Protein AF-A0A1B6JFL5-F1 (afdb_monomer)

Structure (mmCIF, N/CA/C/O backbone):
data_AF-A0A1B6JFL5-F1
#
_entry.id   AF-A0A1B6JFL5-F1
#
loop_
_atom_site.group_PDB
_atom_site.id
_atom_site.type_symbol
_atom_site.label_atom_id
_atom_site.label_alt_id
_atom_site.label_comp_id
_atom_site.label_asym_id
_atom_site.label_entity_id
_atom_site.label_seq_id
_atom_site.pdbx_PDB_ins_code
_atom_site.Cartn_x
_atom_site.Cartn_y
_atom_site.Cartn_z
_atom_site.occupancy
_atom_site.B_iso_or_equiv
_atom_site.auth_seq_id
_atom_site.auth_comp_id
_atom_site.auth_asym_id
_atom_site.auth_atom_id
_atom_site.pdbx_PDB_mo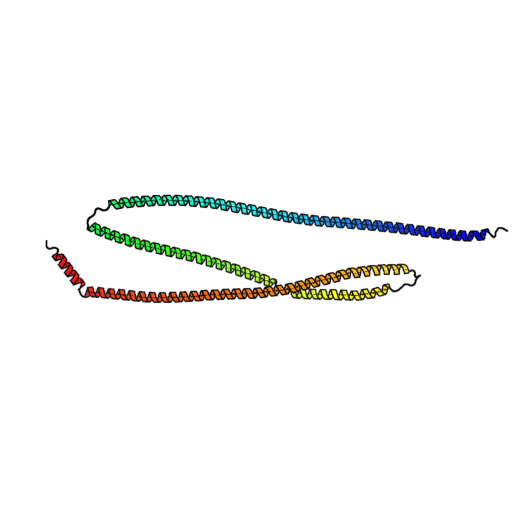del_num
ATOM 1 N N . MET A 1 1 ? -63.292 6.335 113.834 1.00 43.41 1 MET A N 1
ATOM 2 C CA . MET A 1 1 ? -63.549 6.524 112.390 1.00 43.41 1 MET A CA 1
ATOM 3 C C . MET A 1 1 ? -62.304 7.117 111.734 1.00 43.41 1 MET A C 1
ATOM 5 O O . MET A 1 1 ? -62.237 8.325 111.671 1.00 43.41 1 MET A O 1
ATOM 9 N N . ASN A 1 2 ? -61.307 6.318 111.327 1.00 45.56 2 ASN A N 1
ATOM 10 C CA . ASN A 1 2 ? -60.189 6.807 110.482 1.00 45.56 2 ASN A CA 1
ATOM 11 C C . ASN A 1 2 ? -59.449 5.704 109.689 1.00 45.56 2 ASN A C 1
ATOM 13 O O . ASN A 1 2 ? -58.659 6.021 108.816 1.00 45.56 2 ASN A O 1
ATOM 17 N N . SER A 1 3 ? -59.738 4.415 109.904 1.00 44.41 3 SER A N 1
ATOM 18 C CA . SER A 1 3 ? -59.031 3.312 109.221 1.00 44.41 3 SER A CA 1
ATOM 19 C C . SER A 1 3 ? -59.502 3.030 107.779 1.00 44.41 3 SER A C 1
ATOM 21 O O . SER A 1 3 ? -58.841 2.289 107.060 1.00 44.41 3 SER A O 1
ATOM 23 N N . PHE A 1 4 ? -60.611 3.625 107.323 1.00 48.28 4 PHE A N 1
ATOM 24 C CA . PHE A 1 4 ? -61.172 3.355 105.988 1.00 48.28 4 PHE A CA 1
ATOM 25 C C . PHE A 1 4 ? -60.690 4.322 104.889 1.00 48.28 4 PHE A C 1
ATOM 27 O O . PHE A 1 4 ? -60.916 4.055 103.715 1.00 48.28 4 PHE A O 1
ATOM 34 N N . ASN A 1 5 ? -60.012 5.422 105.247 1.00 48.22 5 ASN A N 1
ATOM 35 C CA . ASN A 1 5 ? -59.594 6.463 104.293 1.00 48.22 5 ASN A CA 1
ATOM 36 C C . ASN A 1 5 ? -58.119 6.348 103.852 1.00 48.22 5 ASN A C 1
ATOM 38 O O . ASN A 1 5 ? -57.740 6.897 102.820 1.00 48.22 5 ASN A O 1
ATOM 42 N N . GLU A 1 6 ? -57.294 5.600 104.592 1.00 51.22 6 GLU A N 1
ATOM 43 C CA . GLU A 1 6 ? -55.907 5.286 104.204 1.00 51.22 6 GLU A CA 1
ATOM 44 C C . GLU A 1 6 ? -55.849 4.166 103.151 1.00 51.22 6 GLU A C 1
ATOM 46 O O . GLU A 1 6 ? -55.014 4.194 102.253 1.00 51.22 6 GLU A O 1
ATOM 51 N N . HIS A 1 7 ? -56.782 3.209 103.173 1.00 52.66 7 HIS A N 1
ATOM 52 C CA . HIS A 1 7 ? -56.792 2.120 102.187 1.00 52.66 7 HIS A CA 1
ATOM 53 C C . HIS A 1 7 ? -57.231 2.554 100.779 1.00 52.66 7 HIS A C 1
ATOM 55 O O . HIS A 1 7 ? -56.780 1.968 99.796 1.00 52.66 7 HIS A O 1
ATOM 61 N N . VAL A 1 8 ? -58.069 3.590 100.667 1.00 53.53 8 VAL A N 1
ATOM 62 C CA . VAL A 1 8 ? -58.578 4.099 99.377 1.00 53.53 8 VAL A CA 1
ATOM 63 C C . VAL A 1 8 ? -57.539 4.967 98.651 1.00 53.53 8 VAL A C 1
ATOM 65 O O . VAL A 1 8 ? -57.560 5.053 97.427 1.00 53.53 8 VAL A O 1
ATOM 68 N N . THR A 1 9 ? -56.587 5.563 99.374 1.00 57.53 9 THR A N 1
ATOM 69 C CA . THR A 1 9 ? -55.540 6.435 98.810 1.00 57.53 9 THR A CA 1
ATOM 70 C C . THR A 1 9 ? -54.229 5.705 98.497 1.00 57.53 9 THR A C 1
ATOM 72 O O . THR A 1 9 ? -53.489 6.141 97.620 1.00 57.53 9 THR A O 1
ATOM 75 N N . VAL A 1 10 ? -53.954 4.562 99.135 1.00 66.12 10 VAL A N 1
ATOM 76 C CA . VAL A 1 10 ? -52.709 3.789 98.936 1.00 66.12 10 VAL A CA 1
ATOM 77 C C . VAL A 1 10 ? -52.727 2.911 97.673 1.00 66.12 10 VAL A C 1
ATOM 79 O O . VAL A 1 10 ? -51.698 2.751 97.021 1.00 66.12 10 VAL A O 1
ATOM 82 N N . LEU A 1 11 ? -53.884 2.368 97.283 1.00 72.62 11 LEU A N 1
ATOM 83 C CA . LEU A 1 11 ? -54.031 1.523 96.084 1.00 72.62 11 LEU A CA 1
ATOM 84 C C . LEU A 1 11 ? -53.727 2.254 94.755 1.00 72.62 11 LEU A C 1
ATOM 86 O O . LEU A 1 11 ? -52.973 1.705 93.950 1.00 72.62 11 LEU A O 1
ATOM 90 N N . PRO A 1 12 ? -54.239 3.479 94.514 1.00 78.00 12 PRO A N 1
ATOM 91 C CA . PRO A 1 12 ? -53.901 4.260 93.321 1.00 78.00 12 PRO A CA 1
ATOM 92 C C . PRO A 1 12 ? -52.409 4.597 93.245 1.00 78.00 12 PRO A C 1
ATOM 94 O O . PRO A 1 12 ? -51.806 4.473 92.183 1.00 78.00 12 PRO A O 1
ATOM 97 N N . LEU A 1 13 ? -51.801 4.949 94.384 1.00 80.50 13 LEU A N 1
ATOM 98 C CA . LEU A 1 13 ? -50.377 5.277 94.470 1.00 80.50 13 LEU A CA 1
ATOM 99 C C . LEU A 1 13 ? -49.484 4.062 94.193 1.00 80.50 13 LEU A C 1
ATOM 101 O O . LEU A 1 13 ? -48.433 4.213 93.580 1.00 80.50 13 LEU A O 1
ATOM 105 N N . LEU A 1 14 ? -49.887 2.856 94.606 1.00 81.25 14 LEU A N 1
ATOM 106 C CA . LEU A 1 14 ? -49.167 1.620 94.278 1.00 81.25 14 LEU A CA 1
ATOM 107 C C . LEU A 1 14 ? -49.224 1.302 92.779 1.00 81.25 14 LEU A C 1
ATOM 109 O O . LEU A 1 14 ? -48.194 0.968 92.197 1.00 81.25 14 LEU A O 1
ATOM 113 N N . ALA A 1 15 ? -50.393 1.454 92.151 1.00 82.56 15 ALA A N 1
ATOM 114 C CA . ALA A 1 15 ? -50.555 1.255 90.711 1.00 82.56 15 ALA A CA 1
ATOM 115 C C . ALA A 1 15 ? -49.763 2.292 89.895 1.00 82.56 15 ALA A C 1
ATOM 117 O O . ALA A 1 15 ? -49.129 1.948 88.900 1.00 82.56 15 ALA A O 1
ATOM 118 N N . GLU A 1 16 ? -49.744 3.549 90.341 1.00 83.38 16 GLU A N 1
ATOM 119 C CA . GLU A 1 16 ? -48.930 4.609 89.742 1.00 83.38 16 GLU A CA 1
ATOM 120 C C . GLU A 1 16 ? -47.428 4.328 89.902 1.00 83.38 16 GLU A C 1
ATOM 122 O O . GLU A 1 16 ? -46.666 4.478 88.951 1.00 83.38 16 GLU A O 1
ATOM 127 N N . ASN A 1 17 ? -46.991 3.831 91.064 1.00 83.81 17 ASN A N 1
ATOM 128 C CA . ASN A 1 17 ? -45.593 3.452 91.290 1.00 83.81 17 ASN A CA 1
ATOM 129 C C . ASN A 1 17 ? -45.169 2.260 90.413 1.00 83.81 17 ASN A C 1
ATOM 131 O O . ASN A 1 17 ? -44.070 2.260 89.859 1.00 83.81 17 ASN A O 1
ATOM 135 N N . GLU A 1 18 ? -46.035 1.256 90.238 1.00 87.19 18 GLU A N 1
ATOM 136 C CA . GLU A 1 18 ? -45.793 0.162 89.288 1.00 87.19 18 GLU A CA 1
ATOM 137 C C . GLU A 1 18 ? -45.759 0.648 87.835 1.00 87.19 18 GLU A C 1
ATOM 139 O O . GLU A 1 18 ? -44.898 0.212 87.066 1.00 87.19 18 GLU A O 1
ATOM 144 N N . ALA A 1 19 ? -46.646 1.571 87.456 1.00 88.81 19 ALA A N 1
ATOM 145 C CA . ALA A 1 19 ? -46.659 2.160 86.122 1.00 88.81 19 ALA A CA 1
ATOM 146 C C . ALA A 1 19 ? -45.378 2.963 85.848 1.00 88.81 19 ALA A C 1
ATOM 148 O O . ALA A 1 19 ? -44.770 2.803 84.790 1.00 88.81 19 ALA A O 1
ATOM 149 N N . LEU A 1 20 ? -44.918 3.759 86.818 1.00 90.00 20 LEU A N 1
ATOM 150 C CA . LEU A 1 20 ? -43.664 4.510 86.735 1.00 90.00 20 LEU A CA 1
ATOM 151 C C . LEU A 1 20 ? -42.445 3.586 86.677 1.00 90.00 20 LEU A C 1
ATOM 153 O O . LEU A 1 20 ? -41.534 3.838 85.894 1.00 90.00 20 LEU A O 1
ATOM 157 N N . LYS A 1 21 ? -42.429 2.486 87.442 1.00 90.31 21 LYS A N 1
ATOM 158 C CA . LYS A 1 21 ? -41.367 1.473 87.338 1.00 90.31 21 LYS A CA 1
ATOM 159 C C . LYS A 1 21 ? -41.332 0.826 85.959 1.00 90.31 21 LYS A C 1
ATOM 161 O O . LYS A 1 21 ? -40.248 0.702 85.402 1.00 90.31 21 LYS A O 1
ATOM 166 N N . LYS A 1 22 ? -42.495 0.475 85.396 1.00 89.69 22 LYS A N 1
ATOM 167 C CA . LYS A 1 22 ? -42.592 -0.044 84.024 1.00 89.69 22 LYS A CA 1
ATOM 168 C C . LYS A 1 22 ? -42.088 0.971 83.001 1.00 89.69 22 LYS A C 1
ATOM 170 O O . LYS A 1 22 ? -41.268 0.617 82.163 1.00 89.69 22 LYS A O 1
ATOM 175 N N . GLN A 1 23 ? -42.513 2.232 83.095 1.00 90.19 23 GLN A N 1
ATOM 176 C CA . GLN A 1 23 ? -42.033 3.291 82.202 1.00 90.19 23 GLN A CA 1
ATOM 177 C C . GLN A 1 23 ? -40.522 3.505 82.316 1.00 90.19 23 GLN A C 1
ATOM 179 O O . GLN A 1 23 ? -39.859 3.671 81.296 1.00 90.19 23 GLN A O 1
ATOM 184 N N . LEU A 1 24 ? -39.970 3.455 83.532 1.00 91.31 24 LEU A N 1
ATOM 185 C CA . LEU A 1 24 ? -38.532 3.562 83.755 1.00 91.31 24 LEU A CA 1
ATOM 186 C C . LEU A 1 24 ? -37.785 2.404 83.087 1.00 91.31 24 LEU A C 1
ATOM 188 O O . LEU A 1 24 ? -36.834 2.657 82.357 1.00 91.31 24 LEU A O 1
ATOM 192 N N . THR A 1 25 ? -38.236 1.158 83.270 1.00 90.81 25 THR A N 1
ATOM 193 C CA . THR A 1 25 ? -37.615 -0.006 82.617 1.00 90.81 25 THR A CA 1
ATOM 194 C C . THR A 1 25 ? -37.688 0.089 81.096 1.00 90.81 25 THR A C 1
ATOM 196 O O . THR A 1 25 ? -36.672 -0.098 80.438 1.00 90.81 25 THR A O 1
ATOM 199 N N . THR A 1 26 ? -38.833 0.487 80.533 1.00 90.69 26 THR A N 1
ATOM 200 C CA . THR A 1 26 ? -38.990 0.637 79.078 1.00 90.69 26 THR A CA 1
ATOM 201 C C . THR A 1 26 ? -38.122 1.766 78.518 1.00 90.69 26 THR A C 1
ATOM 203 O O . THR A 1 26 ? -37.519 1.619 77.458 1.00 90.69 26 THR A O 1
ATOM 206 N N . ALA A 1 27 ? -38.006 2.892 79.228 1.00 86.56 27 ALA A N 1
ATOM 207 C CA . ALA A 1 27 ? -37.118 3.981 78.829 1.00 86.56 27 ALA A CA 1
ATOM 208 C C . ALA A 1 27 ? -35.641 3.557 78.884 1.00 86.56 27 ALA A C 1
ATOM 210 O O . ALA A 1 27 ? -34.855 3.925 78.014 1.00 86.56 27 ALA A O 1
ATOM 211 N N . GLN A 1 28 ? -35.265 2.761 79.884 1.00 89.88 28 GLN A N 1
ATOM 212 C CA . GLN A 1 28 ? -33.903 2.269 80.061 1.00 89.88 28 GLN A CA 1
ATOM 213 C C . GLN A 1 28 ? -33.533 1.233 78.989 1.00 89.88 28 GLN A C 1
ATOM 215 O O . GLN A 1 28 ? -32.443 1.306 78.424 1.00 89.88 28 GLN A O 1
ATOM 220 N N . GLU A 1 29 ? -34.465 0.346 78.636 1.00 90.94 29 GLU A N 1
ATOM 221 C CA . GLU A 1 29 ? -34.345 -0.571 77.499 1.00 90.94 29 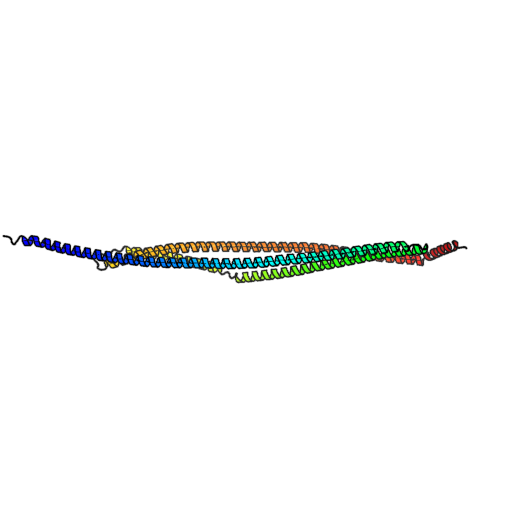GLU A CA 1
ATOM 222 C C . GLU A 1 29 ? -34.199 0.193 76.180 1.00 90.94 29 GLU A C 1
ATOM 224 O O . GLU A 1 29 ? -33.266 -0.086 75.433 1.00 90.94 29 GLU A O 1
ATOM 229 N N . ALA A 1 30 ? -35.032 1.210 75.926 1.00 86.94 30 ALA A N 1
ATOM 230 C CA . ALA A 1 30 ? -34.958 2.021 74.707 1.00 86.94 30 ALA A CA 1
ATOM 231 C C . ALA A 1 30 ? -33.623 2.777 74.569 1.00 86.94 30 ALA A C 1
ATOM 233 O O . ALA A 1 30 ? -33.062 2.869 73.476 1.00 86.94 30 ALA A O 1
ATOM 234 N N . VAL A 1 31 ? -33.077 3.295 75.676 1.00 89.69 31 VAL A N 1
ATOM 235 C CA . VAL A 1 31 ? -31.748 3.931 75.694 1.00 89.69 31 VAL A CA 1
ATOM 236 C C . VAL A 1 31 ? -30.645 2.911 75.411 1.00 89.69 31 VAL A C 1
ATOM 238 O O . VAL A 1 31 ? -29.703 3.216 74.677 1.00 89.69 31 VAL A O 1
ATOM 241 N N . GLN A 1 32 ? -30.764 1.697 75.951 1.00 89.50 32 GLN A N 1
ATOM 242 C CA . GLN A 1 32 ? -29.826 0.608 75.690 1.00 89.50 32 GLN A CA 1
ATOM 243 C C . GLN A 1 32 ? -29.831 0.228 74.199 1.00 89.50 32 GLN A C 1
ATOM 245 O O . GLN A 1 32 ? -28.767 0.206 73.578 1.00 89.50 32 GLN A O 1
ATOM 250 N N . THR A 1 33 ? -31.011 0.040 73.593 1.00 85.75 33 THR A N 1
ATOM 251 C CA . THR A 1 33 ? -31.135 -0.301 72.163 1.00 85.75 33 THR A CA 1
ATOM 252 C C . THR A 1 33 ? -30.605 0.816 71.265 1.00 85.75 33 THR A C 1
ATOM 254 O O . THR A 1 33 ? -29.881 0.548 70.308 1.00 85.75 33 THR A O 1
ATOM 257 N N . ALA A 1 34 ? -30.905 2.079 71.584 1.00 84.12 34 ALA A N 1
ATOM 258 C CA . ALA A 1 34 ? -30.399 3.225 70.828 1.00 84.12 34 ALA A CA 1
ATOM 259 C C . ALA A 1 34 ? -28.866 3.359 70.919 1.00 84.12 34 ALA A C 1
ATOM 261 O O . ALA A 1 34 ? -28.204 3.676 69.930 1.00 84.12 34 ALA A O 1
ATOM 262 N N . SER A 1 35 ? -28.286 3.084 72.092 1.00 87.56 35 SER A N 1
ATOM 263 C CA . SER A 1 35 ? -26.833 3.080 72.309 1.00 87.56 35 SER A CA 1
ATOM 264 C C . SER A 1 35 ? -26.138 1.969 71.519 1.00 87.56 35 SER A C 1
ATOM 266 O O . SER A 1 35 ? -25.109 2.204 70.884 1.00 87.56 35 SER A O 1
ATOM 268 N N . GLU A 1 36 ? -26.707 0.764 71.514 1.00 86.25 36 GLU A N 1
ATOM 269 C CA . GLU A 1 36 ? -26.178 -0.378 70.762 1.00 86.25 36 GLU A CA 1
ATOM 270 C C . GLU A 1 36 ? -26.296 -0.161 69.249 1.00 86.25 36 GLU A C 1
ATOM 272 O O . GLU A 1 36 ? -25.308 -0.330 68.536 1.00 86.25 36 GLU A O 1
ATOM 277 N N . SER A 1 37 ? -27.439 0.337 68.769 1.00 84.94 37 SER A N 1
ATOM 278 C CA . SER A 1 37 ? -27.642 0.706 67.361 1.00 84.94 37 SER A CA 1
ATOM 279 C C . SER A 1 37 ? -26.652 1.783 66.890 1.00 84.94 37 SER A C 1
ATOM 281 O O . SER A 1 37 ? -26.042 1.647 65.829 1.00 84.94 37 SER A O 1
ATOM 283 N N . SER A 1 38 ? -26.404 2.812 67.708 1.00 85.31 38 SER A N 1
ATOM 284 C CA . SER A 1 38 ? -25.424 3.866 67.406 1.00 85.31 38 SER A CA 1
ATOM 285 C C . SER A 1 38 ? -23.986 3.334 67.332 1.00 85.31 38 SER A C 1
ATOM 287 O O . SER A 1 38 ? -23.217 3.718 66.448 1.00 85.31 38 SER A O 1
ATOM 289 N N . LYS A 1 39 ? -23.614 2.395 68.213 1.00 87.25 39 LYS A N 1
ATOM 290 C CA . LYS A 1 39 ? -22.298 1.736 68.168 1.00 87.25 39 LYS A CA 1
ATOM 291 C C . LYS A 1 39 ? -22.121 0.887 66.912 1.00 87.25 39 LYS A C 1
ATOM 293 O O . LYS A 1 39 ? -21.057 0.962 66.301 1.00 87.25 39 LYS A O 1
ATOM 298 N N . VAL A 1 40 ? -23.142 0.117 66.531 1.00 82.44 40 VAL A N 1
ATOM 299 C CA . VAL A 1 40 ? -23.120 -0.699 65.308 1.00 82.44 40 VAL A CA 1
ATOM 300 C C . VAL A 1 40 ? -22.972 0.202 64.082 1.00 82.44 40 VAL A C 1
ATOM 302 O O . VAL A 1 40 ? -22.015 0.031 63.331 1.00 82.44 40 VAL A O 1
ATOM 305 N N . SER A 1 41 ? -23.792 1.249 63.962 1.00 87.00 41 SER A N 1
ATOM 306 C CA . SER A 1 41 ? -23.715 2.208 62.850 1.00 87.00 41 SER A CA 1
ATOM 307 C C . SER A 1 41 ? -22.354 2.918 62.766 1.00 87.00 41 SER A C 1
ATOM 309 O O . SER A 1 41 ? -21.784 3.060 61.686 1.00 87.00 41 SER A O 1
ATOM 311 N N . SER A 1 42 ? -21.770 3.299 63.907 1.00 85.12 42 SER A N 1
ATOM 312 C CA . SER A 1 42 ? -20.418 3.873 63.955 1.00 85.12 42 SER A CA 1
ATOM 313 C C . SER A 1 42 ? -19.344 2.879 63.489 1.00 85.12 42 SER A C 1
ATOM 315 O O . SER A 1 42 ? -18.438 3.243 62.739 1.00 85.12 42 SER A O 1
ATOM 317 N N . SER A 1 43 ? -19.454 1.605 63.882 1.00 87.19 43 SER A N 1
ATOM 318 C CA . SER A 1 43 ? -18.512 0.562 63.460 1.00 87.19 43 SER A CA 1
ATOM 319 C C . SER A 1 43 ? -18.614 0.227 61.967 1.00 87.19 43 SER A C 1
ATOM 321 O O . SER A 1 43 ? -17.586 0.046 61.316 1.00 87.19 43 SER A O 1
ATOM 323 N N . GLU A 1 44 ? -19.826 0.226 61.408 1.00 88.94 44 GLU A N 1
ATOM 324 C CA . GLU A 1 44 ? -20.076 0.008 59.979 1.00 88.94 44 GLU A CA 1
ATOM 325 C C . GLU A 1 44 ? -19.508 1.152 59.137 1.00 88.94 44 GLU A C 1
ATOM 327 O O . GLU A 1 44 ? -18.795 0.899 58.167 1.00 88.94 44 GLU A O 1
ATOM 332 N N . LEU A 1 45 ? -19.717 2.405 59.557 1.00 88.81 45 LEU A N 1
ATOM 333 C CA . LEU A 1 45 ? -19.131 3.573 58.894 1.00 88.81 45 LEU A CA 1
ATOM 334 C C . LEU A 1 45 ? -17.599 3.556 58.931 1.00 88.81 45 LEU A C 1
ATOM 336 O O . LEU A 1 45 ? -16.959 3.951 57.958 1.00 88.81 45 LEU A O 1
ATOM 340 N N . MET A 1 46 ? -16.994 3.100 60.033 1.00 90.81 46 MET A N 1
ATOM 341 C CA . MET A 1 46 ? -15.539 2.949 60.128 1.00 90.81 46 MET A CA 1
ATOM 342 C C . MET A 1 46 ? -15.019 1.864 59.180 1.00 90.81 46 MET A C 1
ATOM 344 O O . MET A 1 46 ? -14.031 2.102 58.484 1.00 90.81 46 MET A O 1
ATOM 348 N N . ALA A 1 47 ? -15.698 0.716 59.106 1.00 91.19 47 ALA A N 1
ATOM 349 C CA . ALA A 1 47 ? -15.355 -0.355 58.174 1.00 91.19 47 ALA A CA 1
ATOM 350 C C . ALA A 1 47 ? -15.496 0.105 56.713 1.00 91.19 47 ALA A C 1
ATOM 352 O O . ALA A 1 47 ? -14.593 -0.111 55.903 1.00 91.19 47 ALA A O 1
ATOM 353 N N . GLU A 1 48 ? -16.578 0.813 56.376 1.00 90.75 48 GLU A N 1
ATOM 354 C CA . GLU A 1 48 ? -16.778 1.386 55.045 1.00 90.75 48 GLU A CA 1
ATOM 355 C C . GLU A 1 48 ? -15.663 2.385 54.696 1.00 90.75 48 GLU A C 1
ATOM 357 O O . GLU A 1 48 ? -15.059 2.287 53.625 1.00 90.75 48 GLU A O 1
ATOM 362 N N . ASN A 1 49 ? -15.295 3.277 55.619 1.00 91.81 49 ASN A N 1
ATOM 363 C CA . ASN A 1 49 ? -14.185 4.214 55.421 1.00 91.81 49 ASN A CA 1
ATOM 364 C C . ASN A 1 49 ? -12.858 3.493 55.142 1.00 91.81 49 ASN A C 1
ATOM 366 O O . ASN A 1 49 ? -12.090 3.897 54.267 1.00 91.81 49 ASN A O 1
ATOM 370 N N . GLU A 1 50 ? -12.593 2.400 55.858 1.00 93.12 50 GLU A N 1
ATOM 371 C CA . GLU A 1 50 ? -11.393 1.589 55.662 1.00 93.12 50 GLU A CA 1
ATOM 372 C C . GLU A 1 50 ? -11.385 0.920 54.280 1.00 93.12 50 GLU A C 1
ATOM 374 O O . GLU A 1 50 ? -10.371 0.947 53.574 1.00 93.12 50 GLU A O 1
ATOM 379 N N . THR A 1 51 ? -12.534 0.405 53.828 1.00 93.62 51 THR A N 1
ATOM 380 C CA . THR A 1 51 ? -12.661 -0.155 52.474 1.00 93.62 51 THR A CA 1
ATOM 381 C C . THR A 1 51 ? -12.466 0.901 51.386 1.00 93.62 51 THR A C 1
ATOM 383 O O . THR A 1 51 ? -11.740 0.651 50.422 1.00 93.62 51 THR A O 1
ATOM 386 N N . LEU A 1 52 ? -13.038 2.099 51.541 1.00 92.19 52 LEU A N 1
ATOM 387 C CA . LEU A 1 52 ? -12.869 3.203 50.593 1.00 92.19 52 LEU A CA 1
ATOM 388 C C . LEU A 1 52 ? -11.413 3.664 50.525 1.00 92.19 52 LEU A C 1
ATOM 390 O O . LEU A 1 52 ? -10.882 3.863 49.432 1.00 92.19 52 LEU A O 1
ATOM 394 N N . LYS A 1 53 ? -10.736 3.752 51.673 1.00 94.50 53 LYS A N 1
ATOM 395 C CA . LYS A 1 53 ? -9.311 4.087 51.745 1.00 94.50 53 LYS A CA 1
ATOM 396 C C . LYS A 1 53 ? -8.446 3.056 51.015 1.00 94.50 53 LYS A C 1
ATOM 398 O O . LYS A 1 53 ? -7.547 3.433 50.265 1.00 94.50 53 LYS A O 1
ATOM 403 N N . ASN A 1 54 ? -8.753 1.768 51.167 1.00 93.25 54 ASN A N 1
ATOM 404 C CA . ASN A 1 54 ? -8.058 0.697 50.451 1.00 93.25 54 ASN A CA 1
ATOM 405 C C . ASN A 1 54 ? -8.318 0.745 48.936 1.00 93.25 54 ASN A C 1
ATOM 407 O O . ASN A 1 54 ? -7.390 0.559 48.146 1.00 93.25 54 ASN A O 1
ATOM 411 N N . ARG A 1 55 ? -9.552 1.050 48.507 1.00 93.25 55 ARG A N 1
ATOM 412 C CA . ARG A 1 55 ? -9.880 1.232 47.080 1.00 93.25 55 ARG A CA 1
ATOM 413 C C . ARG A 1 55 ? -9.156 2.433 46.478 1.00 93.25 55 ARG A C 1
ATOM 415 O O . ARG A 1 55 ? -8.636 2.313 45.372 1.00 93.25 55 ARG A O 1
ATOM 422 N N . LEU A 1 56 ? -9.070 3.547 47.206 1.00 93.06 56 LEU A N 1
ATOM 423 C CA . LEU A 1 56 ? -8.320 4.729 46.778 1.00 93.06 56 LEU A CA 1
ATOM 424 C C . LEU A 1 56 ? -6.832 4.403 46.603 1.00 93.06 56 LEU A C 1
ATOM 426 O O . LEU A 1 56 ? -6.271 4.671 45.545 1.00 93.06 56 LEU A O 1
ATOM 430 N N . ALA A 1 57 ? -6.217 3.741 47.587 1.00 93.19 57 ALA A N 1
ATOM 431 C CA . ALA A 1 57 ? -4.817 3.327 47.502 1.00 93.19 57 ALA A CA 1
ATOM 432 C C . ALA A 1 57 ? -4.554 2.387 46.308 1.00 93.19 57 ALA A C 1
ATOM 434 O O . ALA A 1 57 ? -3.536 2.508 45.627 1.00 93.19 57 ALA A O 1
ATOM 435 N N . SER A 1 58 ? -5.483 1.469 46.018 1.00 93.00 58 SER A N 1
ATOM 436 C CA . SER A 1 58 ? -5.390 0.583 44.852 1.00 93.00 58 SER A CA 1
ATOM 437 C C . SER A 1 58 ? -5.523 1.340 43.525 1.00 93.00 58 SER A C 1
ATOM 439 O O . SER A 1 58 ? -4.761 1.066 42.596 1.00 93.00 58 SER A O 1
ATOM 441 N N . ALA A 1 59 ? -6.435 2.313 43.438 1.00 90.56 59 ALA A N 1
ATOM 442 C CA . ALA A 1 59 ? -6.595 3.155 42.254 1.00 90.56 59 ALA A CA 1
ATOM 443 C C . ALA A 1 59 ? -5.347 4.017 41.992 1.00 90.56 59 ALA A C 1
ATOM 445 O O . ALA A 1 59 ? -4.860 4.062 40.863 1.00 90.56 59 ALA A O 1
ATOM 446 N N . GLU A 1 60 ? -4.770 4.623 43.035 1.00 92.81 60 GLU A N 1
ATOM 447 C CA . GLU A 1 60 ? -3.517 5.385 42.933 1.00 92.81 60 GLU A CA 1
ATOM 448 C C . GLU A 1 60 ? -2.339 4.508 42.480 1.00 92.81 60 GLU A C 1
ATOM 450 O O . GLU A 1 60 ? -1.506 4.944 41.683 1.00 92.81 60 GLU A O 1
ATOM 455 N N . ALA A 1 61 ? -2.263 3.258 42.951 1.00 91.88 61 ALA A N 1
ATOM 456 C CA . ALA A 1 61 ? -1.229 2.317 42.526 1.00 91.88 61 ALA A CA 1
ATOM 457 C C . ALA A 1 61 ? -1.358 1.943 41.038 1.00 91.88 61 ALA A C 1
ATOM 459 O O . ALA A 1 61 ? -0.351 1.910 40.327 1.00 91.88 61 ALA A O 1
ATOM 460 N N . LEU A 1 62 ? -2.583 1.713 40.551 1.00 92.25 62 LEU A N 1
ATOM 461 C CA . LEU A 1 62 ? -2.846 1.453 39.131 1.00 92.25 62 LEU A CA 1
ATOM 462 C C . LEU A 1 62 ? -2.494 2.660 38.259 1.00 92.25 62 LEU A C 1
ATOM 464 O O . LEU A 1 62 ? -1.840 2.495 37.229 1.00 92.25 62 LEU A O 1
ATOM 468 N N . GLN A 1 63 ? -2.860 3.868 38.693 1.00 92.38 63 GLN A N 1
ATOM 469 C CA . GLN A 1 63 ? -2.521 5.093 37.974 1.00 92.38 63 GLN A CA 1
ATOM 470 C C . GLN A 1 63 ? -1.001 5.281 37.871 1.00 92.38 63 GLN A C 1
ATOM 472 O O . GLN A 1 63 ? -0.485 5.480 36.773 1.00 92.38 63 GLN A O 1
ATOM 477 N N . ARG A 1 64 ? -0.262 5.122 38.977 1.00 92.25 64 ARG A N 1
ATOM 478 C CA . ARG A 1 64 ? 1.210 5.191 38.957 1.00 92.25 64 ARG A CA 1
ATOM 479 C C . ARG A 1 64 ? 1.834 4.113 38.073 1.00 92.25 64 ARG A C 1
ATOM 481 O O . ARG A 1 64 ? 2.821 4.377 37.394 1.00 92.25 64 ARG A O 1
ATOM 488 N N . SER A 1 65 ? 1.276 2.901 38.064 1.00 92.38 65 SER A N 1
ATOM 489 C CA . SER A 1 65 ? 1.740 1.827 37.179 1.00 92.38 65 SER A CA 1
ATOM 490 C C . SER A 1 65 ? 1.567 2.197 35.705 1.00 92.38 65 SER A C 1
ATOM 492 O O . SER A 1 65 ? 2.469 1.957 34.904 1.00 92.38 65 SER A O 1
ATOM 494 N N . PHE A 1 66 ? 0.428 2.790 35.347 1.00 91.81 66 PHE A N 1
ATOM 495 C CA . PHE A 1 66 ? 0.158 3.247 33.988 1.00 91.81 66 PHE A CA 1
ATOM 496 C C . PHE A 1 66 ? 1.100 4.385 33.573 1.00 91.81 66 PHE A C 1
ATOM 498 O O . PHE A 1 66 ? 1.719 4.319 32.512 1.00 91.81 66 PHE A O 1
ATOM 505 N N . GLU A 1 67 ? 1.271 5.390 34.435 1.00 91.88 67 GLU A N 1
ATOM 506 C CA . GLU A 1 67 ? 2.189 6.511 34.202 1.00 91.88 67 GLU A CA 1
ATOM 507 C C . GLU A 1 67 ? 3.635 6.025 34.014 1.00 91.88 67 GLU A C 1
ATOM 509 O O . GLU A 1 67 ? 4.297 6.417 33.054 1.00 91.88 67 GLU A O 1
ATOM 514 N N . ASN A 1 68 ? 4.103 5.096 34.853 1.00 91.62 68 ASN A N 1
ATOM 515 C CA . ASN A 1 68 ? 5.437 4.504 34.722 1.00 91.62 68 ASN A CA 1
ATOM 516 C C . ASN A 1 68 ? 5.607 3.718 33.413 1.00 91.62 68 ASN A C 1
ATOM 518 O O . ASN A 1 68 ? 6.657 3.822 32.778 1.00 91.62 68 ASN A O 1
ATOM 522 N N . SER A 1 69 ? 4.585 2.966 32.987 1.00 92.44 69 SER A N 1
ATOM 523 C CA . SER A 1 69 ? 4.600 2.266 31.695 1.00 92.44 69 SER A CA 1
ATOM 524 C C . SER A 1 69 ? 4.716 3.253 30.535 1.00 92.44 69 SER A C 1
ATOM 526 O O . SER A 1 69 ? 5.520 3.052 29.627 1.00 92.44 69 SER A O 1
ATOM 528 N N . LYS A 1 70 ? 3.970 4.364 30.588 1.00 93.25 70 LYS A N 1
ATOM 529 C CA . LYS A 1 70 ? 4.022 5.396 29.550 1.00 93.25 70 LYS A CA 1
ATOM 530 C C . LYS A 1 70 ? 5.375 6.105 29.499 1.00 93.25 70 LYS A C 1
ATOM 532 O O . LYS A 1 70 ? 5.876 6.389 28.415 1.00 93.25 70 LYS A O 1
ATOM 537 N N . ILE A 1 71 ? 5.984 6.365 30.655 1.00 93.19 71 ILE A N 1
ATOM 538 C CA . ILE A 1 71 ? 7.333 6.938 30.737 1.00 93.19 71 ILE A CA 1
ATOM 539 C C . ILE A 1 71 ? 8.364 5.974 30.135 1.00 93.19 71 ILE A C 1
ATOM 541 O O . ILE A 1 71 ? 9.240 6.417 29.395 1.00 93.19 71 ILE A O 1
ATOM 545 N N . ALA A 1 72 ? 8.254 4.668 30.401 1.00 91.69 72 ALA A N 1
ATOM 546 C CA . ALA A 1 72 ? 9.147 3.665 29.824 1.00 91.69 72 ALA A CA 1
ATOM 547 C C . ALA A 1 72 ? 9.051 3.614 28.288 1.00 91.69 72 ALA A C 1
ATOM 549 O O . ALA A 1 72 ? 10.085 3.672 27.625 1.00 91.69 72 ALA A O 1
ATOM 550 N N . GLU A 1 73 ? 7.833 3.610 27.732 1.00 91.94 73 GLU A N 1
ATOM 551 C CA . GLU A 1 73 ? 7.611 3.685 26.278 1.00 91.94 73 GLU A CA 1
ATOM 552 C C . GLU A 1 73 ? 8.251 4.937 25.663 1.00 91.94 73 GLU A C 1
ATOM 554 O O . GLU A 1 73 ? 8.979 4.847 24.676 1.00 91.94 73 GLU A O 1
ATOM 559 N N . LEU A 1 74 ? 8.025 6.110 26.267 1.00 92.44 74 LEU A N 1
ATOM 560 C CA . LEU A 1 74 ? 8.573 7.374 25.767 1.00 92.44 74 LEU A CA 1
ATOM 561 C C . LEU A 1 74 ? 10.106 7.413 25.839 1.00 92.44 74 LEU A C 1
ATOM 563 O O . LEU A 1 74 ? 10.752 7.982 24.956 1.00 92.44 74 LEU A O 1
ATOM 567 N N . MET A 1 75 ? 10.714 6.811 26.866 1.00 93.00 75 MET A N 1
ATOM 568 C CA . MET A 1 75 ? 12.173 6.693 26.954 1.00 93.00 75 MET A CA 1
ATOM 569 C C . MET A 1 75 ? 12.737 5.777 25.864 1.00 93.00 75 MET A C 1
ATOM 571 O O . MET A 1 75 ? 13.753 6.123 25.257 1.00 93.00 75 MET A O 1
ATOM 575 N N . GLU A 1 76 ? 12.081 4.648 25.586 1.00 93.50 76 GLU A N 1
ATOM 576 C CA . GLU A 1 76 ? 12.492 3.723 24.525 1.00 93.50 76 GLU A CA 1
ATOM 577 C C . GLU A 1 76 ? 12.375 4.374 23.138 1.00 93.50 76 GLU A C 1
ATOM 579 O O . GLU A 1 76 ? 13.319 4.327 22.343 1.00 93.50 76 GLU A O 1
ATOM 584 N N . GLU A 1 77 ? 11.268 5.070 22.874 1.00 92.44 77 GLU A N 1
ATOM 585 C CA . GLU A 1 77 ? 11.061 5.831 21.640 1.00 92.44 77 GLU A CA 1
ATOM 586 C C . GLU A 1 77 ? 12.131 6.919 21.467 1.00 92.44 77 GLU A C 1
ATOM 588 O O . GLU A 1 77 ? 12.768 7.014 20.415 1.00 92.44 77 GLU A O 1
ATOM 593 N N . THR A 1 78 ? 12.416 7.682 22.527 1.00 93.06 78 THR A N 1
ATOM 594 C CA . THR A 1 78 ? 13.458 8.721 22.509 1.00 93.06 78 THR A CA 1
ATOM 595 C C . THR A 1 78 ? 14.841 8.129 22.223 1.00 93.06 78 THR A C 1
ATOM 597 O O . THR A 1 78 ? 15.626 8.701 21.462 1.00 93.06 78 THR A O 1
ATOM 600 N N . GLN A 1 79 ? 15.157 6.967 22.800 1.00 94.38 79 GLN A N 1
ATOM 601 C CA . GLN A 1 79 ? 16.431 6.292 22.567 1.00 94.38 79 GLN A CA 1
ATOM 602 C C . GLN A 1 79 ? 16.551 5.776 21.126 1.00 94.38 79 GLN A C 1
ATOM 604 O O . GLN A 1 79 ? 17.623 5.886 20.525 1.00 94.38 79 GLN A O 1
ATOM 609 N N . ASN A 1 80 ? 15.464 5.257 20.552 1.00 93.94 80 ASN A N 1
ATOM 610 C CA . ASN A 1 80 ? 15.428 4.828 19.155 1.00 93.94 80 ASN A CA 1
ATOM 611 C C . ASN A 1 80 ? 15.579 6.007 18.189 1.00 93.94 80 ASN A C 1
ATOM 613 O O . ASN A 1 80 ? 16.398 5.934 17.272 1.00 93.94 80 ASN A O 1
ATOM 617 N N . LEU A 1 81 ? 14.875 7.117 18.430 1.00 92.81 81 LEU A N 1
ATOM 618 C CA . LEU A 1 81 ? 15.012 8.338 17.631 1.00 92.81 81 LEU A CA 1
ATOM 619 C C . LEU A 1 81 ? 16.441 8.891 17.679 1.00 92.81 81 LEU A C 1
ATOM 621 O O . LEU A 1 81 ? 16.985 9.290 16.650 1.00 92.81 81 LEU 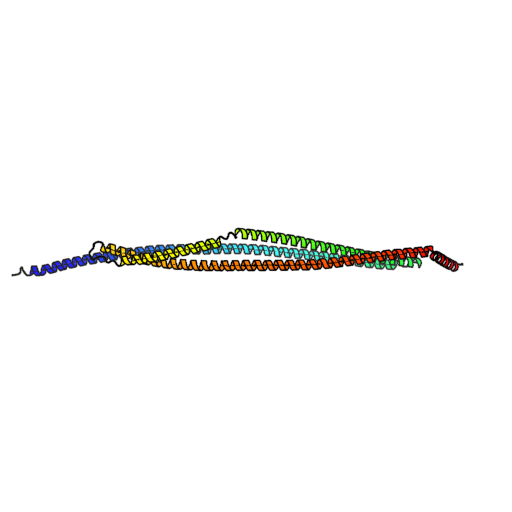A O 1
ATOM 625 N N . LYS A 1 82 ? 17.092 8.849 18.848 1.00 95.69 82 LYS A N 1
ATOM 626 C CA . LYS A 1 82 ? 18.492 9.268 18.986 1.00 95.69 82 LYS A CA 1
ATOM 627 C C . LYS A 1 82 ? 19.438 8.410 18.139 1.00 95.69 82 LYS A C 1
ATOM 629 O O . LYS A 1 82 ? 20.270 8.963 17.427 1.00 95.69 82 LYS A O 1
ATOM 634 N N . LYS A 1 83 ? 19.277 7.081 18.157 1.00 94.06 83 LYS A N 1
ATOM 635 C CA . LYS A 1 83 ? 20.076 6.168 17.317 1.00 94.06 83 LYS A CA 1
ATOM 636 C C . LYS A 1 83 ? 19.857 6.414 15.824 1.00 94.06 83 LYS A C 1
ATOM 638 O O . LYS A 1 83 ? 20.813 6.395 15.055 1.00 94.06 83 LYS A O 1
ATOM 643 N N . GLN A 1 84 ? 18.611 6.653 15.408 1.00 92.88 84 GLN A N 1
ATOM 644 C CA . GLN A 1 84 ? 18.301 6.974 14.012 1.00 92.88 84 GLN A CA 1
ATOM 645 C C . GLN A 1 84 ? 18.953 8.290 13.578 1.00 92.88 84 GLN A C 1
ATOM 647 O O . GLN A 1 84 ? 19.509 8.362 12.484 1.00 92.88 84 GLN A O 1
ATOM 652 N N . LEU A 1 85 ? 18.935 9.309 14.442 1.00 93.75 85 LEU A N 1
ATOM 653 C CA . LEU A 1 85 ? 19.573 10.593 14.168 1.00 93.75 85 LEU A CA 1
ATOM 654 C C . LEU A 1 85 ? 21.100 10.468 14.059 1.00 93.75 85 LEU A C 1
ATOM 656 O O . LEU A 1 85 ? 21.687 11.029 13.137 1.00 93.75 85 LEU A O 1
ATOM 660 N N . GLU A 1 86 ? 21.737 9.714 14.959 1.00 95.06 86 GLU A N 1
ATOM 661 C CA . GLU A 1 86 ? 23.181 9.442 14.910 1.00 95.06 86 GLU A CA 1
ATOM 662 C C . GLU A 1 86 ? 23.562 8.711 13.613 1.00 95.06 86 GLU A C 1
ATOM 664 O O . GLU A 1 86 ? 24.455 9.162 12.896 1.00 95.06 86 GLU A O 1
ATOM 669 N N . SER A 1 87 ? 22.813 7.668 13.239 1.00 94.50 87 SER A N 1
ATOM 670 C CA . SER A 1 87 ? 23.029 6.934 11.985 1.00 94.50 87 SER A CA 1
ATOM 671 C C . SER A 1 87 ? 22.837 7.811 10.741 1.00 94.50 87 SER A C 1
ATOM 673 O O . SER A 1 87 ? 23.637 7.747 9.805 1.00 94.50 87 SER A O 1
ATOM 675 N N . ALA A 1 88 ? 21.812 8.669 10.727 1.00 91.81 88 ALA A N 1
ATOM 676 C CA . ALA A 1 88 ? 21.583 9.603 9.628 1.00 91.81 88 ALA A CA 1
ATOM 677 C C . ALA A 1 88 ? 22.720 10.632 9.505 1.00 91.81 88 ALA A C 1
ATOM 679 O O . ALA A 1 88 ? 23.137 10.966 8.395 1.00 91.81 88 ALA A O 1
ATOM 680 N N . ASN A 1 89 ? 23.249 11.107 10.635 1.00 93.81 89 ASN A N 1
ATOM 681 C CA . ASN A 1 89 ? 24.357 12.053 10.653 1.00 93.81 89 ASN A CA 1
ATOM 682 C C . ASN A 1 89 ? 25.664 11.415 10.151 1.00 93.81 89 ASN A C 1
ATOM 684 O O . ASN A 1 89 ? 26.367 12.019 9.343 1.00 93.81 89 ASN A O 1
ATOM 688 N N . GLU A 1 90 ? 25.958 10.175 10.552 1.00 93.75 90 GLU A N 1
ATOM 689 C CA . GLU A 1 90 ? 27.094 9.407 10.023 1.00 93.75 90 GLU A CA 1
ATOM 690 C C . GLU A 1 90 ? 26.975 9.184 8.509 1.00 93.75 90 GLU A C 1
ATOM 692 O O . GLU A 1 90 ? 27.934 9.407 7.768 1.00 93.75 90 GLU A O 1
ATOM 697 N N . ALA A 1 91 ? 25.788 8.807 8.022 1.00 90.75 91 ALA A N 1
ATOM 698 C CA . ALA A 1 91 ? 25.542 8.624 6.594 1.00 90.75 91 ALA A CA 1
ATOM 699 C C . ALA A 1 91 ? 25.762 9.923 5.799 1.00 90.75 91 ALA A C 1
ATOM 701 O O . ALA A 1 91 ? 26.403 9.905 4.746 1.00 90.75 91 ALA A O 1
ATOM 702 N N . TYR A 1 92 ? 25.278 11.055 6.318 1.00 90.56 92 TYR A N 1
ATOM 703 C CA . TYR A 1 92 ? 25.484 12.365 5.703 1.00 90.56 92 TYR A CA 1
ATOM 704 C C . TYR A 1 92 ? 26.969 12.744 5.649 1.00 90.56 92 TYR A C 1
ATOM 706 O O . TYR A 1 92 ? 27.460 13.207 4.619 1.00 90.56 92 TYR A O 1
ATOM 714 N N . GLN A 1 93 ? 27.703 12.510 6.736 1.00 91.00 93 GLN A N 1
ATOM 715 C CA . GLN A 1 93 ? 29.120 12.846 6.822 1.00 91.00 93 GLN A CA 1
ATOM 716 C C . GLN A 1 93 ? 29.970 11.980 5.881 1.00 91.00 93 GLN A C 1
ATOM 718 O O . GLN A 1 93 ? 30.815 12.510 5.159 1.00 91.00 93 GLN A O 1
ATOM 723 N N . ASN A 1 94 ? 29.664 10.685 5.779 1.00 90.38 94 ASN A N 1
ATOM 724 C CA . ASN A 1 94 ? 30.294 9.785 4.811 1.00 90.38 94 ASN A CA 1
ATOM 725 C C . ASN A 1 94 ? 30.017 10.211 3.360 1.00 90.38 94 ASN A C 1
ATOM 727 O O . ASN A 1 94 ? 30.926 10.221 2.527 1.00 90.38 94 ASN A O 1
ATOM 731 N N . ALA A 1 95 ? 28.777 10.603 3.045 1.00 86.38 95 ALA A N 1
ATOM 732 C CA . ALA A 1 95 ? 28.418 11.098 1.717 1.00 86.38 95 ALA A CA 1
ATOM 733 C C . ALA A 1 95 ? 29.153 12.405 1.375 1.00 86.38 95 ALA A C 1
ATOM 735 O O . ALA A 1 95 ? 29.643 12.569 0.255 1.00 86.38 95 ALA A O 1
ATOM 736 N N . TRP A 1 96 ? 29.284 13.315 2.345 1.00 88.75 96 TRP A N 1
ATOM 737 C CA . TRP A 1 96 ? 30.049 14.551 2.187 1.00 88.75 96 TRP A CA 1
ATOM 738 C C . TRP A 1 96 ? 31.524 14.265 1.887 1.00 88.75 96 TRP A C 1
ATOM 740 O O . TRP A 1 96 ? 32.094 14.835 0.952 1.00 88.75 96 TRP A O 1
ATOM 750 N N . GLU A 1 97 ? 32.164 13.398 2.674 1.00 88.50 97 GLU A N 1
ATOM 751 C CA . GLU A 1 97 ? 33.575 13.050 2.483 1.00 88.50 97 GLU A CA 1
ATOM 752 C C . GLU A 1 97 ? 33.810 12.359 1.138 1.00 88.50 97 GLU A C 1
ATOM 754 O O . GLU A 1 97 ? 34.730 12.740 0.410 1.00 88.50 97 GLU A O 1
ATOM 759 N N . SER A 1 98 ? 32.931 11.433 0.749 1.00 86.94 98 SER A N 1
ATOM 760 C CA . SER A 1 98 ? 32.971 10.786 -0.565 1.00 86.94 98 SER A CA 1
ATOM 761 C C . SER A 1 98 ? 32.845 11.800 -1.708 1.00 86.94 98 SER A C 1
ATOM 763 O O . SER A 1 98 ? 33.653 11.787 -2.639 1.00 86.94 98 SER A O 1
ATOM 765 N N . GLY A 1 99 ? 31.911 12.752 -1.607 1.00 86.62 99 GLY A N 1
ATOM 766 C CA . GLY A 1 99 ? 31.757 13.824 -2.594 1.00 86.62 99 GLY A CA 1
ATOM 767 C C . GLY A 1 99 ? 33.001 14.712 -2.717 1.00 86.62 99 GLY A C 1
ATOM 768 O O . GLY A 1 99 ? 33.373 15.118 -3.819 1.00 86.62 99 GLY A O 1
ATOM 769 N N . LYS A 1 100 ? 33.698 14.974 -1.604 1.00 89.25 100 LYS A N 1
ATOM 770 C CA . LYS A 1 100 ? 34.958 15.732 -1.604 1.00 89.25 100 LYS A CA 1
ATOM 771 C C . LYS A 1 100 ? 36.088 14.976 -2.309 1.00 89.25 100 LYS A C 1
ATOM 773 O O . LYS A 1 100 ? 36.861 15.602 -3.035 1.00 89.25 100 LYS A O 1
ATOM 778 N N . VAL A 1 101 ? 36.185 13.659 -2.111 1.00 89.19 101 VAL A N 1
ATOM 779 C CA . VAL A 1 101 ? 37.171 12.809 -2.800 1.00 89.19 101 VAL A CA 1
ATOM 780 C C . VAL A 1 101 ? 36.899 12.785 -4.304 1.00 89.19 101 VAL A C 1
ATOM 782 O O . VAL A 1 101 ? 37.799 13.102 -5.078 1.00 89.19 101 VAL A O 1
ATOM 785 N N . ALA A 1 102 ? 35.650 12.549 -4.716 1.00 85.31 102 ALA A N 1
ATOM 786 C CA . ALA A 1 102 ? 35.264 12.554 -6.128 1.00 85.31 102 ALA A CA 1
ATOM 787 C C . ALA A 1 102 ? 35.557 13.905 -6.811 1.00 85.31 102 ALA A C 1
ATOM 789 O O . ALA A 1 102 ? 36.059 13.955 -7.934 1.00 85.31 102 ALA A O 1
ATOM 790 N N . ALA A 1 103 ? 35.313 15.025 -6.120 1.00 85.25 103 ALA A N 1
ATOM 791 C CA . ALA A 1 103 ? 35.658 16.348 -6.636 1.00 85.25 103 ALA A CA 1
ATOM 792 C C . ALA A 1 103 ? 37.177 16.528 -6.823 1.00 85.25 103 ALA A C 1
ATOM 794 O O . ALA A 1 103 ? 37.610 17.116 -7.815 1.00 85.25 103 ALA A O 1
ATOM 795 N N . ALA A 1 104 ? 37.997 16.018 -5.899 1.00 87.81 104 ALA A N 1
ATOM 796 C CA . ALA A 1 104 ? 39.453 16.074 -6.019 1.00 87.81 104 ALA A CA 1
ATOM 797 C C . ALA A 1 104 ? 39.973 15.214 -7.186 1.00 87.81 104 ALA A C 1
ATOM 799 O O . ALA A 1 104 ? 40.860 15.658 -7.919 1.00 87.81 104 ALA A O 1
ATOM 800 N N . GLU A 1 105 ? 39.392 14.031 -7.398 1.00 89.31 105 GLU A N 1
ATOM 801 C CA . GLU A 1 105 ? 39.704 13.153 -8.531 1.00 89.31 105 GLU A CA 1
ATOM 802 C C . GLU A 1 105 ? 39.363 13.818 -9.870 1.00 89.31 105 GLU A C 1
ATOM 804 O O . GLU A 1 105 ? 40.219 13.889 -10.752 1.00 89.31 105 GLU A O 1
ATOM 809 N N . LEU A 1 106 ? 38.179 14.430 -9.988 1.00 87.88 106 LEU A N 1
ATOM 810 C CA . LEU A 1 106 ? 37.776 15.176 -11.188 1.00 87.88 106 LEU A CA 1
ATOM 811 C C . LEU A 1 106 ? 38.689 16.377 -11.481 1.00 87.88 106 LEU A C 1
ATOM 813 O O . LEU A 1 106 ? 38.943 16.704 -12.644 1.00 87.88 106 LEU A O 1
ATOM 817 N N . VAL A 1 107 ? 39.199 17.052 -10.446 1.00 90.69 107 VAL A N 1
ATOM 818 C CA . VAL A 1 107 ? 40.175 18.145 -10.603 1.00 90.69 107 VAL A CA 1
ATOM 819 C C . VAL A 1 107 ? 41.526 17.608 -11.086 1.00 90.69 107 VAL A C 1
ATOM 821 O O . VAL A 1 107 ? 42.158 18.225 -11.950 1.00 90.69 107 VAL A O 1
ATOM 824 N N . ALA A 1 108 ? 41.973 16.463 -10.565 1.00 90.00 108 ALA A N 1
ATOM 825 C CA . ALA A 1 108 ? 43.211 15.820 -10.997 1.00 90.00 108 ALA A CA 1
ATOM 826 C C . ALA A 1 108 ? 43.122 15.330 -12.453 1.00 90.00 108 ALA A C 1
ATOM 828 O O . ALA A 1 108 ? 44.039 15.579 -13.241 1.00 90.00 108 ALA A O 1
ATOM 829 N N . GLU A 1 109 ? 42.001 14.715 -12.833 1.00 88.75 109 GLU A N 1
ATOM 830 C CA . GLU A 1 109 ? 41.736 14.265 -14.200 1.00 88.75 109 GLU A CA 1
ATOM 831 C C . GLU A 1 109 ? 41.688 15.446 -15.177 1.00 88.75 109 GLU A C 1
ATOM 833 O O . GLU A 1 109 ? 42.403 15.440 -16.181 1.00 88.75 109 GLU A O 1
ATOM 838 N N . ASN A 1 110 ? 40.962 16.522 -14.845 1.00 89.38 110 ASN A N 1
ATOM 839 C CA . ASN A 1 110 ? 40.939 17.741 -15.662 1.00 89.38 110 ASN A CA 1
ATOM 840 C C . ASN A 1 110 ? 42.337 18.330 -15.874 1.00 89.38 110 ASN A C 1
ATOM 842 O O . ASN A 1 110 ? 42.673 18.781 -16.971 1.00 89.38 110 ASN A O 1
ATOM 846 N N . LYS A 1 111 ? 43.180 18.324 -14.836 1.00 93.00 111 LYS A N 1
ATOM 847 C CA . LYS A 1 111 ? 44.565 18.796 -14.945 1.00 93.00 111 LYS A CA 1
ATOM 848 C C . LYS A 1 111 ? 45.395 17.901 -15.869 1.00 93.00 111 LYS A C 1
ATOM 850 O O . LYS A 1 111 ? 46.180 18.418 -16.662 1.00 93.00 111 LYS A O 1
ATOM 855 N N . SER A 1 112 ? 45.212 16.584 -15.790 1.00 92.81 112 SER A N 1
ATOM 856 C CA . SER A 1 112 ? 45.877 15.616 -16.669 1.00 92.81 112 SER A CA 1
ATOM 857 C C . SER A 1 112 ? 45.474 15.809 -18.134 1.00 92.81 112 SER A C 1
ATOM 859 O O . SER A 1 112 ? 46.340 15.986 -18.992 1.00 92.81 112 SER A O 1
ATOM 861 N N . LEU A 1 113 ? 44.169 15.884 -18.411 1.00 89.62 113 LEU A N 1
ATOM 862 C CA . LEU A 1 113 ? 43.634 16.110 -19.756 1.00 89.62 113 LEU A CA 1
ATOM 863 C C . LEU A 1 113 ? 44.120 17.436 -20.345 1.00 89.62 113 LEU A C 1
ATOM 865 O O . LEU A 1 113 ? 44.522 17.490 -21.505 1.00 89.62 113 LEU A O 1
ATOM 869 N N . LYS A 1 114 ? 44.170 18.497 -19.533 1.00 92.12 114 LYS A N 1
ATOM 870 C CA . LYS A 1 114 ? 44.707 19.793 -19.961 1.00 92.12 114 LYS A CA 1
ATOM 871 C C . LYS A 1 114 ? 46.183 19.705 -20.359 1.00 92.12 114 LYS A C 1
ATOM 873 O O . LYS A 1 114 ? 46.573 20.297 -21.361 1.00 92.12 114 LYS A O 1
ATOM 878 N N . ASN A 1 115 ? 46.995 18.945 -19.625 1.00 89.81 115 ASN A N 1
ATOM 879 C CA . ASN A 1 115 ? 48.400 18.728 -19.980 1.00 89.81 115 ASN A CA 1
ATOM 880 C C . ASN A 1 115 ? 48.550 17.909 -21.272 1.00 89.81 115 ASN A C 1
ATOM 882 O O . ASN A 1 115 ? 49.408 18.221 -22.098 1.00 89.81 115 ASN A O 1
ATOM 886 N N . GLN A 1 116 ? 47.713 16.885 -21.469 1.00 90.06 116 GLN A N 1
ATOM 887 C CA . GLN A 1 116 ? 47.707 16.091 -22.702 1.00 90.06 116 GLN A CA 1
ATOM 888 C C . GLN A 1 116 ? 47.309 16.934 -23.918 1.00 90.06 116 GLN A C 1
ATOM 890 O O . GLN A 1 116 ? 47.958 16.833 -24.958 1.00 90.06 116 GLN A O 1
ATOM 895 N N . LEU A 1 117 ? 46.305 17.806 -23.771 1.00 89.81 117 LEU A N 1
ATOM 896 C CA . LEU A 1 117 ? 45.882 18.737 -24.817 1.00 89.81 117 LEU A CA 1
ATOM 897 C C . LEU A 1 117 ? 47.041 19.644 -25.253 1.00 89.81 117 LEU A C 1
ATOM 899 O O . LEU A 1 117 ? 47.354 19.705 -26.437 1.00 89.81 117 LEU A O 1
ATOM 903 N N . VAL A 1 118 ? 47.731 20.274 -24.294 1.00 90.75 118 VAL A N 1
ATOM 904 C CA . VAL A 1 118 ? 48.888 21.142 -24.577 1.00 90.75 118 VAL A CA 1
ATOM 905 C C . VAL A 1 118 ? 49.993 20.367 -25.300 1.00 90.75 118 VAL A C 1
ATOM 907 O O . VAL A 1 118 ? 50.540 20.841 -26.294 1.00 90.75 118 VAL A O 1
ATOM 910 N N . SER A 1 119 ? 50.293 19.142 -24.860 1.00 88.00 119 SER A N 1
ATOM 911 C CA . SER A 1 119 ? 51.307 18.302 -25.509 1.00 88.00 119 SER A CA 1
ATOM 912 C C . SER A 1 119 ? 50.933 17.933 -26.952 1.00 88.00 119 SER A C 1
ATOM 914 O O . SER A 1 119 ? 51.786 17.972 -27.844 1.00 88.00 119 SER A O 1
ATOM 916 N N . ALA A 1 120 ? 49.658 17.621 -27.202 1.00 83.75 120 ALA A N 1
ATOM 917 C CA . ALA A 1 120 ? 49.146 17.318 -28.534 1.00 83.75 120 ALA A CA 1
ATOM 918 C C . ALA A 1 120 ? 49.165 18.549 -29.456 1.00 83.75 120 ALA A C 1
ATOM 920 O O . ALA A 1 120 ? 49.571 18.440 -30.615 1.00 83.75 120 ALA A O 1
ATOM 921 N N . GLU A 1 121 ? 48.799 19.727 -28.944 1.00 86.31 121 GLU A N 1
ATOM 922 C CA . GLU A 1 121 ? 48.872 20.997 -29.678 1.00 86.31 121 GLU A CA 1
ATOM 923 C C . GLU A 1 121 ? 50.316 21.340 -30.075 1.00 86.31 121 GLU A C 1
ATOM 925 O O . GLU A 1 121 ? 50.582 21.722 -31.219 1.00 86.31 121 GLU A O 1
ATOM 930 N N . GLU A 1 122 ? 51.280 21.140 -29.175 1.00 86.31 122 GLU A N 1
ATOM 931 C CA . GLU A 1 122 ? 52.698 21.339 -29.478 1.00 86.31 122 GLU A CA 1
ATOM 932 C C . GLU A 1 122 ? 53.235 20.336 -30.506 1.00 86.31 122 GLU A C 1
ATOM 934 O O . GLU A 1 122 ? 54.022 20.707 -31.383 1.00 86.31 122 GLU A O 1
ATOM 939 N N . ALA A 1 123 ? 52.823 19.069 -30.416 1.00 83.19 123 ALA A N 1
ATOM 940 C CA . ALA A 1 123 ? 53.199 18.037 -31.377 1.00 83.19 123 ALA A CA 1
ATOM 941 C C . ALA A 1 123 ? 52.642 18.345 -32.776 1.00 83.19 123 ALA A C 1
ATOM 943 O O . ALA A 1 123 ? 53.375 18.251 -33.764 1.00 83.19 123 ALA A O 1
ATOM 944 N N . LEU A 1 124 ? 51.386 18.796 -32.859 1.00 79.94 124 LEU A N 1
ATOM 945 C CA . LEU A 1 124 ? 50.752 19.220 -34.106 1.00 79.94 124 LEU A CA 1
ATOM 946 C C . LEU A 1 124 ? 51.476 20.427 -34.719 1.00 79.94 124 LEU A C 1
ATOM 948 O O . LEU A 1 124 ? 51.744 20.451 -35.922 1.00 79.94 124 LEU A O 1
ATOM 952 N N . LYS A 1 125 ? 51.857 21.407 -33.891 1.00 79.25 125 LYS A N 1
ATOM 953 C CA . LYS A 1 125 ? 52.602 22.589 -34.338 1.00 79.25 125 LYS A CA 1
ATOM 954 C C . LYS A 1 125 ? 53.966 22.205 -34.916 1.00 79.25 125 LYS A C 1
ATOM 956 O O . LYS A 1 125 ? 54.279 22.602 -36.040 1.00 79.25 125 LYS A O 1
ATOM 961 N N . ARG A 1 126 ? 54.722 21.342 -34.225 1.00 77.56 126 ARG A N 1
ATOM 962 C CA . ARG A 1 126 ? 56.016 20.813 -34.699 1.00 77.56 126 ARG A CA 1
ATOM 963 C C . ARG A 1 126 ? 55.885 20.009 -35.997 1.00 77.56 126 ARG A C 1
ATOM 965 O O . ARG A 1 126 ? 56.695 20.185 -36.907 1.00 77.56 126 ARG A O 1
ATOM 972 N N . ALA A 1 127 ? 54.849 19.178 -36.120 1.00 71.75 127 ALA A N 1
ATOM 973 C CA . ALA A 1 127 ? 54.570 18.429 -37.346 1.00 71.75 127 ALA A CA 1
ATOM 974 C C . ALA A 1 127 ? 54.230 19.364 -38.523 1.00 71.75 127 ALA A C 1
ATOM 976 O O . ALA A 1 127 ? 54.728 19.173 -39.632 1.00 71.75 127 ALA A O 1
ATOM 977 N N . SER A 1 128 ? 53.457 20.428 -38.280 1.00 67.94 128 SER A N 1
ATOM 978 C CA . SER A 1 128 ? 53.107 21.419 -39.308 1.00 67.94 128 SER A CA 1
ATOM 979 C C . SER A 1 128 ? 54.317 22.228 -39.807 1.00 67.94 128 SER A C 1
ATOM 981 O O . SER A 1 128 ? 54.410 22.554 -40.991 1.00 67.94 128 SER A O 1
ATOM 983 N N . GLU A 1 129 ? 55.276 22.516 -38.924 1.00 66.69 129 GLU A N 1
ATOM 984 C CA . GLU A 1 129 ? 56.517 23.229 -39.246 1.00 66.69 129 GLU A CA 1
ATOM 985 C C . GLU A 1 129 ? 57.523 22.333 -39.986 1.00 66.69 129 GLU A C 1
ATOM 987 O O . GLU A 1 129 ? 58.245 22.806 -40.866 1.00 66.69 129 GLU A O 1
ATOM 992 N N . SER A 1 130 ? 57.534 21.032 -39.679 1.00 59.69 130 SER A N 1
ATOM 993 C CA . SER A 1 130 ? 58.307 20.011 -40.396 1.00 59.69 130 SER A CA 1
ATOM 994 C C . SER A 1 130 ? 57.797 19.805 -41.826 1.00 59.69 130 SER A C 1
ATOM 996 O O . SER A 1 130 ? 58.605 19.766 -42.756 1.00 59.69 130 SER A O 1
ATOM 998 N N . ASN A 1 131 ? 56.476 19.763 -42.024 1.00 56.12 131 ASN A N 1
ATOM 999 C CA . ASN A 1 131 ? 55.873 19.520 -43.338 1.00 56.12 131 ASN A CA 1
ATOM 1000 C C . ASN A 1 131 ? 56.106 20.681 -44.329 1.00 56.12 131 ASN A C 1
ATOM 1002 O O . 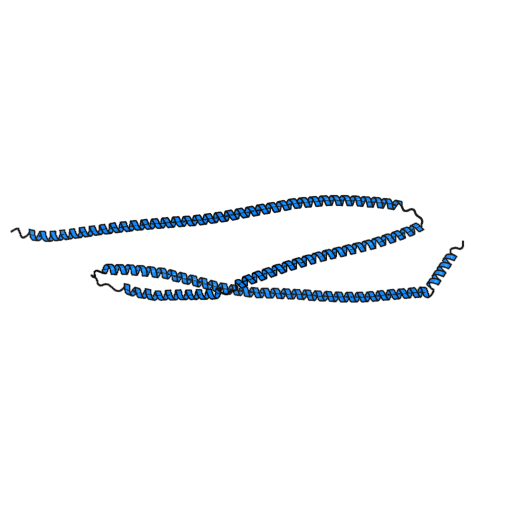ASN A 1 131 ? 56.189 20.473 -45.536 1.00 56.12 131 ASN A O 1
ATOM 1006 N N . LYS A 1 132 ? 56.299 21.912 -43.829 1.00 54.88 132 LYS A N 1
ATOM 1007 C CA . LYS A 1 132 ? 56.652 23.084 -44.656 1.00 54.88 132 LYS A CA 1
ATOM 1008 C C . LYS A 1 132 ? 58.080 23.048 -45.216 1.00 54.88 132 LYS A C 1
ATOM 1010 O O . LYS A 1 132 ? 58.360 23.775 -46.164 1.00 54.88 132 LYS A O 1
ATOM 1015 N N . LYS A 1 133 ? 58.986 22.235 -44.656 1.00 53.16 133 LYS A N 1
ATOM 1016 C CA . LYS A 1 133 ? 60.405 22.180 -45.065 1.00 53.16 133 LYS A CA 1
ATOM 1017 C C . LYS A 1 133 ? 60.720 21.119 -46.130 1.00 53.16 133 LYS A C 1
ATOM 1019 O O . LYS A 1 133 ? 61.832 21.124 -46.643 1.00 53.16 133 LYS A O 1
ATOM 1024 N N . ALA A 1 134 ? 59.777 20.237 -46.474 1.00 50.12 134 ALA A N 1
ATOM 1025 C CA . ALA A 1 134 ? 60.030 19.068 -47.329 1.00 50.12 134 ALA A CA 1
ATOM 1026 C C . ALA A 1 134 ? 59.651 19.237 -48.819 1.00 50.12 134 ALA A C 1
ATOM 1028 O O . ALA A 1 134 ? 59.846 18.315 -49.603 1.00 50.12 134 ALA A O 1
ATOM 1029 N N . SER A 1 135 ? 59.121 20.392 -49.240 1.00 48.38 135 SER A N 1
ATOM 1030 C CA . SER A 1 135 ? 58.546 20.566 -50.584 1.00 48.38 135 SER A CA 1
ATOM 1031 C C . SER A 1 135 ? 59.451 21.369 -51.531 1.00 48.38 135 SER A C 1
ATOM 1033 O O . SER A 1 135 ? 59.190 22.540 -51.800 1.00 48.38 135 SER A O 1
ATOM 1035 N N . GLN A 1 136 ? 60.498 20.739 -52.068 1.00 54.00 136 GLN A N 1
ATOM 1036 C CA . GLN A 1 136 ? 61.204 21.196 -53.279 1.00 54.00 136 GLN A CA 1
ATOM 1037 C C . GLN A 1 136 ? 61.596 19.983 -54.123 1.00 54.00 136 GLN A C 1
ATOM 1039 O O . GLN A 1 136 ? 62.678 19.434 -53.944 1.00 54.00 136 GLN A O 1
ATOM 1044 N N . GLN A 1 137 ? 60.707 19.546 -55.014 1.00 55.28 137 GLN A N 1
ATOM 1045 C CA . GLN A 1 137 ? 60.909 18.342 -55.818 1.00 55.28 137 GLN A CA 1
ATOM 1046 C C . GLN A 1 137 ? 60.203 18.439 -57.188 1.00 55.28 137 GLN A C 1
ATOM 1048 O O . GLN A 1 137 ? 59.279 19.230 -57.371 1.00 55.28 137 GLN A O 1
ATOM 1053 N N . SER A 1 138 ? 60.728 17.688 -58.159 1.00 57.53 138 SER A N 1
ATOM 1054 C CA . SER A 1 138 ? 60.474 17.725 -59.613 1.00 57.53 138 SER A CA 1
ATOM 1055 C C . SER A 1 138 ? 59.011 17.438 -60.000 1.00 57.53 138 SER A C 1
ATOM 1057 O O . SER A 1 138 ? 58.284 16.806 -59.248 1.00 57.53 138 SER A O 1
ATOM 1059 N N . ALA A 1 139 ? 58.561 17.837 -61.200 1.00 56.66 139 ALA A N 1
ATOM 1060 C CA . ALA A 1 139 ? 57.168 17.689 -61.663 1.00 56.66 139 ALA A CA 1
ATOM 1061 C C . ALA A 1 139 ? 56.590 16.257 -61.549 1.00 56.66 139 ALA A C 1
ATOM 1063 O O . ALA A 1 139 ? 55.413 16.098 -61.240 1.00 56.66 139 ALA A O 1
ATOM 1064 N N . LYS A 1 140 ? 57.417 15.212 -61.716 1.00 59.00 140 LYS A N 1
ATOM 1065 C CA . LYS A 1 140 ? 56.997 13.816 -61.476 1.00 59.00 140 LYS A CA 1
ATOM 1066 C C . LYS A 1 140 ? 56.863 13.484 -59.993 1.00 59.00 140 LYS A C 1
ATOM 1068 O O . LYS A 1 140 ? 55.977 12.729 -59.617 1.00 59.00 140 LYS A O 1
ATOM 1073 N N . GLU A 1 141 ? 57.722 14.043 -59.148 1.00 58.69 141 GLU A N 1
ATOM 1074 C CA . GLU A 1 141 ? 57.583 13.926 -57.696 1.00 58.69 141 GLU A CA 1
ATOM 1075 C C . GLU A 1 141 ? 56.352 14.700 -57.217 1.00 58.69 141 GLU A C 1
ATOM 1077 O O . GLU A 1 141 ? 55.672 14.221 -56.326 1.00 58.69 141 GLU A O 1
ATOM 1082 N N . VAL A 1 142 ? 55.990 15.823 -57.847 1.00 65.88 142 VAL A N 1
ATOM 1083 C CA . VAL A 1 142 ? 54.742 16.551 -57.557 1.00 65.88 142 VAL A CA 1
ATOM 1084 C C . VAL A 1 142 ? 53.511 15.697 -57.863 1.00 65.88 142 VAL A C 1
ATOM 1086 O O . VAL A 1 142 ? 52.627 15.609 -57.018 1.00 65.88 142 VAL A O 1
ATOM 1089 N N . GLU A 1 143 ? 53.453 15.018 -59.012 1.00 70.44 143 GLU A N 1
ATOM 1090 C CA . GLU A 1 143 ? 52.354 14.086 -59.321 1.00 70.44 143 GLU A CA 1
ATOM 1091 C C . GLU A 1 143 ? 52.316 12.887 -58.364 1.00 70.44 143 GLU A C 1
ATOM 1093 O O . GLU A 1 143 ? 51.241 12.472 -57.929 1.00 70.44 143 GLU A O 1
ATOM 1098 N N . LEU A 1 144 ? 53.480 12.352 -57.984 1.00 75.56 144 LEU A N 1
ATOM 1099 C CA . LEU A 1 144 ? 53.577 11.236 -57.043 1.00 75.56 144 LEU A CA 1
ATOM 1100 C C . LEU A 1 144 ? 53.176 11.665 -55.622 1.00 75.56 144 LEU A C 1
ATOM 1102 O O . LEU A 1 144 ? 52.436 10.946 -54.959 1.00 75.56 144 LEU A O 1
ATOM 1106 N N . HIS A 1 145 ? 53.565 12.864 -55.185 1.00 75.94 145 HIS A N 1
ATOM 1107 C CA . HIS A 1 145 ? 53.126 13.484 -53.931 1.00 75.94 145 HIS A CA 1
ATOM 1108 C C . HIS A 1 145 ? 51.632 13.801 -53.950 1.00 75.94 145 HIS A C 1
ATOM 1110 O O . HIS A 1 145 ? 50.957 13.596 -52.945 1.00 75.94 145 HIS A O 1
ATOM 1116 N N . GLN A 1 146 ? 51.089 14.239 -55.088 1.00 77.44 146 GLN A N 1
ATOM 1117 C CA . GLN A 1 146 ? 49.657 14.467 -55.260 1.00 77.44 146 GLN A CA 1
ATOM 1118 C C . GLN A 1 146 ? 48.881 13.150 -55.138 1.00 77.44 146 GLN A C 1
ATOM 1120 O O . GLN A 1 146 ? 47.911 13.079 -54.386 1.00 77.44 146 GLN A O 1
ATOM 1125 N N . LEU A 1 147 ? 49.342 12.085 -55.802 1.00 78.12 147 LEU A N 1
ATOM 1126 C CA . LEU A 1 147 ? 48.734 10.758 -55.726 1.00 78.12 147 LEU A CA 1
ATOM 1127 C C . LEU A 1 147 ? 48.846 10.157 -54.319 1.00 78.12 147 LEU A C 1
ATOM 1129 O O . LEU A 1 147 ? 47.872 9.613 -53.806 1.00 78.12 147 LEU A O 1
ATOM 1133 N N . VAL A 1 148 ? 50.005 10.279 -53.670 1.00 80.12 148 VAL A N 1
ATOM 1134 C CA . VAL A 1 148 ? 50.199 9.862 -52.274 1.00 80.12 148 VAL A CA 1
ATOM 1135 C C . VAL A 1 148 ? 49.307 10.682 -51.341 1.00 80.12 148 VAL A C 1
ATOM 1137 O O . VAL A 1 148 ? 48.705 10.113 -50.434 1.00 80.12 148 VAL A O 1
ATOM 1140 N N . GLY A 1 149 ? 49.139 11.984 -51.577 1.00 80.81 149 GLY A N 1
ATOM 1141 C CA . GLY A 1 149 ? 48.222 12.841 -50.825 1.00 80.81 149 GLY A CA 1
ATOM 1142 C C . GLY A 1 149 ? 46.751 12.464 -51.024 1.00 80.81 149 GLY A C 1
ATOM 1143 O O . GLY A 1 149 ? 45.975 12.459 -50.068 1.00 80.81 149 GLY A O 1
ATOM 1144 N N . ASP A 1 150 ? 46.361 12.096 -52.243 1.00 81.81 150 ASP A N 1
ATOM 1145 C CA . ASP A 1 150 ? 45.015 11.616 -52.565 1.00 81.81 150 ASP A CA 1
ATOM 1146 C C . ASP A 1 150 ? 44.738 10.246 -51.940 1.00 81.81 150 ASP A C 1
ATOM 1148 O O . ASP A 1 150 ? 43.665 10.031 -51.372 1.00 81.81 150 ASP A O 1
ATOM 1152 N N . LEU A 1 151 ? 45.710 9.332 -51.992 1.00 84.81 151 LEU A N 1
ATOM 1153 C CA . LEU A 1 151 ? 45.637 8.028 -51.337 1.00 84.81 151 LEU A CA 1
ATOM 1154 C C . LEU A 1 151 ? 45.585 8.174 -49.816 1.00 84.81 151 LEU A C 1
ATOM 1156 O O . LEU A 1 151 ? 44.738 7.551 -49.190 1.00 84.81 151 LEU A O 1
ATOM 1160 N N . THR A 1 152 ? 46.404 9.049 -49.232 1.00 85.62 152 THR A N 1
ATOM 1161 C CA . THR A 1 152 ? 46.401 9.334 -47.788 1.00 85.62 152 THR A CA 1
ATOM 1162 C C . THR A 1 152 ? 45.052 9.896 -47.347 1.00 85.62 152 THR A C 1
ATOM 1164 O O . THR A 1 152 ? 44.498 9.435 -46.354 1.00 85.62 152 THR A O 1
ATOM 1167 N N . ARG A 1 153 ? 44.461 10.822 -48.116 1.00 86.38 153 ARG A N 1
ATOM 1168 C CA . ARG A 1 153 ? 43.114 11.346 -47.835 1.00 86.38 153 ARG A CA 1
ATOM 1169 C C . ARG A 1 153 ? 42.036 10.274 -47.948 1.00 86.38 153 ARG A C 1
ATOM 1171 O O . ARG A 1 153 ? 41.162 10.210 -47.089 1.00 86.38 153 ARG A O 1
ATOM 1178 N N . LYS A 1 154 ? 42.076 9.432 -48.985 1.00 87.62 154 LYS A N 1
ATOM 1179 C CA . LYS A 1 154 ? 41.121 8.322 -49.133 1.00 87.62 154 LYS A CA 1
ATOM 1180 C C . LYS A 1 154 ? 41.239 7.324 -47.984 1.00 87.62 154 LYS A C 1
ATOM 1182 O O . LYS A 1 154 ? 40.215 6.896 -47.467 1.00 87.62 154 LYS A O 1
ATOM 1187 N N . LEU A 1 155 ? 42.462 7.004 -47.570 1.00 91.31 155 LEU A N 1
ATOM 1188 C CA . LEU A 1 155 ? 42.724 6.111 -46.447 1.00 91.31 155 LEU A CA 1
ATOM 1189 C C . LEU A 1 155 ? 42.213 6.736 -45.145 1.00 91.31 155 LEU A C 1
ATOM 1191 O O . LEU A 1 155 ? 41.447 6.113 -44.432 1.00 91.31 155 LEU A O 1
ATOM 1195 N N . GLU A 1 156 ? 42.469 8.023 -44.901 1.00 91.31 156 GLU A N 1
ATOM 1196 C CA . GLU A 1 156 ? 41.923 8.725 -43.735 1.00 91.31 156 GLU A CA 1
ATOM 1197 C C . GLU A 1 156 ? 40.380 8.747 -43.704 1.00 91.31 156 GLU A C 1
ATOM 1199 O O . GLU A 1 156 ? 39.787 8.593 -42.635 1.00 91.31 156 GLU A O 1
ATOM 1204 N N . ILE A 1 157 ? 39.717 8.901 -44.858 1.00 88.62 157 ILE A N 1
ATOM 1205 C CA . ILE A 1 157 ? 38.249 8.830 -44.973 1.00 88.62 157 ILE A CA 1
ATOM 1206 C C . ILE A 1 157 ? 37.739 7.426 -44.626 1.00 88.62 157 ILE A C 1
ATOM 1208 O O . ILE A 1 157 ? 36.768 7.302 -43.879 1.00 88.62 157 ILE A O 1
ATOM 1212 N N . VAL A 1 158 ? 38.392 6.378 -45.135 1.00 87.12 158 VAL A N 1
ATOM 1213 C CA . VAL A 1 158 ? 38.037 4.982 -44.836 1.00 87.12 158 VAL A CA 1
ATOM 1214 C C . VAL A 1 158 ? 38.266 4.671 -43.357 1.00 87.12 158 VAL A C 1
ATOM 1216 O O . VAL A 1 158 ? 37.378 4.121 -42.708 1.00 87.12 158 VAL A O 1
ATOM 1219 N N . GLU A 1 159 ? 39.390 5.096 -42.783 1.00 87.38 159 GLU A N 1
ATOM 1220 C CA . GLU A 1 159 ? 39.680 4.941 -41.359 1.00 87.38 159 GLU A CA 1
ATOM 1221 C C . GLU A 1 159 ? 38.673 5.684 -40.472 1.00 87.38 159 GLU A C 1
ATOM 1223 O O . GLU A 1 159 ? 38.289 5.162 -39.425 1.00 87.38 159 GLU A O 1
ATOM 1228 N N . ARG A 1 160 ? 38.219 6.884 -40.863 1.00 87.38 160 ARG A N 1
ATOM 1229 C CA . ARG A 1 160 ? 37.143 7.595 -40.148 1.00 87.38 160 ARG A CA 1
ATOM 1230 C C . ARG A 1 160 ? 35.824 6.835 -40.229 1.00 87.38 160 ARG A C 1
ATOM 1232 O O . ARG A 1 160 ? 35.238 6.583 -39.185 1.00 87.38 160 ARG A O 1
ATOM 1239 N N . ALA A 1 161 ? 35.418 6.383 -41.416 1.00 84.00 161 ALA A N 1
ATOM 1240 C CA . ALA A 1 161 ? 34.202 5.586 -41.577 1.00 84.00 161 ALA A CA 1
ATOM 1241 C C . ALA A 1 161 ? 34.249 4.279 -40.763 1.00 84.00 161 ALA A C 1
ATOM 1243 O O . ALA A 1 161 ? 33.259 3.903 -40.137 1.00 84.00 161 ALA A O 1
ATOM 1244 N N . ARG A 1 162 ? 35.415 3.616 -40.706 1.00 91.12 162 ARG A N 1
ATOM 1245 C CA . ARG A 1 162 ? 35.631 2.422 -39.877 1.00 91.12 162 ARG A CA 1
ATOM 1246 C C . ARG A 1 162 ? 35.463 2.732 -38.389 1.00 91.12 162 ARG A C 1
ATOM 1248 O O . ARG A 1 162 ? 34.775 1.986 -37.699 1.00 91.12 162 ARG A O 1
ATOM 1255 N N . ARG A 1 163 ? 36.071 3.820 -37.895 1.00 87.69 163 ARG A N 1
ATOM 1256 C CA . ARG A 1 163 ? 35.921 4.251 -36.493 1.00 87.69 163 ARG A CA 1
ATOM 1257 C C . ARG A 1 163 ? 34.474 4.613 -36.174 1.00 87.69 163 ARG A C 1
ATOM 1259 O O . ARG A 1 163 ? 33.977 4.193 -35.141 1.00 87.69 163 ARG A O 1
ATOM 1266 N N . ASP A 1 164 ? 33.784 5.326 -37.059 1.00 86.38 164 ASP A N 1
ATOM 1267 C CA . ASP A 1 164 ? 32.376 5.692 -36.860 1.00 86.38 164 ASP A CA 1
ATOM 1268 C C . ASP A 1 164 ? 31.474 4.450 -36.778 1.00 86.38 164 ASP A C 1
ATOM 1270 O O . ASP A 1 164 ? 30.555 4.396 -35.958 1.00 86.38 164 ASP A O 1
ATOM 1274 N N . GLN A 1 165 ? 31.764 3.418 -37.577 1.00 84.38 165 GLN A N 1
ATOM 1275 C CA . GLN A 1 165 ? 31.070 2.133 -37.502 1.00 84.38 165 GLN A CA 1
ATOM 1276 C C . GLN A 1 165 ? 31.386 1.374 -36.201 1.00 84.38 165 GLN A C 1
ATOM 1278 O O . GLN A 1 165 ? 30.476 0.804 -35.603 1.00 84.38 165 GLN A O 1
ATOM 1283 N N . GLU A 1 166 ? 32.641 1.393 -35.743 1.00 86.69 166 GLU A N 1
ATOM 1284 C CA . GLU A 1 166 ? 33.073 0.812 -34.460 1.00 86.69 166 GLU A CA 1
ATOM 1285 C C . GLU A 1 166 ? 32.368 1.497 -33.276 1.00 86.69 166 GLU A C 1
ATOM 1287 O O . GLU A 1 166 ? 31.730 0.825 -32.470 1.00 86.69 166 GLU A O 1
ATOM 1292 N N . PHE A 1 167 ? 32.319 2.834 -33.255 1.00 86.00 167 PHE A N 1
ATOM 1293 C CA . PHE A 1 167 ? 31.538 3.593 -32.271 1.00 86.00 167 PHE A CA 1
ATOM 1294 C C . PHE A 1 167 ? 30.034 3.289 -32.339 1.00 86.00 167 PHE A C 1
ATOM 1296 O O . PHE A 1 167 ? 29.354 3.253 -31.311 1.00 86.00 167 PHE A O 1
ATOM 1303 N N . GLY A 1 168 ? 29.493 3.075 -33.543 1.00 88.06 168 GLY A N 1
ATOM 1304 C CA . GLY A 1 168 ? 28.109 2.650 -33.737 1.00 88.06 168 GLY A CA 1
ATOM 1305 C C . GLY A 1 168 ? 27.822 1.285 -33.108 1.00 88.06 168 GLY A C 1
ATOM 1306 O O . GLY A 1 168 ? 26.802 1.128 -32.434 1.00 88.06 168 GLY A O 1
ATOM 1307 N N . LEU A 1 169 ? 28.735 0.325 -33.277 1.00 85.75 169 LEU A N 1
ATOM 1308 C CA . LEU A 1 169 ? 28.646 -1.004 -32.670 1.00 85.75 169 LEU A CA 1
ATOM 1309 C C . LEU A 1 169 ? 28.750 -0.939 -31.144 1.00 85.75 169 LEU A C 1
ATOM 1311 O O . LEU A 1 169 ? 27.880 -1.489 -30.472 1.00 85.75 169 LEU A O 1
ATOM 1315 N N . ASP A 1 170 ? 29.715 -0.199 -30.597 1.00 88.75 170 ASP A N 1
ATOM 1316 C CA . ASP A 1 170 ? 29.867 -0.028 -29.145 1.00 88.75 170 ASP A CA 1
ATOM 1317 C C . ASP A 1 170 ? 28.623 0.612 -28.519 1.00 88.75 170 ASP A C 1
ATOM 1319 O O . ASP A 1 170 ? 28.140 0.190 -27.464 1.00 88.75 170 ASP A O 1
ATOM 1323 N N . ARG A 1 171 ? 28.041 1.611 -29.196 1.00 89.75 171 ARG A N 1
ATOM 1324 C CA . ARG A 1 171 ? 26.803 2.258 -28.750 1.00 89.75 171 ARG A CA 1
ATOM 1325 C C . ARG A 1 171 ? 25.628 1.285 -28.736 1.00 89.75 171 ARG A C 1
ATOM 1327 O O . ARG A 1 171 ? 24.857 1.293 -27.775 1.00 89.75 171 ARG A O 1
ATOM 1334 N N . LEU A 1 172 ? 25.478 0.469 -29.778 1.00 85.69 172 LEU A N 1
ATOM 1335 C CA . LEU A 1 172 ? 24.424 -0.545 -29.848 1.00 85.69 172 LEU A CA 1
ATOM 1336 C C . LEU A 1 172 ? 24.629 -1.639 -28.796 1.00 85.69 172 LEU A C 1
ATOM 1338 O O . LEU A 1 172 ? 23.669 -2.051 -28.151 1.00 85.69 172 LEU A O 1
ATOM 1342 N N . GLN A 1 173 ? 25.871 -2.057 -28.558 1.00 89.88 173 GLN A N 1
ATOM 1343 C CA . GLN A 1 173 ? 26.211 -3.045 -27.538 1.00 89.88 173 GLN A CA 1
ATOM 1344 C C . GLN A 1 173 ? 25.944 -2.514 -26.122 1.00 89.88 173 GLN A C 1
ATOM 1346 O O . GLN A 1 173 ? 25.368 -3.222 -25.296 1.00 89.88 173 GLN A O 1
ATOM 1351 N N . ALA A 1 174 ? 26.250 -1.242 -25.855 1.00 88.19 174 ALA A N 1
ATOM 1352 C CA . ALA A 1 174 ? 25.902 -0.585 -24.598 1.00 88.19 174 ALA A CA 1
ATOM 1353 C C . ALA A 1 174 ? 24.380 -0.433 -24.415 1.00 88.19 174 ALA A C 1
ATOM 1355 O O . ALA A 1 174 ? 23.877 -0.585 -23.302 1.00 88.19 174 ALA A O 1
ATOM 1356 N N . GLN A 1 175 ? 23.631 -0.144 -25.485 1.00 86.88 175 GLN A N 1
ATOM 1357 C CA . GLN A 1 175 ? 22.163 -0.109 -25.440 1.00 86.88 175 GLN A CA 1
ATOM 1358 C C . GLN A 1 175 ? 21.570 -1.495 -25.168 1.00 86.88 175 GLN A C 1
ATOM 1360 O O . GLN A 1 175 ? 20.683 -1.616 -24.327 1.00 86.88 175 GLN A O 1
ATOM 1365 N N . LEU A 1 176 ? 22.095 -2.539 -25.813 1.00 88.19 176 LEU A N 1
ATOM 1366 C CA . LEU A 1 176 ? 21.689 -3.921 -25.568 1.00 88.19 176 LEU A CA 1
ATOM 1367 C C . LEU A 1 176 ? 21.961 -4.338 -24.115 1.00 88.19 176 LEU A C 1
ATOM 1369 O O . LEU A 1 176 ? 21.107 -4.968 -23.493 1.00 88.19 176 LEU A O 1
ATOM 1373 N N . GLY A 1 177 ? 23.108 -3.937 -23.555 1.00 90.12 177 GLY A N 1
ATOM 1374 C CA . GLY A 1 177 ? 23.442 -4.162 -22.147 1.00 90.12 177 GLY A CA 1
ATOM 1375 C C . GLY A 1 177 ? 22.406 -3.560 -21.194 1.00 90.12 177 GLY A C 1
ATOM 1376 O O . GLY A 1 177 ? 21.885 -4.273 -20.341 1.00 90.12 177 GLY A O 1
ATOM 1377 N N . ARG A 1 178 ? 22.025 -2.292 -21.403 1.00 89.44 178 ARG A N 1
ATOM 1378 C CA . ARG A 1 178 ? 20.997 -1.621 -20.582 1.00 89.44 178 ARG A CA 1
ATOM 1379 C C . ARG A 1 178 ? 19.635 -2.296 -20.678 1.00 89.44 178 ARG A C 1
ATOM 1381 O O . ARG A 1 178 ? 19.008 -2.538 -19.657 1.00 89.44 178 ARG A O 1
ATOM 1388 N N . VAL A 1 179 ? 19.193 -2.643 -21.888 1.00 89.44 179 VAL A N 1
ATOM 1389 C CA . VAL A 1 179 ? 17.905 -3.331 -22.084 1.00 89.44 179 VAL A CA 1
ATOM 1390 C C . VAL A 1 179 ? 17.916 -4.706 -21.415 1.00 89.44 179 VAL A C 1
ATOM 1392 O O . VAL A 1 179 ? 16.914 -5.122 -20.840 1.00 89.44 179 VAL A O 1
ATOM 1395 N N . THR A 1 180 ? 19.049 -5.409 -21.449 1.00 88.50 180 THR A N 1
ATOM 1396 C CA . THR A 1 180 ? 19.199 -6.697 -20.760 1.00 88.50 180 THR A CA 1
ATOM 1397 C C . THR A 1 180 ? 19.112 -6.520 -19.245 1.00 88.50 180 THR A C 1
ATOM 1399 O O . THR A 1 180 ? 18.413 -7.279 -18.580 1.00 88.50 180 THR A O 1
ATOM 1402 N N . GLU A 1 181 ? 19.764 -5.497 -18.695 1.00 90.00 181 GLU A N 1
ATOM 1403 C CA . GLU A 1 181 ? 19.709 -5.184 -17.266 1.00 90.00 181 GLU A CA 1
ATOM 1404 C C . GLU A 1 181 ? 18.284 -4.813 -16.824 1.00 90.00 181 GLU A C 1
ATOM 1406 O O . GLU A 1 181 ? 17.755 -5.431 -15.898 1.00 90.00 181 GLU A O 1
ATOM 1411 N N . GLU A 1 182 ? 17.602 -3.930 -17.559 1.00 89.31 182 GLU A N 1
ATOM 1412 C CA . GLU A 1 182 ? 16.191 -3.579 -17.339 1.00 89.31 182 GLU A CA 1
ATOM 1413 C C . GLU A 1 182 ? 15.267 -4.806 -17.414 1.00 89.31 182 GLU A C 1
ATOM 1415 O O . GLU A 1 182 ? 14.353 -4.963 -16.596 1.00 89.31 182 GLU A O 1
ATOM 1420 N N . LEU A 1 183 ? 15.512 -5.721 -18.357 1.00 87.75 183 LEU A N 1
ATOM 1421 C CA . LEU A 1 183 ? 14.757 -6.968 -18.468 1.00 87.75 183 LEU A CA 1
ATOM 1422 C C . LEU A 1 183 ? 14.976 -7.871 -17.245 1.00 87.75 183 LEU A C 1
ATOM 1424 O O . LEU A 1 183 ? 14.017 -8.414 -16.698 1.00 87.75 183 LEU A O 1
ATOM 1428 N N . THR A 1 184 ? 16.213 -8.009 -16.767 1.00 90.12 184 THR A N 1
ATOM 1429 C CA . THR A 1 184 ? 16.483 -8.804 -15.557 1.00 90.12 184 THR A CA 1
ATOM 1430 C C . THR A 1 184 ? 15.891 -8.170 -14.298 1.00 90.12 184 THR A C 1
ATOM 1432 O O . THR A 1 184 ? 15.380 -8.876 -13.427 1.00 90.12 184 THR A O 1
ATOM 1435 N N . ASP A 1 185 ? 15.906 -6.840 -14.202 1.00 90.94 185 ASP A N 1
ATOM 1436 C CA . ASP A 1 185 ? 15.303 -6.093 -13.102 1.00 90.94 185 ASP A CA 1
ATOM 1437 C C . ASP A 1 185 ? 13.781 -6.240 -13.086 1.00 90.94 185 ASP A C 1
ATOM 1439 O O . ASP A 1 185 ? 13.188 -6.465 -12.030 1.00 90.94 185 ASP A O 1
ATOM 1443 N N . THR A 1 186 ? 13.134 -6.144 -14.249 1.00 86.88 186 THR A N 1
ATOM 1444 C CA . THR A 1 186 ? 11.682 -6.342 -14.369 1.00 86.88 186 THR A CA 1
ATOM 1445 C C . THR A 1 186 ? 11.280 -7.779 -14.052 1.00 86.88 186 THR A C 1
ATOM 1447 O O . THR A 1 186 ? 10.306 -7.975 -13.330 1.00 86.88 186 THR A O 1
ATOM 1450 N N . GLN A 1 187 ? 12.059 -8.778 -14.477 1.00 88.94 187 GLN A N 1
ATOM 1451 C CA . GLN A 1 187 ? 11.850 -10.178 -14.088 1.00 88.94 187 GLN A CA 1
ATOM 1452 C C . GLN A 1 187 ? 11.983 -10.389 -12.572 1.00 88.94 187 GLN A C 1
ATOM 1454 O O . GLN A 1 187 ? 11.135 -11.048 -11.971 1.00 88.94 187 GLN A O 1
ATOM 1459 N N . ARG A 1 188 ? 12.990 -9.784 -11.924 1.00 88.25 188 ARG A N 1
ATOM 1460 C CA . ARG A 1 188 ? 13.135 -9.824 -10.456 1.00 88.25 188 ARG A CA 1
ATOM 1461 C C . ARG A 1 188 ? 11.949 -9.172 -9.745 1.00 88.25 188 ARG A C 1
ATOM 1463 O O . ARG A 1 188 ? 11.436 -9.735 -8.779 1.00 88.25 188 ARG A O 1
ATOM 1470 N N . LYS A 1 189 ? 11.497 -8.008 -10.222 1.00 89.19 189 LYS A N 1
ATOM 1471 C CA . LYS A 1 189 ? 10.326 -7.305 -9.669 1.00 89.19 189 LYS A CA 1
ATOM 1472 C C . LYS A 1 189 ? 9.044 -8.121 -9.834 1.00 89.19 189 LYS A C 1
ATOM 1474 O O . LYS A 1 189 ? 8.264 -8.195 -8.889 1.00 89.19 189 LYS A O 1
ATOM 1479 N N . LEU A 1 190 ? 8.854 -8.770 -10.984 1.00 85.12 190 LEU A N 1
ATOM 1480 C CA . LEU A 1 190 ? 7.706 -9.638 -11.238 1.00 85.12 190 LEU A CA 1
ATOM 1481 C C . LEU A 1 190 ? 7.697 -10.834 -10.278 1.00 85.12 190 LEU A C 1
ATOM 1483 O O . LEU A 1 190 ? 6.709 -11.022 -9.575 1.00 85.12 190 LEU A O 1
ATOM 1487 N N . ALA A 1 191 ? 8.817 -11.552 -10.153 1.00 85.94 191 ALA A N 1
ATOM 1488 C CA . ALA A 1 191 ? 8.945 -12.671 -9.217 1.00 85.94 191 ALA A CA 1
ATOM 1489 C C . ALA A 1 191 ? 8.693 -12.245 -7.759 1.00 85.94 191 ALA A C 1
ATOM 1491 O O . ALA A 1 191 ? 8.076 -12.971 -6.981 1.00 85.94 191 ALA A O 1
ATOM 1492 N N . HIS A 1 192 ? 9.134 -11.041 -7.376 1.00 85.81 192 HIS A N 1
ATOM 1493 C CA . HIS A 1 192 ? 8.834 -10.486 -6.058 1.00 85.81 192 HIS A CA 1
ATOM 1494 C C . HIS A 1 192 ? 7.335 -10.197 -5.879 1.00 85.81 192 HIS A C 1
ATOM 1496 O O . HIS A 1 192 ? 6.776 -10.540 -4.839 1.00 85.81 192 HIS A O 1
ATOM 1502 N N . SER A 1 193 ? 6.670 -9.626 -6.891 1.00 80.75 193 SER A N 1
ATOM 1503 C CA . SER A 1 193 ? 5.221 -9.396 -6.845 1.00 80.75 193 SER A CA 1
ATOM 1504 C C . SER A 1 193 ? 4.420 -10.698 -6.794 1.00 80.75 193 SER A C 1
ATOM 1506 O O . SER A 1 193 ? 3.485 -10.786 -6.009 1.00 80.75 193 SER A O 1
ATOM 1508 N N . GLU A 1 194 ? 4.816 -11.730 -7.544 1.00 85.69 194 GLU A N 1
ATOM 1509 C CA . GLU A 1 194 ? 4.147 -13.036 -7.551 1.00 85.69 194 GLU A CA 1
ATOM 1510 C C . GLU A 1 194 ? 4.264 -13.725 -6.187 1.00 85.69 194 GLU A C 1
ATOM 1512 O O . GLU A 1 194 ? 3.273 -14.234 -5.665 1.00 85.69 194 GLU A O 1
ATOM 1517 N N . ASN A 1 195 ? 5.440 -13.657 -5.554 1.00 83.19 195 ASN A N 1
ATOM 1518 C CA . ASN A 1 195 ? 5.645 -14.164 -4.196 1.00 83.19 195 ASN A CA 1
ATOM 1519 C C . ASN A 1 195 ? 4.831 -13.385 -3.149 1.00 83.19 195 ASN A C 1
ATOM 1521 O O . ASN A 1 195 ? 4.284 -13.984 -2.218 1.00 83.19 195 ASN A O 1
ATOM 1525 N N . ALA A 1 196 ? 4.727 -12.060 -3.285 1.00 81.94 196 ALA A N 1
ATOM 1526 C CA . ALA A 1 196 ? 3.900 -11.233 -2.405 1.00 81.94 196 ALA A CA 1
ATOM 1527 C C . ALA A 1 196 ? 2.404 -11.550 -2.569 1.00 81.94 196 ALA A C 1
ATOM 1529 O O . ALA A 1 196 ? 1.670 -11.622 -1.580 1.00 81.94 196 ALA A O 1
ATOM 1530 N N . LEU A 1 197 ? 1.965 -11.808 -3.802 1.00 77.56 197 LEU A N 1
ATOM 1531 C CA . LEU A 1 197 ? 0.590 -12.174 -4.129 1.00 77.56 197 LEU A CA 1
ATOM 1532 C C . LEU A 1 197 ? 0.259 -13.577 -3.604 1.00 77.56 197 LEU A C 1
ATOM 1534 O O . LEU A 1 197 ? -0.758 -13.740 -2.938 1.00 77.56 197 LEU A O 1
ATOM 1538 N N . GLN A 1 198 ? 1.152 -14.559 -3.771 1.00 80.31 198 GLN A N 1
ATOM 1539 C CA . GLN A 1 198 ? 1.011 -15.887 -3.157 1.00 80.31 198 GLN A CA 1
ATOM 1540 C C . GLN A 1 198 ? 0.994 -15.832 -1.627 1.00 80.31 198 GLN A C 1
ATOM 1542 O O . GLN A 1 198 ? 0.201 -16.532 -0.997 1.00 80.31 198 GLN A O 1
ATOM 1547 N N . SER A 1 199 ? 1.833 -14.993 -1.015 1.00 75.38 199 SER A N 1
ATOM 1548 C CA . SER A 1 199 ? 1.849 -14.811 0.444 1.00 75.38 199 SER A CA 1
ATOM 1549 C C . SER A 1 199 ? 0.536 -14.206 0.942 1.00 75.38 199 SER A C 1
ATOM 1551 O O . SER A 1 199 ? -0.054 -14.716 1.893 1.00 75.38 199 SER A O 1
ATOM 1553 N N . SER A 1 200 ? 0.027 -13.187 0.243 1.00 71.06 200 SER A N 1
ATOM 1554 C CA . SER A 1 200 ? -1.267 -12.559 0.543 1.00 71.06 200 SER A CA 1
ATOM 1555 C C . SER A 1 200 ? -2.429 -13.532 0.324 1.00 71.06 200 SER A C 1
ATOM 1557 O O . SER A 1 200 ? -3.346 -13.605 1.133 1.00 71.06 200 SER A O 1
ATOM 1559 N N . GLN A 1 201 ? -2.377 -14.347 -0.731 1.00 69.12 201 GLN A N 1
ATOM 1560 C CA . GLN A 1 201 ? -3.382 -15.370 -1.016 1.00 69.12 201 GLN A CA 1
ATOM 1561 C C . GLN A 1 201 ? -3.366 -16.492 0.030 1.00 69.12 201 GLN A C 1
ATOM 1563 O O . GLN A 1 201 ? -4.425 -16.978 0.418 1.00 69.12 201 GLN A O 1
ATOM 1568 N N . SER A 1 202 ? -2.188 -16.865 0.532 1.00 67.00 202 SER A N 1
ATOM 1569 C CA . SER A 1 202 ? -2.038 -17.845 1.615 1.00 67.00 202 SER A CA 1
ATOM 1570 C C . SER A 1 202 ? -2.588 -17.304 2.938 1.00 67.00 202 SER A C 1
ATOM 1572 O O . SER A 1 202 ? -3.300 -18.021 3.638 1.00 67.00 202 SER A O 1
ATOM 1574 N N . GLN A 1 203 ? -2.338 -16.024 3.244 1.00 60.56 203 GLN A N 1
ATOM 1575 C CA . GLN A 1 203 ? -2.922 -15.330 4.399 1.00 60.56 203 GLN A CA 1
ATOM 1576 C C . GLN A 1 203 ? -4.451 -15.238 4.295 1.00 60.56 203 GLN A C 1
ATOM 1578 O O . GLN A 1 203 ? -5.160 -15.596 5.236 1.00 60.56 203 GLN A O 1
ATOM 1583 N N . LEU A 1 204 ? -4.971 -14.878 3.118 1.00 57.97 204 LEU A N 1
ATOM 1584 C CA . LEU A 1 204 ? -6.407 -14.855 2.851 1.00 57.97 204 LEU A CA 1
ATOM 1585 C C . LEU A 1 204 ? -7.033 -16.250 2.934 1.00 57.97 204 LEU A C 1
ATOM 1587 O O . LEU A 1 204 ? -8.157 -16.371 3.397 1.00 57.97 204 LEU A O 1
ATOM 1591 N N . GLN A 1 205 ? -6.344 -17.323 2.535 1.00 57.41 205 GLN A N 1
ATOM 1592 C CA . GLN A 1 205 ? -6.853 -18.691 2.694 1.00 57.41 205 GLN A CA 1
ATOM 1593 C C . GLN A 1 205 ? -6.900 -19.139 4.161 1.00 57.41 205 GLN A C 1
ATOM 1595 O O . GLN A 1 205 ? -7.839 -19.838 4.542 1.00 57.41 205 GLN A O 1
ATOM 1600 N N . THR A 1 206 ? -5.954 -18.702 4.999 1.00 53.84 206 THR A N 1
ATOM 1601 C CA . THR A 1 206 ? -6.028 -18.918 6.454 1.00 53.84 206 THR A CA 1
ATOM 1602 C C . THR A 1 206 ? -7.120 -18.082 7.131 1.00 53.84 206 THR A C 1
ATOM 1604 O O . THR A 1 206 ? -7.720 -18.547 8.099 1.00 53.84 206 THR A O 1
ATOM 1607 N N . GLU A 1 207 ? -7.446 -16.899 6.601 1.00 48.31 207 GLU A N 1
ATOM 1608 C CA . GLU A 1 207 ? -8.543 -16.045 7.089 1.00 48.31 207 GLU A CA 1
ATOM 1609 C C . GLU A 1 207 ? -9.922 -16.416 6.503 1.00 48.31 207 GLU A C 1
ATOM 1611 O O . GLU A 1 207 ? -10.951 -16.162 7.128 1.00 48.31 207 GLU A O 1
ATOM 1616 N N . ASN A 1 208 ? -9.970 -17.099 5.353 1.00 42.31 208 ASN A N 1
ATOM 1617 C CA . ASN A 1 208 ? -11.193 -17.527 4.656 1.00 42.31 208 ASN A CA 1
ATOM 1618 C C . ASN A 1 208 ? -11.862 -18.782 5.241 1.00 42.31 208 ASN A C 1
ATOM 1620 O O . ASN A 1 208 ? -12.787 -19.336 4.644 1.00 42.31 208 ASN A O 1
ATOM 1624 N N . SER A 1 209 ? -11.492 -19.207 6.448 1.00 43.25 209 SER A N 1
ATOM 1625 C CA . SER A 1 209 ? -12.428 -19.981 7.259 1.00 43.25 209 SER A CA 1
ATOM 1626 C C . SER A 1 209 ? -13.532 -19.022 7.714 1.00 43.25 209 SER A C 1
ATOM 1628 O O . SER A 1 209 ? -13.391 -18.361 8.741 1.00 43.25 209 SER A O 1
ATOM 1630 N N . PHE A 1 210 ? -14.615 -18.973 6.932 1.00 46.91 210 PHE A N 1
ATOM 1631 C CA . PHE A 1 210 ? -15.912 -18.296 7.098 1.00 46.91 210 PHE A CA 1
ATOM 1632 C C . PHE A 1 210 ? -16.594 -18.576 8.463 1.00 46.91 210 PHE A C 1
ATOM 1634 O O . PHE A 1 210 ? -17.736 -19.003 8.550 1.00 46.91 210 PHE A O 1
ATOM 1641 N N . GLN A 1 211 ? -15.894 -18.367 9.576 1.00 53.25 211 GLN A N 1
ATOM 1642 C CA . GLN A 1 211 ? -16.366 -18.626 10.935 1.00 53.25 211 GLN A CA 1
ATOM 1643 C C . GLN A 1 211 ? -17.058 -17.411 11.544 1.00 53.25 211 GLN A C 1
ATOM 1645 O O . GLN A 1 211 ? -17.782 -17.569 12.522 1.00 53.25 211 GLN A O 1
ATOM 1650 N N . TYR A 1 212 ? -16.855 -16.204 11.008 1.00 52.53 212 TYR A N 1
ATOM 1651 C CA . TYR A 1 212 ? -17.445 -14.993 11.579 1.00 52.53 212 TYR A CA 1
ATOM 1652 C C . TYR A 1 212 ? -18.961 -14.940 11.380 1.00 52.53 212 TYR A C 1
ATOM 1654 O O . TYR A 1 212 ? -19.659 -14.625 12.335 1.00 52.53 212 TYR A O 1
ATOM 1662 N N . GLY A 1 213 ? -19.489 -15.337 10.217 1.00 59.72 213 GLY A N 1
ATOM 1663 C CA . GLY A 1 213 ? -20.93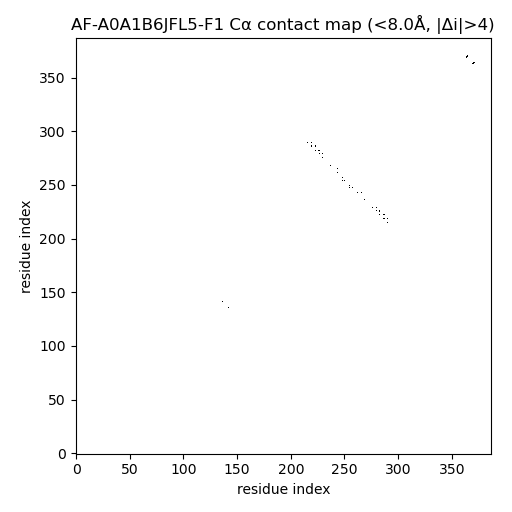8 -15.372 9.977 1.00 59.72 213 GLY A CA 1
ATOM 1664 C C . GLY A 1 213 ? -21.669 -16.388 10.863 1.00 59.72 213 GLY A C 1
ATOM 1665 O O . GLY A 1 213 ? -22.666 -16.058 11.504 1.00 59.72 213 GLY A O 1
ATOM 1666 N N . GLU A 1 214 ? -21.144 -17.612 10.970 1.00 62.25 214 GLU A N 1
ATOM 1667 C CA . GLU A 1 214 ? -21.713 -18.642 11.851 1.00 62.25 214 GLU A CA 1
ATOM 1668 C C . GLU A 1 214 ? -21.582 -18.277 13.336 1.00 62.25 214 GLU A C 1
ATOM 1670 O O . GLU A 1 214 ? -22.541 -18.439 14.094 1.00 62.25 214 GLU A O 1
ATOM 1675 N N . LYS A 1 215 ? -20.433 -17.727 13.762 1.00 62.84 215 LYS A N 1
ATOM 1676 C CA . LYS A 1 215 ? -20.246 -17.243 15.140 1.00 62.84 215 LYS A CA 1
ATOM 1677 C C . LYS A 1 215 ? -21.169 -16.067 15.454 1.00 62.84 215 LYS A C 1
ATOM 1679 O O . LYS A 1 215 ? -21.770 -16.067 16.522 1.00 62.84 215 LYS A O 1
ATOM 1684 N N . LEU A 1 216 ? -21.331 -15.109 14.542 1.00 68.88 216 LEU A N 1
ATOM 1685 C CA . LEU A 1 216 ? -22.223 -13.961 14.715 1.00 68.88 216 LEU A CA 1
ATOM 1686 C C . LEU A 1 216 ? -23.676 -14.421 14.871 1.00 68.88 216 LEU A C 1
ATOM 1688 O O . LEU A 1 216 ? -24.339 -14.037 15.830 1.00 68.88 216 LEU A O 1
ATOM 1692 N N . ASN A 1 217 ? -24.143 -15.313 13.992 1.00 71.44 217 ASN A N 1
ATOM 1693 C CA . ASN A 1 217 ? -25.487 -15.886 14.080 1.00 71.44 217 ASN A CA 1
ATOM 1694 C C . ASN A 1 217 ? -25.694 -16.671 15.384 1.00 71.44 217 ASN A C 1
ATOM 1696 O O . ASN A 1 217 ? -26.753 -16.576 16.005 1.00 71.44 217 ASN A O 1
ATOM 1700 N N . LYS A 1 218 ? -24.669 -17.398 15.846 1.00 71.50 218 LYS A N 1
ATOM 1701 C CA . LYS A 1 218 ? -24.691 -18.087 17.142 1.00 71.50 218 LYS A CA 1
ATOM 1702 C C . LYS A 1 218 ? -24.795 -17.106 18.314 1.00 71.50 218 LYS A C 1
ATOM 1704 O O . LYS A 1 218 ? -25.590 -17.346 19.220 1.00 71.50 218 LYS A O 1
ATOM 1709 N N . TYR A 1 219 ? -24.041 -16.005 18.300 1.00 72.31 219 TYR A N 1
ATOM 1710 C CA . TYR A 1 219 ? -24.115 -14.975 19.342 1.00 72.31 219 TYR A CA 1
ATOM 1711 C C . TYR A 1 219 ? -25.457 -14.241 19.340 1.00 72.31 219 TYR A C 1
ATOM 1713 O O . TYR A 1 219 ? -26.023 -14.026 20.408 1.00 72.31 219 TYR A O 1
ATOM 1721 N N . LEU A 1 220 ? -26.016 -13.948 18.165 1.00 76.75 220 LEU A N 1
ATOM 1722 C CA . LEU A 1 220 ? -27.367 -13.397 18.028 1.00 76.75 220 LEU A CA 1
ATOM 1723 C C . LEU A 1 220 ? -28.428 -14.341 18.616 1.00 76.75 220 LEU A C 1
ATOM 1725 O O . LEU A 1 220 ? -29.332 -13.896 19.324 1.00 76.75 220 LEU A O 1
ATOM 1729 N N . GLY A 1 221 ? -28.291 -15.648 18.370 1.00 73.75 221 GLY A N 1
ATOM 1730 C CA . GLY A 1 221 ? -29.156 -16.676 18.948 1.00 73.75 221 GLY A CA 1
ATOM 1731 C C . GLY A 1 221 ? -29.055 -16.761 20.473 1.00 73.75 221 GLY A C 1
ATOM 1732 O O . GLY A 1 221 ? -30.080 -16.785 21.151 1.00 73.75 221 GLY A O 1
ATOM 1733 N N . LEU A 1 222 ? -27.835 -16.742 21.020 1.00 76.25 222 LEU A N 1
ATOM 1734 C CA . LEU A 1 222 ? -27.598 -16.730 22.469 1.00 76.25 222 LEU A CA 1
ATOM 1735 C C . LEU A 1 222 ? -28.160 -15.465 23.129 1.00 76.25 222 LEU A C 1
ATOM 1737 O O . LEU A 1 222 ? -28.753 -15.552 24.199 1.00 76.25 222 LEU A O 1
ATOM 1741 N N . LEU A 1 223 ? -28.038 -14.301 22.482 1.00 80.50 223 LEU A N 1
ATOM 1742 C CA . LEU A 1 223 ? -28.617 -13.057 22.992 1.00 80.50 223 LEU A CA 1
ATOM 1743 C C . LEU A 1 223 ? -30.139 -13.117 23.065 1.00 80.50 223 LEU A C 1
ATOM 1745 O O . LEU A 1 223 ? -30.734 -12.649 24.033 1.00 80.50 223 LEU A O 1
ATOM 1749 N N . LYS A 1 224 ? -30.764 -13.696 22.036 1.00 81.69 224 LYS A N 1
ATOM 1750 C CA . LYS A 1 224 ? -32.210 -13.894 22.012 1.00 81.69 224 LYS A CA 1
ATOM 1751 C C . LYS A 1 224 ? -32.654 -14.804 23.157 1.00 81.69 224 LYS A C 1
ATOM 1753 O O . LYS A 1 224 ? -33.566 -14.436 23.881 1.00 81.69 224 LYS A O 1
ATOM 1758 N N . GLN A 1 225 ? -31.957 -15.921 23.376 1.00 76.69 225 GLN A N 1
ATOM 1759 C CA . GLN A 1 225 ? -32.229 -16.808 24.514 1.00 76.69 225 GLN A CA 1
ATOM 1760 C C . GLN A 1 225 ? -32.094 -16.080 25.855 1.00 76.69 225 GLN A C 1
ATOM 1762 O O . GLN A 1 225 ? -32.941 -16.241 26.725 1.00 76.69 225 GLN A O 1
ATOM 1767 N N . LEU A 1 226 ? -31.062 -15.247 26.010 1.00 78.56 226 LEU A N 1
ATOM 1768 C CA . LEU A 1 226 ? -30.837 -14.489 27.239 1.00 78.56 226 LEU A CA 1
ATOM 1769 C C . LEU A 1 226 ? -31.954 -13.471 27.492 1.00 78.56 226 LEU A C 1
ATOM 1771 O O . LEU A 1 226 ? -32.404 -13.326 28.624 1.00 78.56 226 LEU A O 1
ATOM 1775 N N . LYS A 1 227 ? -32.432 -12.806 26.433 1.00 82.31 227 LYS A N 1
ATOM 1776 C CA . LYS A 1 227 ? -33.591 -11.912 26.488 1.00 82.31 227 LYS A CA 1
ATOM 1777 C C . LYS A 1 227 ? -34.862 -12.669 26.879 1.00 82.31 227 LYS A C 1
ATOM 1779 O O . LYS A 1 227 ? -35.550 -12.238 27.797 1.00 82.31 227 LYS A O 1
ATOM 1784 N N . ASP A 1 228 ? -35.130 -13.801 26.232 1.00 79.19 228 ASP A N 1
ATOM 1785 C CA . ASP A 1 228 ? -36.319 -14.616 26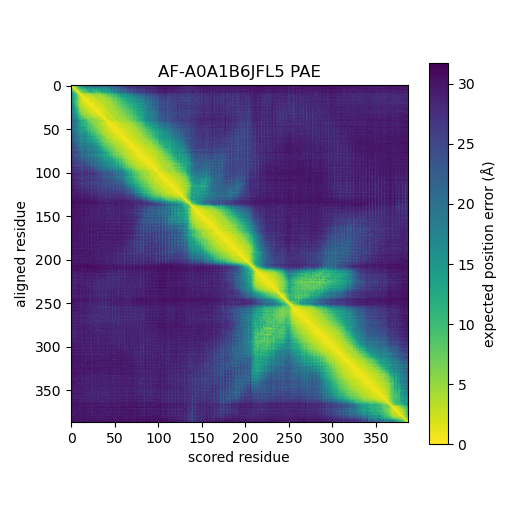.491 1.00 79.19 228 ASP A CA 1
ATOM 1786 C C . ASP A 1 228 ? -36.322 -15.136 27.947 1.00 79.19 228 ASP A C 1
ATOM 1788 O O . ASP A 1 228 ? -37.338 -15.050 28.633 1.00 79.19 228 ASP A O 1
ATOM 1792 N N . SER A 1 229 ? -35.171 -15.579 28.477 1.00 74.12 229 SER A N 1
ATOM 1793 C CA . SER A 1 229 ? -35.028 -15.957 29.895 1.00 74.12 229 SER A CA 1
ATOM 1794 C C . SER A 1 229 ? -35.237 -14.780 30.854 1.00 74.12 229 SER A C 1
ATOM 1796 O O . SER A 1 229 ? -35.790 -14.949 31.941 1.00 74.12 229 SER A O 1
ATOM 1798 N N . LEU A 1 230 ? -34.812 -13.575 30.467 1.00 78.88 230 LEU A N 1
ATOM 1799 C CA . LEU A 1 230 ? -35.014 -12.365 31.263 1.00 78.88 230 LEU A CA 1
ATOM 1800 C C . LEU A 1 230 ? -36.503 -11.971 31.302 1.00 78.88 230 LEU A C 1
ATOM 1802 O O . LEU A 1 230 ? -37.013 -11.596 32.363 1.00 78.88 230 LEU A O 1
ATOM 1806 N N . ASP A 1 231 ? -37.210 -12.113 30.178 1.00 79.19 231 ASP A N 1
ATOM 1807 C CA . ASP A 1 231 ? -38.660 -11.912 30.074 1.00 79.19 231 ASP A CA 1
ATOM 1808 C C . ASP A 1 231 ? -39.414 -12.944 30.937 1.00 79.19 231 ASP A C 1
ATOM 1810 O O . ASP A 1 231 ? -40.329 -12.592 31.688 1.00 79.19 231 ASP A O 1
ATOM 1814 N N . GLU A 1 232 ? -38.982 -14.207 30.918 1.00 78.75 232 GLU A N 1
ATOM 1815 C CA . GLU A 1 232 ? -39.576 -15.286 31.712 1.00 78.75 232 GLU A CA 1
ATOM 1816 C C . GLU A 1 232 ? -39.402 -15.047 33.221 1.00 78.75 232 GLU A C 1
ATOM 1818 O O . GLU A 1 232 ? -40.378 -15.121 33.974 1.00 78.75 232 GLU A O 1
ATOM 1823 N N . GLU A 1 233 ? -38.225 -14.605 33.678 1.00 70.62 233 GLU A N 1
ATOM 1824 C CA . GLU A 1 233 ? -38.058 -14.187 35.075 1.00 70.62 233 GLU A CA 1
ATOM 1825 C C . GLU A 1 233 ? -38.877 -12.937 35.439 1.00 70.62 233 GLU A C 1
ATOM 1827 O O . GLU A 1 233 ? -39.230 -12.742 36.601 1.00 70.62 233 GLU A O 1
ATOM 1832 N N . GLN A 1 234 ? -39.278 -12.095 34.472 1.00 73.31 234 GLN A N 1
ATOM 1833 C CA . GLN A 1 234 ? -40.167 -10.957 34.779 1.00 73.31 234 GLN A CA 1
ATOM 1834 C C . GLN A 1 234 ? -41.527 -11.452 35.233 1.00 73.31 234 GLN A C 1
ATOM 1836 O O . GLN A 1 234 ? -42.106 -10.920 36.182 1.00 73.31 234 GLN A O 1
ATOM 1841 N N . SER A 1 235 ? -42.025 -12.482 34.557 1.00 74.56 235 SER A N 1
ATOM 1842 C CA . SER A 1 235 ? -43.305 -13.085 34.894 1.00 74.56 235 SER A CA 1
ATOM 1843 C C . SER A 1 235 ? -43.282 -13.712 36.295 1.00 74.56 235 SER A C 1
ATOM 1845 O O . SER A 1 235 ? -44.238 -13.546 37.057 1.00 74.56 235 SER A O 1
ATOM 1847 N N . ARG A 1 236 ? -42.160 -14.332 36.692 1.00 69.19 236 ARG A N 1
ATOM 1848 C CA . ARG A 1 236 ? -41.980 -14.950 38.017 1.00 69.19 236 ARG A CA 1
ATOM 1849 C C . ARG A 1 236 ? -41.848 -13.915 39.136 1.00 69.19 236 ARG A C 1
ATOM 1851 O O . ARG A 1 236 ? -42.527 -14.056 40.155 1.00 69.19 236 ARG A O 1
ATOM 1858 N N . CYS A 1 237 ? -41.080 -12.840 38.936 1.00 67.06 237 CYS A N 1
ATOM 1859 C CA . CYS A 1 237 ? -40.998 -11.732 39.897 1.00 67.06 237 CYS A CA 1
ATOM 1860 C C . CYS A 1 237 ? -42.357 -11.042 40.109 1.00 67.06 237 CYS A C 1
ATOM 1862 O O . CYS A 1 237 ? -42.740 -10.760 41.244 1.00 67.06 237 CYS A O 1
ATOM 1864 N N . ASN A 1 238 ? -43.128 -10.828 39.038 1.00 68.25 238 ASN A N 1
ATOM 1865 C CA . ASN A 1 238 ? -44.473 -10.254 39.141 1.00 68.25 238 ASN A CA 1
ATOM 1866 C C . ASN A 1 238 ? -45.435 -11.169 39.929 1.00 68.25 238 ASN A C 1
ATOM 1868 O O . ASN A 1 238 ? -46.303 -10.679 40.648 1.00 68.25 238 ASN A O 1
ATOM 1872 N N . SER A 1 239 ? -45.257 -12.491 39.839 1.00 65.62 239 SER A N 1
ATOM 1873 C CA . SER A 1 239 ? -45.997 -13.487 40.628 1.00 65.62 239 SER A CA 1
ATOM 1874 C C . SER A 1 239 ? -45.637 -13.440 42.123 1.00 65.62 239 SER A C 1
ATOM 1876 O O . SER A 1 239 ? -46.526 -13.518 42.971 1.00 65.62 239 SER A O 1
ATOM 1878 N N . LEU A 1 240 ? -44.360 -13.252 42.471 1.00 64.69 240 LEU A N 1
ATOM 1879 C CA . LEU A 1 240 ? -43.890 -13.140 43.863 1.00 64.69 240 LEU A CA 1
ATOM 1880 C C . LEU A 1 240 ? -44.432 -11.901 44.591 1.00 64.69 240 LEU A C 1
ATOM 1882 O O . LEU A 1 240 ? -44.729 -11.980 45.781 1.00 64.69 240 LEU A O 1
ATOM 1886 N N . GLY A 1 241 ? -44.677 -10.798 43.876 1.00 61.66 241 GLY A N 1
ATOM 1887 C CA . GLY A 1 241 ? -45.315 -9.603 44.444 1.00 61.66 241 GLY A CA 1
ATOM 1888 C C . GLY A 1 241 ? -46.697 -9.867 45.069 1.00 61.66 241 GLY A C 1
ATOM 1889 O O . GLY A 1 241 ? -47.117 -9.146 45.970 1.00 61.66 241 GLY A O 1
ATOM 1890 N N . SER A 1 242 ? -47.392 -10.934 44.655 1.00 63.28 242 SER A N 1
ATOM 1891 C CA . SER A 1 242 ? -48.669 -11.338 45.263 1.00 63.28 242 SER A CA 1
ATOM 1892 C C . SER A 1 242 ? -48.521 -11.908 46.682 1.00 63.28 242 SER A C 1
ATOM 1894 O O . SER A 1 242 ? -49.446 -11.784 47.484 1.00 63.28 242 SER A O 1
ATOM 1896 N N . TRP A 1 243 ? -47.352 -12.462 47.027 1.00 60.50 243 TRP A N 1
ATOM 1897 C CA . TRP A 1 243 ? -47.069 -13.027 48.352 1.00 60.50 243 TRP A CA 1
ATOM 1898 C C . TRP A 1 243 ? -46.797 -11.953 49.408 1.00 60.50 243 TRP A C 1
ATOM 1900 O O . TRP A 1 243 ? -47.160 -12.134 50.570 1.00 60.50 243 TRP A O 1
ATOM 1910 N N . LEU A 1 244 ? -46.239 -10.808 49.002 1.00 60.03 244 LEU A N 1
ATOM 1911 C CA . LEU A 1 244 ? -46.025 -9.649 49.877 1.00 60.03 244 LEU A CA 1
ATOM 1912 C C . LEU A 1 244 ? -47.348 -9.060 50.411 1.00 60.03 244 LEU A C 1
ATOM 1914 O O . LEU A 1 244 ? -47.366 -8.477 51.495 1.00 60.03 244 LEU A O 1
ATOM 1918 N N . ASN A 1 245 ? -48.465 -9.282 49.705 1.00 61.66 245 ASN A N 1
ATOM 1919 C CA . ASN A 1 245 ? -49.789 -8.748 50.047 1.00 61.66 245 ASN A CA 1
ATOM 1920 C C . ASN A 1 245 ? -50.632 -9.632 50.990 1.00 61.66 245 ASN A C 1
ATOM 1922 O O . ASN A 1 245 ? -51.725 -9.226 51.385 1.00 61.66 245 ASN A O 1
ATOM 1926 N N . LEU A 1 246 ? -50.177 -10.830 51.371 1.00 58.88 246 LEU A N 1
ATOM 1927 C CA . LEU A 1 246 ? -50.901 -11.683 52.325 1.00 58.88 246 LEU A CA 1
ATOM 1928 C C . LEU A 1 246 ? -50.709 -11.135 53.742 1.00 58.88 246 LEU A C 1
ATOM 1930 O O . LEU A 1 246 ? -49.589 -11.126 54.224 1.00 58.88 246 LEU A O 1
ATOM 1934 N N . THR A 1 247 ? -51.735 -10.663 54.446 1.00 55.22 247 THR A N 1
ATOM 1935 C CA . THR A 1 247 ? -51.585 -10.148 55.826 1.00 55.22 247 THR A CA 1
ATOM 1936 C C . THR A 1 247 ? -51.504 -11.280 56.855 1.00 55.22 247 THR A C 1
ATOM 1938 O O . THR A 1 247 ? -52.366 -12.158 56.859 1.00 55.22 247 THR A O 1
ATOM 1941 N N . ALA A 1 248 ? -50.504 -11.248 57.745 1.00 57.06 248 ALA A N 1
ATOM 1942 C CA . ALA A 1 248 ? -50.498 -12.077 58.955 1.00 57.06 248 ALA A CA 1
ATOM 1943 C C . ALA A 1 248 ? -51.540 -11.540 59.955 1.00 57.06 248 ALA A C 1
ATOM 1945 O O . ALA A 1 248 ? -51.763 -10.331 60.021 1.00 57.06 248 ALA A O 1
ATOM 1946 N N . GLN A 1 249 ? -52.218 -12.424 60.690 1.00 56.22 249 GLN A N 1
ATOM 1947 C CA . GLN A 1 249 ? -53.172 -12.014 61.726 1.00 56.22 249 GLN A CA 1
ATOM 1948 C C . GLN A 1 249 ? -52.411 -11.500 62.955 1.00 56.22 249 GLN A C 1
ATOM 1950 O O . GLN A 1 249 ? -51.455 -12.132 63.394 1.00 56.22 249 GLN A O 1
ATOM 1955 N N . SER A 1 250 ? -52.835 -10.356 63.498 1.00 52.03 250 SER A N 1
ATOM 1956 C CA . SER A 1 250 ? -52.157 -9.699 64.622 1.00 52.03 250 SER A CA 1
ATOM 1957 C C . SER A 1 250 ? -52.204 -10.555 65.891 1.00 52.03 250 SER A C 1
ATOM 1959 O O . SER A 1 250 ? -53.299 -10.955 66.303 1.00 52.03 250 SER A O 1
ATOM 1961 N N . GLY A 1 251 ? -51.055 -10.759 66.545 1.00 58.19 251 GLY A N 1
ATOM 1962 C CA . GLY A 1 251 ? -50.948 -11.470 67.829 1.00 58.19 251 GLY A CA 1
ATOM 1963 C C . GLY A 1 251 ? -50.227 -12.820 67.786 1.00 58.19 251 GLY A C 1
ATOM 1964 O O . GLY A 1 251 ? -50.189 -13.512 68.804 1.00 58.19 251 GLY A O 1
ATOM 1965 N N . ASP A 1 252 ? -49.653 -13.192 66.642 1.00 60.03 252 ASP A N 1
ATOM 1966 C CA . ASP A 1 252 ? -48.881 -14.426 66.485 1.00 60.03 252 ASP A CA 1
ATOM 1967 C C . ASP A 1 252 ? -47.403 -14.206 66.861 1.00 60.03 252 ASP A C 1
ATOM 1969 O O . ASP A 1 252 ? -46.802 -13.193 66.509 1.00 60.03 252 ASP A O 1
ATOM 1973 N N . VAL A 1 253 ? -46.778 -15.160 67.558 1.00 57.66 253 VAL A N 1
ATOM 1974 C CA . VAL A 1 253 ? -45.395 -15.023 68.084 1.00 57.66 253 VAL A CA 1
ATOM 1975 C C . VAL A 1 253 ? -44.360 -14.791 66.968 1.00 57.66 253 VAL A C 1
ATOM 1977 O O . VAL A 1 253 ? -43.305 -14.211 67.208 1.00 57.66 253 VAL A O 1
ATOM 1980 N N . MET A 1 254 ? -44.683 -15.186 65.734 1.00 68.69 254 MET A N 1
ATOM 1981 C CA . MET A 1 254 ? -43.825 -15.046 64.553 1.00 68.69 254 MET A CA 1
ATOM 1982 C C . MET A 1 254 ? -44.043 -13.741 63.768 1.00 68.69 254 MET A C 1
ATOM 1984 O O . MET A 1 254 ? -43.462 -13.572 62.700 1.00 68.69 254 MET A O 1
ATOM 1988 N N . GLU A 1 255 ? -44.874 -12.805 64.238 1.00 72.19 255 GLU A N 1
ATOM 1989 C CA . GLU A 1 255 ? -45.228 -11.584 63.491 1.00 72.19 255 GLU A CA 1
ATOM 1990 C C . GLU A 1 255 ? -43.998 -10.722 63.139 1.00 72.19 255 GLU A C 1
ATOM 1992 O O . GLU A 1 255 ? -43.913 -10.172 62.036 1.00 72.19 255 GLU A O 1
ATOM 1997 N N . PHE A 1 256 ? -42.997 -10.680 64.025 1.00 74.25 256 PHE A N 1
ATOM 1998 C CA . PHE A 1 256 ? -41.721 -10.007 63.771 1.00 74.25 256 PHE A CA 1
ATOM 1999 C C . PHE A 1 256 ? -40.888 -10.719 62.694 1.00 74.25 256 PHE A C 1
ATOM 2001 O O . PHE A 1 256 ? -40.451 -10.082 61.740 1.00 74.25 256 PHE A O 1
ATOM 2008 N N . GLU A 1 257 ? -40.717 -12.041 62.791 1.00 79.19 257 GLU A N 1
ATOM 2009 C CA . GLU A 1 257 ? -39.964 -12.837 61.808 1.00 79.19 257 GLU A CA 1
ATOM 2010 C C . GLU A 1 257 ? -40.634 -12.814 60.430 1.00 79.19 257 GLU A C 1
ATOM 2012 O O . GLU A 1 257 ? -39.962 -12.679 59.411 1.00 79.19 257 GLU A O 1
ATOM 2017 N N . ILE A 1 258 ? -41.968 -12.852 60.385 1.00 78.50 258 ILE A N 1
ATOM 2018 C CA . ILE A 1 258 ? -42.746 -12.698 59.152 1.00 78.50 258 ILE A CA 1
ATOM 2019 C C . ILE A 1 258 ? -42.557 -11.295 58.557 1.00 78.50 258 ILE A C 1
ATOM 2021 O O . ILE A 1 258 ? -42.482 -11.158 57.335 1.00 78.50 258 ILE A O 1
ATOM 2025 N N . SER A 1 259 ? -42.475 -10.254 59.386 1.00 78.19 259 SER A N 1
ATOM 2026 C CA . SER A 1 259 ? -42.243 -8.877 58.928 1.00 78.19 259 SER A CA 1
ATOM 2027 C C . SER A 1 259 ? -40.818 -8.676 58.406 1.00 78.19 259 SER A C 1
ATOM 2029 O O . SER A 1 259 ? -40.630 -8.056 57.360 1.00 78.19 259 SER A O 1
ATOM 2031 N N . GLU A 1 260 ? -39.823 -9.259 59.070 1.00 79.00 260 GLU A N 1
ATOM 2032 C CA . GLU A 1 260 ? -38.422 -9.187 58.654 1.00 79.00 260 GLU A CA 1
ATOM 2033 C C . GLU A 1 260 ? -38.166 -9.981 57.363 1.00 79.00 260 GLU A C 1
ATOM 2035 O O . GLU A 1 260 ? -37.518 -9.483 56.442 1.00 79.00 260 GLU A O 1
ATOM 2040 N N . LEU A 1 261 ? -38.763 -11.170 57.220 1.00 82.69 261 LEU A N 1
ATOM 2041 C CA . LEU A 1 261 ? -38.706 -11.943 55.975 1.00 82.69 261 LEU A CA 1
ATOM 2042 C C . LEU A 1 261 ? -39.357 -11.202 54.799 1.00 82.69 261 LEU A C 1
ATOM 2044 O O . LEU A 1 261 ? -38.869 -11.298 53.675 1.00 82.69 261 LEU A O 1
ATOM 2048 N N . ARG A 1 262 ? -40.422 -10.424 55.035 1.00 79.50 262 ARG A N 1
ATOM 2049 C CA . ARG A 1 262 ? -41.012 -9.557 54.000 1.00 79.50 262 ARG A CA 1
ATOM 2050 C C . ARG A 1 262 ? -40.091 -8.414 53.621 1.00 79.50 262 ARG A C 1
ATOM 2052 O O . ARG A 1 262 ? -39.965 -8.137 52.434 1.00 79.50 262 ARG A O 1
ATOM 2059 N N . ARG A 1 263 ? -39.457 -7.764 54.601 1.00 83.25 263 ARG A N 1
ATOM 2060 C CA . ARG A 1 263 ? -38.496 -6.684 54.349 1.00 83.25 263 ARG A CA 1
ATOM 2061 C C . ARG A 1 263 ? -37.344 -7.185 53.478 1.00 83.25 263 ARG A C 1
ATOM 2063 O O . ARG A 1 263 ? -37.068 -6.584 52.446 1.00 83.25 263 ARG A O 1
ATOM 2070 N N . LEU A 1 264 ? -36.751 -8.327 53.832 1.00 82.06 264 LEU A N 1
ATOM 2071 C CA . LEU A 1 264 ? -35.676 -8.952 53.053 1.00 82.06 264 LEU A CA 1
ATOM 2072 C C . LEU A 1 264 ? -36.140 -9.381 51.651 1.00 82.06 264 LEU A C 1
ATOM 2074 O O . LEU A 1 264 ? -35.414 -9.195 50.677 1.00 82.06 264 LEU A O 1
ATOM 2078 N N . LEU A 1 265 ? -37.362 -9.912 51.526 1.00 82.44 265 LEU A N 1
ATOM 2079 C CA . LEU A 1 265 ? -37.941 -10.268 50.227 1.00 82.44 265 LEU A CA 1
ATOM 2080 C C . LEU A 1 265 ? -38.186 -9.032 49.345 1.00 82.44 265 LEU A C 1
ATOM 2082 O O . LEU A 1 265 ? -37.958 -9.090 48.139 1.00 82.44 265 LEU A O 1
ATOM 2086 N N . GLN A 1 266 ? -38.622 -7.917 49.935 1.00 80.19 266 GLN A N 1
ATOM 2087 C CA . GLN A 1 266 ? -38.817 -6.642 49.244 1.00 80.19 266 GLN A CA 1
ATOM 2088 C C . GLN A 1 266 ? -37.477 -6.058 48.770 1.00 80.19 266 GLN A C 1
ATOM 2090 O O . GLN A 1 266 ? -37.369 -5.637 47.619 1.00 80.19 266 GLN A O 1
ATOM 2095 N N . GLU A 1 267 ? -36.450 -6.080 49.622 1.00 80.38 267 GLU A N 1
ATOM 2096 C CA . GLU A 1 267 ? -35.103 -5.599 49.290 1.00 80.38 267 GLU A CA 1
ATOM 2097 C C . GLU A 1 267 ? -34.471 -6.402 48.149 1.00 80.38 267 GLU A C 1
ATOM 2099 O O . GLU A 1 267 ? -33.931 -5.810 47.211 1.00 80.38 267 GLU A O 1
ATOM 2104 N N . GLU A 1 268 ? -34.601 -7.731 48.159 1.00 80.50 268 GLU A N 1
ATOM 2105 C CA . GLU A 1 268 ? -34.136 -8.547 47.035 1.00 80.50 268 GLU A CA 1
ATOM 2106 C C . GLU A 1 268 ? -35.019 -8.371 45.786 1.00 80.50 268 GLU A C 1
ATOM 2108 O O . GLU A 1 268 ? -34.529 -8.368 44.660 1.00 80.50 268 GLU A O 1
ATOM 2113 N N . GLN A 1 269 ? -36.325 -8.131 45.924 1.00 81.19 269 GLN A N 1
ATOM 2114 C CA . GLN A 1 269 ? -37.149 -7.813 44.756 1.00 81.19 269 GLN A CA 1
ATOM 2115 C C . GLN A 1 269 ? -36.714 -6.493 44.095 1.00 81.19 269 GLN A C 1
ATOM 2117 O O . GLN A 1 269 ? -36.604 -6.425 42.868 1.00 81.19 269 GLN A O 1
ATOM 2122 N N . GLU A 1 270 ? -36.412 -5.456 44.877 1.00 79.50 270 GLU A N 1
ATOM 2123 C CA . GLU A 1 270 ? -35.891 -4.186 44.360 1.00 79.50 270 GLU A CA 1
ATOM 2124 C C . GLU A 1 270 ? -34.501 -4.334 43.729 1.00 79.50 270 GLU A C 1
ATOM 2126 O O . GLU A 1 270 ? -34.235 -3.769 42.662 1.00 79.50 270 GLU A O 1
ATOM 2131 N N . HIS A 1 271 ? -33.613 -5.097 44.366 1.00 76.75 271 HIS A N 1
ATOM 2132 C CA . HIS A 1 271 ? -32.273 -5.362 43.855 1.00 76.75 271 HIS A CA 1
ATOM 2133 C C . HIS A 1 271 ? -32.313 -6.192 42.557 1.00 76.75 271 HIS A C 1
ATOM 2135 O O . HIS A 1 271 ? -31.673 -5.817 41.569 1.00 76.75 271 HIS A O 1
ATOM 2141 N N . SER A 1 272 ? -33.151 -7.229 42.497 1.00 78.81 272 SER A N 1
ATOM 2142 C CA . SER A 1 272 ? -33.409 -8.031 41.296 1.00 78.81 272 SER A CA 1
ATOM 2143 C C . SER A 1 272 ? -33.928 -7.184 40.127 1.00 78.81 272 SER A C 1
ATOM 2145 O O . SER A 1 272 ? -33.395 -7.264 39.017 1.00 78.81 272 SER A O 1
ATOM 2147 N N . VAL A 1 273 ? -34.893 -6.283 40.363 1.00 80.25 273 VAL A N 1
ATOM 2148 C CA . VAL A 1 273 ? -35.408 -5.365 39.326 1.00 80.25 273 VAL A CA 1
ATOM 2149 C C . VAL A 1 273 ? -34.317 -4.417 38.807 1.00 80.25 273 VAL A C 1
ATOM 2151 O O . VAL A 1 273 ? -34.220 -4.187 37.595 1.00 80.25 273 VAL A O 1
ATOM 2154 N N . LYS A 1 274 ? -33.456 -3.890 39.688 1.00 75.81 274 LYS A N 1
ATOM 2155 C CA . LYS A 1 274 ? -32.321 -3.037 39.290 1.00 75.81 274 LYS A CA 1
ATOM 2156 C C . LYS A 1 274 ? -31.306 -3.805 38.443 1.00 75.81 274 LYS A C 1
ATOM 2158 O O . LYS A 1 274 ? -30.978 -3.357 37.343 1.00 75.81 274 LYS A O 1
ATOM 2163 N N . MET A 1 275 ? -30.857 -4.973 38.909 1.00 75.56 275 MET A N 1
ATOM 2164 C CA . MET A 1 275 ? -29.916 -5.833 38.178 1.00 75.56 275 MET A CA 1
ATOM 2165 C C . MET A 1 275 ? -30.462 -6.192 36.792 1.00 75.56 275 MET A C 1
ATOM 2167 O O . MET A 1 275 ? -29.768 -6.093 35.781 1.00 75.56 275 MET A O 1
ATOM 2171 N N . LYS A 1 276 ? -31.748 -6.526 36.724 1.00 80.06 276 LYS A N 1
ATOM 2172 C CA . LYS A 1 276 ? -32.443 -6.841 35.481 1.00 80.06 276 LYS A CA 1
ATOM 2173 C C . LYS A 1 276 ? -32.483 -5.683 34.490 1.00 80.06 276 LYS A C 1
ATOM 2175 O O . LYS A 1 276 ? -32.260 -5.889 33.300 1.00 80.06 276 LYS A O 1
ATOM 2180 N N . THR A 1 277 ? -32.754 -4.470 34.963 1.00 77.06 277 THR A N 1
ATO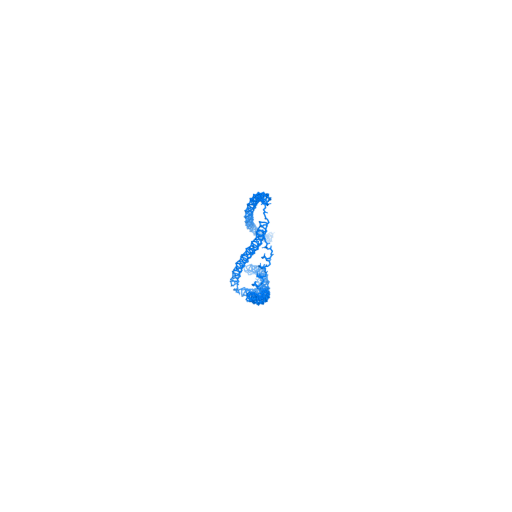M 2181 C CA . THR A 1 277 ? -32.777 -3.277 34.103 1.00 77.06 277 THR A CA 1
ATOM 2182 C C . THR A 1 277 ? -31.396 -3.036 33.481 1.00 77.06 277 THR A C 1
ATOM 2184 O O . THR A 1 277 ? -31.292 -2.770 32.282 1.00 77.06 277 THR A O 1
ATOM 2187 N N . CYS A 1 278 ? -30.324 -3.231 34.259 1.00 71.44 278 CYS A N 1
ATOM 2188 C CA . CYS A 1 278 ? -28.951 -3.204 33.751 1.00 71.44 278 CYS A CA 1
ATOM 2189 C C . CYS A 1 278 ? -28.690 -4.309 32.713 1.00 71.44 278 CYS A C 1
ATOM 2191 O O . CYS A 1 278 ? -28.074 -4.039 31.682 1.00 71.44 278 CYS A O 1
ATOM 2193 N N . LEU A 1 279 ? -29.193 -5.527 32.939 1.00 80.25 279 LEU A N 1
ATOM 2194 C CA . LEU A 1 279 ? -29.051 -6.640 31.995 1.00 80.25 279 LEU A CA 1
ATOM 2195 C C . LEU A 1 279 ? -29.793 -6.393 30.673 1.00 80.25 279 LEU A C 1
ATOM 2197 O O . LEU A 1 279 ? -29.208 -6.629 29.620 1.00 80.25 279 LEU A O 1
ATOM 2201 N N . TYR A 1 280 ? -31.020 -5.858 30.681 1.00 81.12 280 TYR A N 1
ATOM 2202 C CA . TYR A 1 280 ? -31.711 -5.480 29.434 1.00 81.12 280 TYR A CA 1
ATOM 2203 C C . TYR A 1 280 ? -30.960 -4.402 28.660 1.00 81.12 280 TYR A C 1
ATOM 2205 O O . TYR A 1 280 ? -30.870 -4.479 27.434 1.00 81.12 280 TYR A O 1
ATOM 2213 N N . SER A 1 281 ? -30.418 -3.407 29.365 1.00 77.12 281 SER A N 1
ATOM 2214 C CA . SER A 1 281 ? -29.600 -2.360 28.751 1.00 77.12 281 SER A CA 1
ATOM 2215 C C . SER A 1 281 ? -28.356 -2.958 28.082 1.00 77.12 281 SER A C 1
ATOM 2217 O O . SER A 1 281 ? -28.096 -2.697 26.908 1.00 77.12 281 SER A O 1
ATOM 2219 N N . ALA A 1 282 ? -27.650 -3.860 28.774 1.00 70.56 282 ALA A N 1
ATOM 2220 C CA . ALA A 1 282 ? -26.499 -4.576 28.225 1.00 70.56 282 ALA A CA 1
ATOM 2221 C C . ALA A 1 282 ? -26.862 -5.450 27.013 1.00 70.56 282 ALA A C 1
ATOM 2223 O O . ALA A 1 282 ? -26.174 -5.406 25.996 1.00 70.56 282 ALA A O 1
ATOM 2224 N N . VAL A 1 283 ? -27.961 -6.208 27.081 1.00 82.19 283 VAL A N 1
ATOM 2225 C CA . VAL A 1 283 ? -28.453 -7.028 25.962 1.00 82.19 283 VAL A CA 1
ATOM 2226 C C . VAL A 1 283 ? -28.794 -6.155 24.754 1.00 82.19 283 VAL A C 1
ATOM 2228 O O . VAL A 1 283 ? -28.453 -6.515 23.631 1.00 82.19 283 VAL A O 1
ATOM 2231 N N . THR A 1 284 ? -29.415 -4.996 24.968 1.00 79.94 284 THR A N 1
ATOM 2232 C CA . THR A 1 284 ? -29.762 -4.065 23.884 1.00 79.94 284 THR A CA 1
ATOM 2233 C C . THR A 1 284 ? -28.504 -3.503 23.221 1.00 79.94 284 THR A C 1
ATOM 2235 O O . THR A 1 284 ? -28.371 -3.620 22.005 1.00 79.94 284 THR A O 1
ATOM 2238 N N . MET A 1 285 ? -27.536 -3.017 24.007 1.00 74.50 285 MET A N 1
ATOM 2239 C CA . MET A 1 285 ? -26.251 -2.530 23.484 1.00 74.50 285 MET A CA 1
ATOM 2240 C C . MET A 1 285 ? -25.497 -3.604 22.693 1.00 74.50 285 MET A C 1
ATOM 2242 O O . MET A 1 285 ? -24.973 -3.333 21.616 1.00 74.50 285 MET A O 1
ATOM 2246 N N . ILE A 1 286 ? -25.450 -4.844 23.190 1.00 79.69 286 ILE A N 1
ATOM 2247 C CA . ILE A 1 286 ? -24.775 -5.929 22.465 1.00 79.69 286 ILE A CA 1
ATOM 2248 C C . ILE A 1 286 ? -25.520 -6.251 21.159 1.00 79.69 286 ILE A C 1
ATOM 2250 O O . ILE A 1 286 ? -24.882 -6.562 20.155 1.00 79.69 286 ILE A O 1
ATOM 2254 N N . HIS A 1 287 ? -26.851 -6.158 21.137 1.00 82.94 287 HIS A N 1
ATOM 2255 C CA . HIS A 1 287 ? -27.630 -6.367 19.917 1.00 82.94 287 HIS A CA 1
ATOM 2256 C C . HIS A 1 287 ? -27.346 -5.296 18.855 1.00 82.94 287 HIS A C 1
ATOM 2258 O O . HIS A 1 287 ? -27.175 -5.638 17.685 1.00 82.94 287 HIS A O 1
ATOM 2264 N N . GLU A 1 288 ? -27.248 -4.028 19.261 1.00 80.88 288 GLU A N 1
ATOM 2265 C CA . GLU A 1 288 ? -26.867 -2.913 18.384 1.00 80.88 288 GLU A CA 1
ATOM 2266 C C . GLU A 1 288 ? -25.464 -3.125 17.807 1.00 80.88 288 GLU A C 1
ATOM 2268 O O . GLU A 1 288 ? -25.300 -3.137 16.590 1.00 80.88 288 GLU A O 1
ATOM 2273 N N . ILE A 1 289 ? -24.482 -3.447 18.657 1.00 80.00 289 ILE A N 1
ATOM 2274 C CA . ILE A 1 289 ? -23.110 -3.747 18.222 1.00 80.00 289 ILE A CA 1
ATOM 2275 C C . ILE A 1 289 ? -23.091 -4.899 17.206 1.00 80.00 289 ILE A C 1
ATOM 2277 O O . ILE A 1 289 ? -22.420 -4.818 16.179 1.00 80.00 289 ILE A O 1
ATOM 2281 N N . LEU A 1 290 ? -23.829 -5.985 17.458 1.00 80.25 290 LEU A N 1
ATOM 2282 C CA . LEU A 1 290 ? -23.898 -7.117 16.527 1.00 80.25 290 LEU A CA 1
ATOM 2283 C C . LEU A 1 290 ? -24.563 -6.743 15.194 1.00 80.25 290 LEU A C 1
ATOM 2285 O O . LEU A 1 290 ? -24.164 -7.266 14.151 1.00 80.25 290 LEU A O 1
ATOM 2289 N N . SER A 1 291 ? -25.555 -5.851 15.217 1.00 84.06 291 SER A N 1
ATOM 2290 C CA . SER A 1 291 ? -26.182 -5.309 14.009 1.00 84.06 291 SER A CA 1
ATOM 2291 C C . SER A 1 291 ? -25.190 -4.475 13.196 1.00 84.06 291 SER A C 1
ATOM 2293 O O . SER A 1 291 ? -25.073 -4.676 11.985 1.00 84.06 291 SER A O 1
ATOM 2295 N N . ASP A 1 292 ? -24.418 -3.611 13.853 1.00 80.19 292 ASP A N 1
ATOM 2296 C CA . ASP A 1 292 ? -23.382 -2.801 13.207 1.00 80.19 292 ASP A CA 1
ATOM 2297 C C . ASP A 1 292 ? -22.289 -3.682 12.589 1.00 80.19 292 ASP A C 1
ATOM 2299 O O . ASP A 1 292 ? -21.906 -3.488 11.435 1.00 80.19 292 ASP A O 1
ATOM 2303 N N . PHE A 1 293 ? -21.846 -4.726 13.301 1.00 79.06 293 PHE A N 1
ATOM 2304 C CA . PHE A 1 293 ? -20.899 -5.709 12.763 1.00 79.06 293 PHE A CA 1
ATOM 2305 C C . PHE A 1 293 ? -21.436 -6.435 11.530 1.00 79.06 293 PHE A C 1
ATOM 2307 O O . PHE A 1 293 ? -20.673 -6.723 10.605 1.00 79.06 293 PHE A O 1
ATOM 2314 N N . LYS A 1 294 ? -22.738 -6.733 11.495 1.00 82.44 294 LYS A N 1
ATOM 2315 C CA . LYS A 1 294 ? -23.367 -7.333 10.319 1.00 82.44 294 LYS A CA 1
ATOM 2316 C C . LYS A 1 294 ? -23.334 -6.373 9.128 1.00 82.44 294 LYS A C 1
ATOM 2318 O O . LYS A 1 294 ? -22.914 -6.783 8.049 1.00 82.44 294 LYS A O 1
ATOM 2323 N N . SER A 1 295 ? -23.712 -5.110 9.335 1.00 82.50 295 SER A N 1
ATOM 2324 C CA . SER A 1 295 ? -23.666 -4.075 8.292 1.00 82.50 295 SER A CA 1
ATOM 2325 C C . SER A 1 295 ? -22.244 -3.870 7.763 1.00 82.50 295 SER A C 1
ATOM 2327 O O . SER A 1 295 ? -22.032 -3.819 6.554 1.00 82.50 295 SER A O 1
ATOM 2329 N N . LEU A 1 296 ? -21.251 -3.824 8.655 1.00 83.88 296 LEU A N 1
ATOM 2330 C CA . LEU A 1 296 ? -19.843 -3.709 8.279 1.00 83.88 296 LEU A CA 1
ATOM 2331 C C . LEU A 1 296 ? -19.371 -4.913 7.447 1.00 83.88 296 LEU A C 1
ATOM 2333 O O . LEU A 1 296 ? -18.619 -4.750 6.488 1.00 83.88 296 LEU A O 1
ATOM 2337 N N . GLY A 1 297 ? -19.822 -6.122 7.792 1.00 81.19 297 GLY A N 1
ATOM 2338 C CA . GLY A 1 297 ? -19.548 -7.327 7.009 1.00 81.19 297 GLY A CA 1
ATOM 2339 C C . GLY A 1 297 ? -20.115 -7.252 5.588 1.00 81.19 297 GLY A C 1
ATOM 2340 O O . GLY A 1 297 ? -19.428 -7.616 4.636 1.00 81.19 297 GLY A O 1
ATOM 2341 N N . GLU A 1 298 ? -21.337 -6.737 5.431 1.00 82.81 298 GLU A N 1
ATOM 2342 C CA . GLU A 1 298 ? -21.969 -6.528 4.121 1.00 82.81 298 GLU A CA 1
ATOM 2343 C C . GLU A 1 298 ? -21.227 -5.463 3.288 1.00 82.81 298 GLU A C 1
ATOM 2345 O O . GLU A 1 298 ? -20.999 -5.661 2.091 1.00 82.81 298 GLU A O 1
ATOM 2350 N N . GLU A 1 299 ? -20.777 -4.366 3.909 1.00 82.62 299 GLU A N 1
ATOM 2351 C CA . GLU A 1 299 ? -19.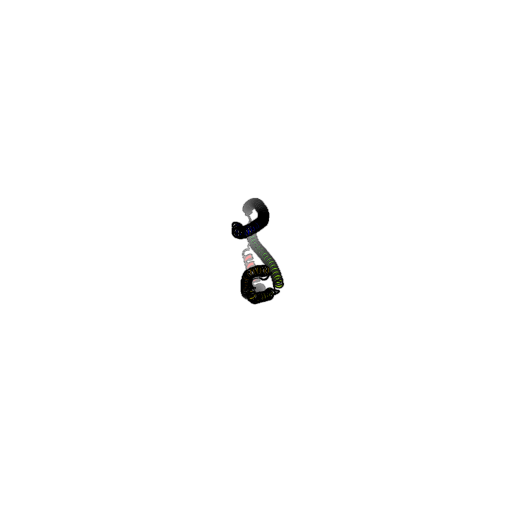955 -3.347 3.241 1.00 82.62 299 GLU A CA 1
ATOM 2352 C C . GLU A 1 299 ? -18.586 -3.882 2.807 1.00 82.62 299 GLU A C 1
ATOM 2354 O O . GLU A 1 299 ? -18.156 -3.622 1.682 1.00 82.62 299 GLU A O 1
ATOM 2359 N N . LEU A 1 300 ? -17.913 -4.665 3.655 1.00 79.44 300 LEU A N 1
ATOM 2360 C CA . LEU A 1 300 ? -16.643 -5.309 3.308 1.00 79.44 300 LEU A CA 1
ATOM 2361 C C . LEU A 1 300 ? -16.791 -6.251 2.112 1.00 79.44 300 LEU A C 1
ATOM 2363 O O . LEU A 1 300 ? -15.932 -6.267 1.228 1.00 79.44 300 LEU A O 1
ATOM 2367 N N . GLU A 1 301 ? -17.888 -7.005 2.046 1.00 82.50 301 GLU A N 1
ATOM 2368 C CA . GLU A 1 301 ? -18.157 -7.890 0.915 1.00 82.50 301 GLU A CA 1
ATOM 2369 C C . GLU A 1 301 ? -18.401 -7.106 -0.376 1.00 82.50 301 GLU A C 1
ATOM 2371 O O . GLU A 1 301 ? -17.887 -7.466 -1.438 1.00 82.50 301 GLU A O 1
ATOM 2376 N N . LYS A 1 302 ? -19.102 -5.972 -0.278 1.00 86.19 302 LYS A N 1
ATOM 2377 C CA . LYS A 1 302 ? -19.285 -5.050 -1.401 1.00 86.19 302 LYS A CA 1
ATOM 2378 C C . LYS A 1 302 ? -17.953 -4.470 -1.884 1.00 86.19 302 LYS A C 1
ATOM 2380 O O . LYS A 1 302 ? -17.696 -4.465 -3.084 1.00 86.19 302 LYS A O 1
ATOM 2385 N N . VAL A 1 303 ? -17.081 -4.040 -0.971 1.00 82.88 303 VAL A N 1
ATOM 2386 C CA . VAL A 1 303 ? -15.741 -3.533 -1.315 1.00 82.88 303 VAL A CA 1
ATOM 2387 C C . VAL A 1 303 ? -14.891 -4.621 -1.974 1.00 82.88 303 VAL A C 1
ATOM 2389 O O . VAL A 1 303 ? -14.202 -4.340 -2.956 1.00 82.88 303 VAL A O 1
ATOM 2392 N N . ARG A 1 304 ? -14.961 -5.870 -1.493 1.00 82.06 304 ARG A N 1
ATOM 2393 C CA . ARG A 1 304 ? -14.287 -7.010 -2.137 1.00 82.06 304 ARG A CA 1
ATOM 2394 C C . ARG A 1 304 ? -14.788 -7.241 -3.560 1.00 82.06 304 ARG A C 1
ATOM 2396 O O . ARG A 1 304 ? -13.969 -7.408 -4.463 1.00 82.06 304 ARG A O 1
ATOM 2403 N N . ALA A 1 305 ? -16.102 -7.207 -3.774 1.00 84.75 305 ALA A N 1
ATOM 2404 C CA . ALA A 1 305 ? -16.685 -7.339 -5.106 1.00 84.75 305 ALA A CA 1
ATOM 2405 C C . ALA A 1 305 ? -16.239 -6.199 -6.042 1.00 84.75 305 ALA A C 1
ATOM 2407 O O . ALA A 1 305 ? -15.806 -6.459 -7.165 1.00 84.75 305 ALA A O 1
ATOM 2408 N N . ASP A 1 306 ? -16.256 -4.951 -5.565 1.00 83.81 306 ASP A N 1
ATOM 2409 C CA . ASP A 1 306 ? -15.797 -3.786 -6.330 1.00 83.81 306 ASP A CA 1
ATOM 2410 C C . ASP A 1 306 ? -14.301 -3.878 -6.679 1.00 83.81 306 ASP A C 1
ATOM 2412 O O . ASP A 1 306 ? -13.893 -3.519 -7.789 1.00 83.81 306 ASP A O 1
ATOM 2416 N N . HIS A 1 307 ? -13.471 -4.376 -5.756 1.00 80.25 307 HIS A N 1
ATOM 2417 C CA . HIS A 1 307 ? -12.049 -4.605 -6.007 1.00 80.25 307 HIS A CA 1
ATOM 2418 C C . HIS A 1 307 ? -11.834 -5.654 -7.101 1.00 80.25 307 HIS A C 1
ATOM 2420 O O . HIS A 1 307 ? -11.092 -5.397 -8.047 1.00 80.25 307 HIS A O 1
ATOM 2426 N N . ALA A 1 308 ? -12.525 -6.796 -7.026 1.00 83.38 308 ALA A N 1
ATOM 2427 C CA . ALA A 1 308 ? -12.425 -7.852 -8.033 1.00 83.38 308 ALA A CA 1
ATOM 2428 C C . ALA A 1 308 ? -12.815 -7.354 -9.439 1.00 83.38 308 ALA A C 1
ATOM 2430 O O . ALA A 1 308 ? -12.155 -7.679 -10.428 1.00 83.38 308 ALA A O 1
ATOM 2431 N N . VAL A 1 309 ? -13.844 -6.503 -9.537 1.00 88.06 309 VAL A N 1
ATOM 2432 C CA . VAL A 1 309 ? -14.244 -5.871 -10.806 1.00 88.06 309 VAL A CA 1
ATOM 2433 C C . VAL A 1 309 ? -13.160 -4.920 -11.324 1.00 88.06 309 VAL A C 1
ATOM 2435 O O . VAL A 1 309 ? -12.812 -4.974 -12.505 1.00 88.06 309 VAL A O 1
ATOM 2438 N N . LYS A 1 310 ? -12.590 -4.067 -10.463 1.00 87.12 310 LYS A N 1
ATOM 2439 C CA . LYS A 1 310 ? -11.498 -3.154 -10.852 1.00 87.12 310 LYS A CA 1
ATOM 2440 C C . LYS A 1 310 ? -10.259 -3.904 -11.332 1.00 87.12 310 LYS A C 1
ATOM 2442 O O . LYS A 1 310 ? -9.669 -3.514 -12.336 1.00 87.12 310 LYS A O 1
ATOM 2447 N N . GLU A 1 311 ? -9.890 -4.979 -10.649 1.00 84.25 311 GLU A N 1
ATOM 2448 C CA . GLU A 1 311 ? -8.753 -5.821 -11.017 1.00 84.25 311 GLU A CA 1
ATOM 2449 C C . GLU A 1 311 ? -8.981 -6.495 -12.377 1.00 84.25 311 GLU A C 1
ATOM 2451 O O . GLU A 1 311 ? -8.120 -6.422 -13.255 1.00 84.25 311 GLU A O 1
ATOM 2456 N N . SER A 1 312 ? -10.186 -7.024 -12.619 1.00 85.94 312 SER A N 1
ATOM 2457 C CA . SER A 1 312 ? -10.569 -7.553 -13.933 1.00 85.94 312 SER A CA 1
ATOM 2458 C C . SER A 1 312 ? -10.489 -6.495 -15.040 1.00 85.94 312 SER A C 1
ATOM 2460 O O . SER A 1 312 ? -10.038 -6.804 -16.143 1.00 85.94 312 SER A O 1
ATOM 2462 N N . HIS A 1 313 ? -10.910 -5.256 -14.772 1.00 85.50 313 HIS A N 1
ATOM 2463 C CA . HIS A 1 313 ? -10.789 -4.158 -15.733 1.00 85.50 313 HIS A CA 1
ATOM 2464 C C . HIS A 1 313 ? -9.329 -3.777 -16.006 1.00 85.50 313 HIS A C 1
ATOM 2466 O O . HIS A 1 313 ? -8.979 -3.526 -17.160 1.00 85.50 313 HIS A O 1
ATOM 2472 N N . SER A 1 314 ? -8.480 -3.760 -14.976 1.00 86.56 314 SER A N 1
ATOM 2473 C CA . SER A 1 314 ? -7.047 -3.485 -15.124 1.00 86.56 314 SER A CA 1
ATOM 2474 C C . SER A 1 314 ? -6.367 -4.545 -15.990 1.00 86.56 314 SER A C 1
ATOM 2476 O O . SER A 1 314 ? -5.656 -4.206 -16.932 1.00 86.56 314 SER A O 1
ATOM 2478 N N . LEU A 1 315 ? -6.649 -5.827 -15.733 1.00 85.94 315 LEU A N 1
ATOM 2479 C CA . LEU A 1 315 ? -6.111 -6.937 -16.522 1.00 85.94 315 LEU A CA 1
ATOM 2480 C C . LEU A 1 315 ? -6.553 -6.864 -17.989 1.00 85.94 315 LEU A C 1
ATOM 2482 O O . LEU A 1 315 ? -5.727 -7.018 -18.887 1.00 85.94 315 LEU A O 1
ATOM 2486 N N . ALA A 1 316 ? -7.833 -6.571 -18.242 1.00 86.56 316 ALA A N 1
ATOM 2487 C CA . ALA A 1 316 ? -8.349 -6.416 -19.601 1.00 86.56 316 ALA A CA 1
ATOM 2488 C C . ALA A 1 316 ? -7.685 -5.243 -20.347 1.00 86.56 316 ALA A C 1
ATOM 2490 O O . ALA A 1 316 ? -7.394 -5.342 -21.542 1.00 86.56 316 ALA A O 1
ATOM 2491 N N . TYR A 1 317 ? -7.417 -4.136 -19.650 1.00 89.06 317 TYR A N 1
ATOM 2492 C CA . TYR A 1 317 ? -6.712 -2.989 -20.217 1.00 89.06 317 TYR A CA 1
ATOM 2493 C C . TYR A 1 317 ? -5.259 -3.330 -20.577 1.00 89.06 317 TYR A C 1
ATOM 2495 O O . TYR A 1 317 ? -4.816 -3.038 -21.691 1.00 89.06 317 TYR A O 1
ATOM 2503 N N . ASP A 1 318 ? -4.540 -4.010 -19.683 1.00 87.38 318 ASP A N 1
ATOM 2504 C CA . ASP A 1 318 ? -3.165 -4.453 -19.929 1.00 87.38 318 ASP A CA 1
ATOM 2505 C C . ASP A 1 318 ? -3.083 -5.435 -21.103 1.00 87.38 318 ASP A C 1
ATOM 2507 O O . ASP A 1 318 ? -2.176 -5.354 -21.937 1.00 87.38 318 ASP A O 1
ATOM 2511 N N . GLU A 1 319 ? -4.044 -6.353 -21.210 1.00 87.69 319 GLU A N 1
ATOM 2512 C CA . GLU A 1 319 ? -4.130 -7.297 -22.323 1.00 87.69 319 GLU A CA 1
ATOM 2513 C C . GLU A 1 319 ? -4.391 -6.578 -23.655 1.00 87.69 319 GLU A C 1
ATOM 2515 O O . GLU A 1 319 ? -3.724 -6.857 -24.658 1.00 87.69 319 GLU A O 1
ATOM 2520 N N . MET A 1 320 ? -5.279 -5.580 -23.658 1.00 89.75 320 MET A N 1
ATOM 2521 C CA . MET A 1 320 ? -5.536 -4.740 -24.828 1.00 89.75 320 MET A CA 1
ATOM 2522 C C . MET A 1 320 ? -4.291 -3.948 -25.253 1.00 89.75 320 MET A C 1
ATOM 2524 O O . MET A 1 320 ? -3.977 -3.897 -26.446 1.00 89.75 320 MET A O 1
ATOM 2528 N N . GLN A 1 321 ? -3.538 -3.376 -24.307 1.00 88.44 321 GLN A N 1
ATOM 2529 C CA . GLN A 1 321 ? -2.279 -2.694 -24.620 1.00 88.44 321 GLN A CA 1
ATOM 2530 C C . GLN A 1 321 ? -1.238 -3.655 -25.199 1.00 88.44 321 GLN A C 1
ATOM 2532 O O . GLN A 1 321 ? -0.637 -3.361 -26.235 1.00 88.44 321 GLN A O 1
ATOM 2537 N N . LYS A 1 322 ? -1.050 -4.829 -24.579 1.00 89.69 322 LYS A N 1
ATOM 2538 C CA . LYS A 1 322 ? -0.137 -5.869 -25.080 1.00 89.69 322 LYS A CA 1
ATOM 2539 C C . LYS A 1 322 ? -0.498 -6.294 -26.500 1.00 89.69 322 LYS A C 1
ATOM 2541 O O . LYS A 1 322 ? 0.400 -6.457 -27.328 1.00 89.69 322 LYS A O 1
ATOM 2546 N N . LYS A 1 323 ? -1.793 -6.437 -26.801 1.00 90.19 323 LYS A N 1
ATOM 2547 C CA . LYS A 1 323 ? -2.274 -6.735 -28.153 1.00 90.19 323 LYS A CA 1
ATOM 2548 C C . LYS A 1 323 ? -1.921 -5.616 -29.137 1.00 90.19 323 LYS A C 1
ATOM 2550 O O . LYS A 1 323 ? -1.338 -5.906 -30.175 1.00 90.19 323 LYS A O 1
ATOM 2555 N N . GLY A 1 324 ? -2.169 -4.353 -28.783 1.00 89.31 324 GLY A N 1
ATOM 2556 C CA . GLY A 1 324 ? -1.821 -3.207 -29.632 1.00 89.31 324 GLY A CA 1
ATOM 2557 C C . GLY A 1 324 ? -0.316 -3.085 -29.908 1.00 89.31 324 GLY A C 1
ATOM 2558 O O . GLY A 1 324 ? 0.092 -2.805 -31.037 1.00 89.31 324 GLY A O 1
ATOM 2559 N N . PHE A 1 325 ? 0.536 -3.348 -28.911 1.00 89.00 325 PHE A N 1
ATOM 2560 C CA . PHE A 1 325 ? 1.986 -3.399 -29.120 1.00 89.00 325 PHE A CA 1
ATOM 2561 C C . PHE A 1 325 ? 2.398 -4.550 -30.037 1.00 89.00 325 PHE A C 1
ATOM 2563 O O . PHE A 1 325 ? 3.245 -4.349 -30.907 1.00 89.00 325 PHE A O 1
ATOM 2570 N N . ARG A 1 326 ? 1.786 -5.729 -29.877 1.00 90.56 326 ARG A N 1
ATOM 2571 C CA . ARG A 1 326 ? 2.053 -6.896 -30.724 1.00 90.56 326 ARG A CA 1
ATOM 2572 C C . ARG A 1 326 ? 1.674 -6.630 -32.179 1.00 90.56 326 ARG A C 1
ATOM 2574 O O . ARG A 1 326 ? 2.516 -6.801 -33.045 1.00 90.56 326 ARG A O 1
ATOM 2581 N N . GLU A 1 327 ? 0.483 -6.093 -32.432 1.00 92.19 327 GLU A N 1
ATOM 2582 C CA . GLU A 1 327 ? 0.039 -5.716 -33.783 1.00 92.19 327 GLU A CA 1
ATOM 2583 C C . GLU A 1 327 ? 0.975 -4.682 -34.433 1.00 92.19 327 GLU A C 1
ATOM 2585 O O . GLU A 1 327 ? 1.291 -4.760 -35.623 1.00 92.19 327 GLU A O 1
ATOM 2590 N N . ARG A 1 328 ? 1.473 -3.714 -33.651 1.00 93.19 328 ARG A N 1
ATOM 2591 C CA . ARG A 1 328 ? 2.439 -2.724 -34.143 1.00 93.19 328 ARG A CA 1
ATOM 2592 C C . ARG A 1 328 ? 3.794 -3.349 -34.467 1.00 93.19 328 ARG A C 1
ATOM 2594 O O . ARG A 1 328 ? 4.414 -2.951 -35.453 1.00 93.19 328 ARG A O 1
ATOM 2601 N N . LEU A 1 329 ? 4.247 -4.296 -33.649 1.00 91.31 329 LEU A N 1
ATOM 2602 C CA . LEU A 1 329 ? 5.479 -5.042 -33.877 1.00 91.31 329 LEU A CA 1
ATOM 2603 C C . LEU A 1 329 ? 5.350 -5.895 -35.142 1.00 91.31 329 LEU A C 1
ATOM 2605 O O . LEU A 1 329 ? 6.190 -5.765 -36.025 1.00 91.31 329 LEU A O 1
ATOM 2609 N N . ASP A 1 330 ? 4.252 -6.635 -35.295 1.00 92.06 330 ASP A N 1
ATOM 2610 C CA . ASP A 1 330 ? 3.962 -7.436 -36.488 1.00 92.06 330 ASP A CA 1
ATOM 2611 C C . ASP A 1 330 ? 3.947 -6.567 -37.759 1.00 92.06 330 ASP A C 1
ATOM 2613 O O . ASP A 1 330 ? 4.539 -6.928 -38.777 1.00 92.06 330 ASP A O 1
ATOM 2617 N N . SER A 1 331 ? 3.353 -5.368 -37.696 1.00 93.44 331 SER A N 1
ATOM 2618 C CA . SER A 1 331 ? 3.366 -4.410 -38.811 1.00 93.44 331 SER A CA 1
ATOM 2619 C C . SER A 1 331 ? 4.773 -3.909 -39.158 1.00 93.44 331 SER A C 1
ATOM 2621 O O . SER A 1 331 ? 5.110 -3.775 -40.337 1.00 93.44 331 SER A O 1
ATOM 2623 N N . LEU A 1 332 ? 5.604 -3.610 -38.155 1.00 92.94 332 LEU A N 1
ATOM 2624 C CA . LEU A 1 332 ? 6.987 -3.181 -38.378 1.00 92.94 332 LEU A CA 1
ATOM 2625 C C . LEU A 1 332 ? 7.841 -4.317 -38.940 1.00 92.94 332 LEU A C 1
ATOM 2627 O O . LEU A 1 332 ? 8.626 -4.076 -39.855 1.00 92.94 332 LEU A O 1
ATOM 2631 N N . THR A 1 333 ? 7.648 -5.540 -38.452 1.00 92.75 333 THR A N 1
ATOM 2632 C CA . THR A 1 333 ? 8.309 -6.736 -38.973 1.00 92.75 333 THR A CA 1
ATOM 2633 C C . THR A 1 333 ? 7.925 -6.985 -40.427 1.00 92.75 333 THR A C 1
ATOM 2635 O O . THR A 1 333 ? 8.812 -7.177 -41.251 1.00 92.75 333 THR A O 1
ATOM 2638 N N . ALA A 1 334 ? 6.641 -6.883 -40.785 1.00 94.38 334 ALA A N 1
ATOM 2639 C CA . ALA A 1 334 ? 6.204 -7.005 -42.176 1.00 94.38 334 ALA A CA 1
ATOM 2640 C C . ALA A 1 334 ? 6.870 -5.954 -43.085 1.00 94.38 334 ALA A C 1
ATOM 2642 O O . ALA A 1 334 ? 7.416 -6.293 -44.132 1.00 94.38 334 ALA A O 1
ATOM 2643 N N . LYS A 1 335 ? 6.918 -4.687 -42.649 1.00 93.06 335 LYS A N 1
ATOM 2644 C CA . LYS A 1 335 ? 7.609 -3.616 -43.390 1.00 93.06 335 LYS A CA 1
ATOM 2645 C C . LYS A 1 335 ? 9.109 -3.860 -43.530 1.00 93.06 335 LYS A C 1
ATOM 2647 O O . LYS A 1 335 ? 9.688 -3.478 -44.544 1.00 93.06 335 LYS A O 1
ATOM 2652 N N . LEU A 1 336 ? 9.752 -4.436 -42.515 1.00 93.25 336 LEU A N 1
ATOM 2653 C CA . LEU A 1 336 ? 11.170 -4.778 -42.576 1.00 93.25 336 LEU A CA 1
ATOM 2654 C C . LEU A 1 336 ? 11.414 -5.865 -43.627 1.00 93.25 336 LEU A C 1
ATOM 2656 O O . LEU A 1 336 ? 12.282 -5.683 -44.474 1.00 93.25 336 LEU A O 1
ATOM 2660 N N . VAL A 1 337 ? 10.596 -6.921 -43.631 1.00 94.00 337 VAL A N 1
ATOM 2661 C CA . VAL A 1 337 ? 10.668 -7.999 -44.629 1.00 94.00 337 VAL A CA 1
ATOM 2662 C C . VAL A 1 337 ? 10.476 -7.447 -46.046 1.00 94.00 337 VAL A C 1
ATOM 2664 O O . VAL A 1 337 ? 11.304 -7.704 -46.914 1.00 94.00 337 VAL A O 1
ATOM 2667 N N . GLU A 1 338 ? 9.470 -6.597 -46.279 1.00 91.00 338 GLU A N 1
ATOM 2668 C CA . GLU A 1 338 ? 9.273 -5.941 -47.585 1.00 91.00 338 GLU A CA 1
ATOM 2669 C C . GLU A 1 338 ? 10.507 -5.128 -48.026 1.00 91.00 338 GLU A C 1
ATOM 2671 O O . GLU A 1 338 ? 10.875 -5.101 -49.205 1.00 91.00 338 GLU A O 1
ATOM 2676 N N . LYS A 1 339 ? 11.173 -4.445 -47.085 1.00 91.19 339 LYS A N 1
ATOM 2677 C CA . LYS A 1 339 ? 12.396 -3.680 -47.367 1.00 91.19 339 LYS A CA 1
ATOM 2678 C C . LYS A 1 339 ? 13.587 -4.584 -47.666 1.00 91.19 339 LYS A C 1
ATOM 2680 O O . LYS A 1 339 ? 14.359 -4.257 -48.568 1.00 91.19 339 LYS A O 1
ATOM 2685 N N . GLU A 1 340 ? 13.732 -5.695 -46.952 1.00 91.25 340 GLU A N 1
ATOM 2686 C CA . GLU A 1 340 ? 14.762 -6.703 -47.216 1.00 91.25 340 GLU A CA 1
ATOM 2687 C C . GLU A 1 340 ? 14.575 -7.341 -48.597 1.00 91.25 340 GLU A C 1
ATOM 2689 O O . GLU A 1 340 ? 15.539 -7.454 -49.356 1.00 91.25 340 GLU A O 1
ATOM 2694 N N . GLU A 1 341 ? 13.339 -7.662 -48.984 1.00 92.81 341 GLU A N 1
ATOM 2695 C CA . GLU A 1 341 ? 13.018 -8.170 -50.321 1.00 92.81 341 GLU A CA 1
ATOM 2696 C C . GLU A 1 341 ? 13.360 -7.153 -51.420 1.00 92.81 341 GLU A C 1
ATOM 2698 O O . GLU A 1 341 ? 14.019 -7.494 -52.409 1.00 92.81 341 GLU A O 1
ATOM 2703 N N . ALA A 1 342 ? 12.986 -5.882 -51.237 1.00 91.25 342 ALA A N 1
ATOM 2704 C CA . ALA A 1 342 ? 13.316 -4.808 -52.175 1.00 91.25 342 ALA A CA 1
ATOM 2705 C C . ALA A 1 342 ? 14.836 -4.585 -52.305 1.00 91.25 342 ALA A C 1
ATOM 2707 O O . ALA A 1 342 ? 15.350 -4.324 -53.402 1.00 91.25 342 ALA A O 1
ATOM 2708 N N . LEU A 1 343 ? 15.572 -4.713 -51.199 1.00 90.94 343 LEU A N 1
ATOM 2709 C CA . LEU A 1 343 ? 17.029 -4.625 -51.181 1.00 90.94 343 LEU A CA 1
ATOM 2710 C C . LEU A 1 343 ? 17.666 -5.817 -51.901 1.00 90.94 343 LEU A C 1
ATOM 2712 O O . LEU A 1 343 ? 18.552 -5.615 -52.731 1.00 90.94 343 LEU A O 1
ATOM 2716 N N . ALA A 1 344 ? 17.175 -7.035 -51.670 1.00 91.81 344 ALA A N 1
ATOM 2717 C CA . ALA A 1 344 ? 17.634 -8.228 -52.374 1.00 91.81 344 ALA A CA 1
ATOM 2718 C C . ALA A 1 344 ? 17.399 -8.125 -53.893 1.00 91.81 344 ALA A C 1
ATOM 2720 O O . ALA A 1 344 ? 18.279 -8.474 -54.682 1.00 91.81 344 ALA A O 1
ATOM 2721 N N . ILE A 1 345 ? 16.249 -7.592 -54.327 1.00 91.06 345 ILE A N 1
ATOM 2722 C CA . ILE A 1 345 ? 15.985 -7.300 -55.748 1.00 91.06 345 ILE A CA 1
ATOM 2723 C C . ILE A 1 345 ? 17.007 -6.292 -56.291 1.00 91.06 345 ILE A C 1
ATOM 2725 O O . ILE A 1 345 ? 17.614 -6.528 -57.337 1.00 91.06 345 ILE A O 1
ATOM 2729 N N . SER A 1 346 ? 17.248 -5.201 -55.562 1.00 88.94 346 SER A N 1
ATOM 2730 C CA . SER A 1 346 ? 18.205 -4.161 -55.962 1.00 88.94 346 SER A CA 1
ATOM 2731 C C . SER A 1 346 ? 19.636 -4.701 -56.074 1.00 88.94 346 SER A C 1
ATOM 2733 O O . SER A 1 346 ? 20.349 -4.375 -57.022 1.00 88.94 346 SER A O 1
ATOM 2735 N N . GLN A 1 347 ? 20.050 -5.580 -55.157 1.00 92.25 347 GLN A N 1
ATOM 2736 C CA . GLN A 1 347 ? 21.347 -6.258 -55.210 1.00 92.25 347 GLN A CA 1
ATOM 2737 C C . GLN A 1 347 ? 21.470 -7.179 -56.429 1.00 92.25 347 GLN A C 1
ATOM 2739 O O . GLN A 1 347 ? 22.507 -7.169 -57.091 1.00 92.25 347 GLN A O 1
ATOM 2744 N N . ARG A 1 348 ? 20.415 -7.929 -56.781 1.00 90.88 348 ARG A N 1
ATOM 2745 C CA . ARG A 1 348 ? 20.406 -8.738 -58.014 1.00 90.88 348 ARG A CA 1
ATOM 2746 C C . ARG A 1 348 ? 20.531 -7.866 -59.264 1.00 90.88 348 ARG A C 1
ATOM 2748 O O . ARG A 1 348 ? 21.299 -8.209 -60.159 1.00 90.88 348 ARG A O 1
ATOM 2755 N N . HIS A 1 349 ? 19.828 -6.733 -59.320 1.00 91.50 349 HIS A N 1
ATOM 2756 C CA . HIS A 1 349 ? 19.954 -5.785 -60.432 1.00 91.50 349 HIS A CA 1
ATOM 2757 C C . HIS A 1 349 ? 21.373 -5.215 -60.542 1.00 91.50 349 HIS A C 1
ATOM 2759 O O . HIS A 1 349 ? 21.930 -5.188 -61.637 1.00 91.50 349 HIS A O 1
ATOM 2765 N N . LEU A 1 350 ? 21.986 -4.818 -59.421 1.00 89.38 350 LEU A N 1
ATOM 2766 C CA . LEU A 1 350 ? 23.378 -4.355 -59.390 1.00 89.38 350 LEU A CA 1
ATOM 2767 C C . LEU A 1 350 ? 24.356 -5.431 -59.872 1.00 89.38 350 LEU A C 1
ATOM 2769 O O . LEU A 1 350 ? 25.231 -5.134 -60.680 1.00 89.38 350 LEU A O 1
ATOM 2773 N N . ALA A 1 351 ? 24.187 -6.681 -59.433 1.00 90.12 351 ALA A N 1
ATOM 2774 C CA . ALA A 1 351 ? 25.011 -7.795 -59.894 1.00 90.12 351 ALA A CA 1
ATOM 2775 C C . ALA A 1 351 ? 24.872 -8.019 -61.411 1.00 90.12 351 ALA A C 1
ATOM 2777 O O . ALA A 1 351 ? 25.875 -8.188 -62.103 1.00 90.12 351 ALA A O 1
ATOM 2778 N N . SER A 1 352 ? 23.649 -7.948 -61.948 1.00 90.75 352 SER A N 1
ATOM 2779 C CA . SER A 1 352 ? 23.406 -8.044 -63.393 1.00 90.75 352 SER A CA 1
ATOM 2780 C C . SER A 1 352 ? 24.040 -6.888 -64.173 1.00 90.75 352 SER A C 1
ATOM 2782 O O . SER A 1 352 ? 24.577 -7.108 -65.256 1.00 90.75 352 SER A O 1
ATOM 2784 N N . LEU A 1 353 ? 23.989 -5.663 -63.641 1.00 89.62 353 LEU A N 1
ATOM 2785 C CA . LEU A 1 353 ? 24.642 -4.489 -64.228 1.00 89.62 353 LEU A CA 1
ATOM 2786 C C . LEU A 1 353 ? 26.165 -4.638 -64.232 1.00 89.62 353 LEU A C 1
ATOM 2788 O O . LEU A 1 353 ? 26.797 -4.366 -65.249 1.00 89.62 353 LEU A O 1
ATOM 2792 N N . HIS A 1 354 ? 26.752 -5.104 -63.128 1.00 89.62 354 HIS A N 1
ATOM 2793 C CA . HIS A 1 354 ? 28.182 -5.403 -63.063 1.00 89.62 354 HIS A CA 1
ATOM 2794 C C . HIS A 1 354 ? 28.593 -6.437 -64.115 1.00 89.62 354 HIS A C 1
ATOM 2796 O O . HIS A 1 354 ? 29.603 -6.241 -64.789 1.00 89.62 354 HIS A O 1
ATOM 2802 N N . GLU A 1 355 ? 27.804 -7.496 -64.305 1.00 89.00 355 GLU A N 1
ATOM 2803 C CA . GLU A 1 355 ? 28.090 -8.506 -65.325 1.00 89.00 355 GLU A CA 1
ATOM 2804 C C . GLU A 1 355 ? 27.949 -7.950 -66.750 1.00 89.00 355 GLU A C 1
ATOM 2806 O O . GLU A 1 355 ? 28.808 -8.202 -67.592 1.00 89.00 355 GLU A O 1
ATOM 2811 N N . ALA A 1 356 ? 26.938 -7.118 -67.019 1.00 86.19 356 ALA A N 1
ATOM 2812 C CA . ALA A 1 356 ? 26.785 -6.447 -68.311 1.00 86.19 356 ALA A CA 1
ATOM 2813 C C . ALA A 1 356 ? 27.965 -5.508 -68.622 1.00 86.19 356 ALA A C 1
ATOM 2815 O O . ALA A 1 356 ? 28.492 -5.524 -69.733 1.00 86.19 356 ALA A O 1
ATOM 2816 N N . VAL A 1 357 ? 28.431 -4.735 -67.634 1.00 84.06 357 VAL A N 1
ATOM 2817 C CA . VAL A 1 357 ? 29.628 -3.887 -67.766 1.00 84.06 357 VAL A CA 1
ATOM 2818 C C . VAL A 1 357 ? 30.874 -4.740 -68.013 1.00 84.06 357 VAL A C 1
ATOM 2820 O O . VAL A 1 357 ? 31.697 -4.395 -68.861 1.00 84.06 357 VAL A O 1
ATOM 2823 N N . ARG A 1 358 ? 31.018 -5.873 -67.314 1.00 89.19 358 ARG A N 1
ATOM 2824 C CA . ARG A 1 358 ? 32.131 -6.812 -67.515 1.00 89.19 358 ARG A CA 1
ATOM 2825 C C . ARG A 1 358 ? 32.143 -7.364 -68.941 1.00 89.19 358 ARG A C 1
ATOM 2827 O O . ARG A 1 358 ? 33.197 -7.358 -69.574 1.00 89.19 358 ARG A O 1
ATOM 2834 N N . LEU A 1 359 ? 30.992 -7.806 -69.448 1.00 85.62 359 LEU A N 1
ATOM 2835 C CA . LEU A 1 359 ? 30.845 -8.311 -70.814 1.00 85.62 359 LEU A CA 1
ATOM 2836 C C . LEU A 1 359 ? 31.130 -7.220 -71.853 1.00 85.62 359 LEU A C 1
ATOM 2838 O O . LEU A 1 359 ? 31.905 -7.463 -72.769 1.00 85.62 359 LEU A O 1
ATOM 2842 N N . GLN A 1 360 ? 30.608 -6.004 -71.668 1.00 80.81 360 GLN A N 1
ATOM 2843 C CA . GLN A 1 360 ? 30.880 -4.874 -72.562 1.00 80.81 360 GLN A CA 1
ATOM 2844 C C . GLN A 1 360 ? 32.372 -4.505 -72.596 1.00 80.81 360 GLN A C 1
ATOM 2846 O O . GLN A 1 360 ? 32.919 -4.194 -73.654 1.00 80.81 360 GLN A O 1
ATOM 2851 N N . ASN A 1 361 ? 33.052 -4.535 -71.448 1.00 76.81 361 ASN A N 1
ATOM 2852 C CA . ASN A 1 361 ? 34.495 -4.304 -71.390 1.00 76.81 361 ASN A CA 1
ATOM 2853 C C . ASN A 1 36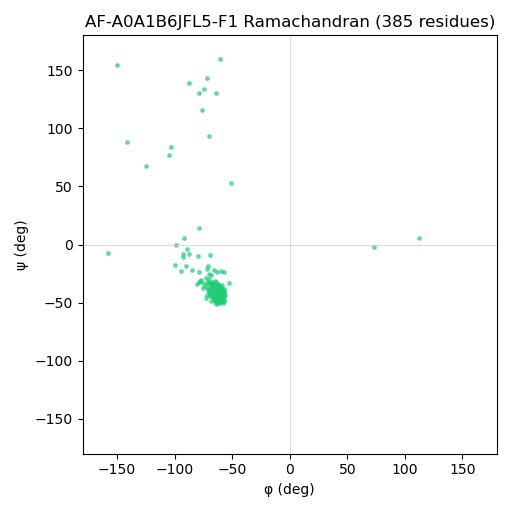1 ? 35.267 -5.421 -72.108 1.00 76.81 361 ASN A C 1
ATOM 2855 O O . ASN A 1 361 ? 36.184 -5.124 -72.871 1.00 76.81 361 ASN A O 1
ATOM 2859 N N . ALA A 1 362 ? 34.863 -6.682 -71.932 1.00 78.38 362 ALA A N 1
ATOM 2860 C CA . ALA A 1 362 ? 35.455 -7.812 -72.644 1.00 78.38 362 ALA A CA 1
ATOM 2861 C C . ALA A 1 362 ? 35.210 -7.743 -74.165 1.00 78.38 362 ALA A C 1
ATOM 2863 O O . ALA A 1 362 ? 36.109 -8.056 -74.943 1.00 78.38 362 ALA A O 1
ATOM 2864 N N . GLU A 1 363 ? 34.036 -7.283 -74.609 1.00 75.56 363 GLU A N 1
ATOM 2865 C CA . GLU A 1 363 ? 33.734 -7.040 -76.025 1.00 75.56 363 GLU A CA 1
ATOM 2866 C C . GLU A 1 363 ? 34.601 -5.926 -76.618 1.00 75.56 363 GLU A C 1
ATOM 2868 O O . GLU A 1 363 ? 35.110 -6.090 -77.722 1.00 75.56 363 GLU A O 1
ATOM 2873 N N . LYS A 1 364 ? 34.842 -4.825 -75.892 1.00 69.50 364 LYS A N 1
ATOM 2874 C CA . LYS A 1 364 ? 35.749 -3.745 -76.334 1.00 69.50 364 LYS A CA 1
ATOM 2875 C C . LYS A 1 364 ? 37.217 -4.175 -76.393 1.00 69.50 364 LYS A C 1
ATOM 2877 O O . LYS A 1 364 ? 37.975 -3.701 -77.240 1.00 69.50 364 LYS A O 1
ATOM 2882 N N . GLU A 1 365 ? 37.638 -5.073 -75.504 1.00 62.47 365 GLU A N 1
ATOM 2883 C CA . GLU A 1 365 ? 38.963 -5.698 -75.580 1.00 62.47 365 GLU A CA 1
ATOM 2884 C C . GLU A 1 365 ? 39.057 -6.708 -76.740 1.00 62.47 365 GLU A C 1
ATOM 2886 O O . GLU A 1 365 ? 40.094 -6.783 -77.406 1.00 62.47 365 GLU A O 1
ATOM 2891 N N . GLY A 1 366 ? 37.976 -7.447 -77.017 1.00 60.72 366 GLY A N 1
ATOM 2892 C CA . GLY A 1 366 ? 37.878 -8.454 -78.078 1.00 60.72 366 GLY A CA 1
ATOM 2893 C C . GLY A 1 366 ? 37.669 -7.893 -79.490 1.00 60.72 366 GLY A C 1
ATOM 2894 O O . GLY A 1 366 ? 38.192 -8.465 -80.444 1.00 60.72 366 GLY A O 1
ATOM 2895 N N . SER A 1 367 ? 36.983 -6.753 -79.640 1.00 61.12 367 SER A N 1
ATOM 2896 C CA . SER A 1 367 ? 36.769 -6.059 -80.924 1.00 61.12 367 SER A CA 1
ATOM 2897 C C . SER A 1 367 ? 38.050 -5.441 -81.487 1.00 61.12 367 SER A C 1
ATOM 2899 O O . SER A 1 367 ? 38.075 -4.954 -82.615 1.00 61.12 367 SER A O 1
ATOM 2901 N N . GLY A 1 368 ? 39.128 -5.442 -80.698 1.00 57.00 368 GLY A N 1
ATOM 2902 C CA . GLY A 1 368 ? 40.389 -4.830 -81.069 1.00 57.00 368 GLY A CA 1
ATOM 2903 C C . GLY A 1 368 ? 40.355 -3.305 -81.035 1.00 57.00 368 GLY A C 1
ATOM 2904 O O . GLY A 1 368 ? 41.413 -2.720 -81.212 1.00 57.00 368 GLY A O 1
ATOM 2905 N N . GLU A 1 369 ? 39.231 -2.642 -80.735 1.00 60.16 369 GLU A N 1
ATOM 2906 C CA . GLU A 1 369 ? 39.165 -1.175 -80.629 1.00 60.16 369 GLU A CA 1
ATOM 2907 C C . GLU A 1 369 ? 40.144 -0.638 -79.581 1.00 60.16 369 GLU A C 1
ATOM 2909 O O . GLU A 1 369 ? 40.842 0.338 -79.834 1.00 60.16 369 GLU A O 1
ATOM 2914 N N . VAL A 1 370 ? 40.289 -1.316 -78.438 1.00 60.88 370 VAL A N 1
ATOM 2915 C CA . VAL A 1 370 ? 41.281 -0.940 -77.413 1.00 60.88 370 VAL A CA 1
ATOM 2916 C C . VAL A 1 370 ? 42.719 -1.149 -77.907 1.00 60.88 370 VAL A C 1
ATOM 2918 O O . VAL A 1 370 ? 43.610 -0.384 -77.535 1.00 60.88 370 VAL A O 1
ATOM 2921 N N . LYS A 1 371 ? 42.968 -2.150 -78.765 1.00 62.66 371 LYS A N 1
ATOM 2922 C CA . LYS A 1 371 ? 44.281 -2.358 -79.399 1.00 62.66 371 LYS A CA 1
ATOM 2923 C C . LYS A 1 371 ? 44.549 -1.312 -80.476 1.00 62.66 371 LYS A C 1
ATOM 2925 O O . LYS A 1 371 ? 45.609 -0.711 -80.437 1.00 62.66 371 LYS A O 1
ATOM 2930 N N . VAL A 1 372 ? 43.585 -1.031 -81.351 1.00 64.00 372 VAL A N 1
ATOM 2931 C CA . VAL A 1 372 ? 43.667 -0.008 -82.403 1.00 64.00 372 VAL A CA 1
ATOM 2932 C C . VAL A 1 372 ? 43.849 1.381 -81.798 1.00 64.00 372 VAL A C 1
ATOM 2934 O O . VAL A 1 372 ? 44.692 2.131 -82.271 1.00 64.00 372 VAL A O 1
ATOM 2937 N N . LEU A 1 373 ? 43.145 1.714 -80.713 1.00 65.62 373 LEU A N 1
ATOM 2938 C CA . LEU A 1 373 ? 43.335 2.974 -79.991 1.00 65.62 373 LEU A CA 1
ATOM 2939 C C . LEU A 1 373 ? 44.689 3.024 -79.274 1.00 65.62 373 LEU A C 1
ATOM 2941 O O . LEU A 1 373 ? 45.345 4.058 -79.311 1.00 65.62 373 LEU A O 1
ATOM 2945 N N . LYS A 1 374 ? 45.163 1.923 -78.669 1.00 66.88 374 LYS A N 1
ATOM 2946 C CA . LYS A 1 374 ? 46.535 1.849 -78.129 1.00 66.88 374 LYS A CA 1
ATOM 2947 C C . LYS A 1 374 ? 47.592 2.003 -79.219 1.00 66.88 374 LYS A C 1
ATOM 2949 O O . LYS A 1 374 ? 48.618 2.620 -78.968 1.00 66.88 374 LYS A O 1
ATOM 2954 N N . GLU A 1 375 ? 47.352 1.460 -80.404 1.00 67.75 375 GLU A N 1
ATOM 2955 C CA . GLU A 1 375 ? 48.258 1.520 -81.550 1.00 67.75 375 GLU A CA 1
ATOM 2956 C C . GLU A 1 375 ? 48.232 2.905 -82.212 1.00 67.75 375 GLU A C 1
ATOM 2958 O O . GLU A 1 375 ? 49.282 3.432 -82.551 1.00 67.75 375 GLU A O 1
ATOM 2963 N N . GLN A 1 376 ? 47.071 3.564 -82.284 1.00 68.00 376 GLN A N 1
ATOM 2964 C CA . GLN A 1 376 ? 46.949 4.970 -82.687 1.00 68.00 376 GLN A CA 1
ATOM 2965 C C . GLN A 1 376 ? 47.591 5.921 -81.673 1.00 68.00 376 GLN A C 1
ATOM 2967 O O . GLN A 1 376 ? 48.279 6.848 -82.079 1.00 68.00 376 GLN A O 1
ATOM 2972 N N . VAL A 1 377 ? 47.425 5.691 -80.367 1.00 67.81 377 VAL A N 1
ATOM 2973 C CA . VAL A 1 377 ? 48.112 6.471 -79.322 1.00 67.81 377 VAL A CA 1
ATOM 2974 C C . VAL A 1 377 ? 49.619 6.238 -79.374 1.00 67.81 377 VAL A C 1
ATOM 2976 O O . VAL A 1 377 ? 50.380 7.188 -79.236 1.00 67.81 377 VAL A O 1
ATOM 2979 N N . LYS A 1 378 ? 50.063 5.003 -79.626 1.00 70.62 378 LYS A N 1
ATOM 2980 C CA . LYS A 1 378 ? 51.479 4.682 -79.812 1.00 70.62 378 LYS A CA 1
ATOM 2981 C C . LYS A 1 378 ? 52.052 5.366 -81.056 1.00 70.62 378 LYS A C 1
ATOM 2983 O O . LYS A 1 378 ? 53.082 6.009 -80.942 1.00 70.62 378 LYS A O 1
ATOM 2988 N N . ASN A 1 379 ? 51.350 5.327 -82.187 1.00 67.06 379 ASN A N 1
ATOM 2989 C CA . ASN A 1 379 ? 51.763 6.028 -83.405 1.00 67.06 379 ASN A CA 1
ATOM 2990 C C . ASN A 1 379 ? 51.778 7.554 -83.219 1.00 67.06 379 ASN A C 1
ATOM 2992 O O . ASN A 1 379 ? 52.701 8.205 -83.688 1.00 67.06 379 ASN A O 1
ATOM 2996 N N . LEU A 1 380 ? 50.818 8.124 -82.483 1.00 66.75 380 LEU A N 1
ATOM 2997 C CA . LEU A 1 380 ? 50.819 9.548 -82.123 1.00 66.75 380 LEU A CA 1
ATOM 2998 C C . LEU A 1 380 ? 51.956 9.903 -81.149 1.00 66.75 380 LEU A C 1
ATOM 3000 O O . LEU A 1 380 ? 52.515 10.990 -81.236 1.00 66.75 380 LEU A O 1
ATOM 3004 N N . SER A 1 381 ? 52.324 9.011 -80.225 1.00 62.22 381 SER A N 1
ATOM 3005 C CA . SER A 1 381 ? 53.497 9.198 -79.359 1.00 62.22 381 SER A CA 1
ATOM 3006 C C . SER A 1 381 ? 54.816 9.073 -80.125 1.00 62.22 381 SER A C 1
ATOM 3008 O O . SER A 1 381 ? 55.728 9.855 -79.865 1.00 62.22 381 SER A O 1
ATOM 3010 N N . ASP A 1 382 ? 54.904 8.154 -81.086 1.00 63.28 382 ASP A N 1
ATOM 3011 C CA . ASP A 1 382 ? 56.082 7.970 -81.938 1.00 63.28 382 ASP A CA 1
ATOM 3012 C C . ASP A 1 382 ? 56.228 9.138 -82.948 1.00 63.28 382 ASP A C 1
ATOM 3014 O O . ASP A 1 382 ? 57.341 9.588 -83.212 1.00 63.28 382 ASP A O 1
ATOM 3018 N N . GLU A 1 383 ? 55.124 9.728 -83.431 1.00 58.12 383 GLU A N 1
ATOM 3019 C CA . GLU A 1 383 ? 55.122 10.960 -84.248 1.00 58.12 383 GLU A CA 1
ATOM 3020 C C . GLU A 1 383 ? 55.474 12.235 -83.461 1.00 58.12 383 GLU A C 1
ATOM 3022 O O . GLU A 1 383 ? 55.913 13.222 -84.054 1.00 58.12 383 GLU A O 1
ATOM 3027 N N . VAL A 1 384 ? 55.321 12.236 -82.132 1.00 57.91 384 VAL A N 1
ATOM 3028 C CA . VAL A 1 384 ? 55.730 13.348 -81.250 1.00 57.91 384 VAL A CA 1
ATOM 3029 C C . VAL A 1 384 ? 57.197 13.212 -80.800 1.00 57.91 384 VAL A C 1
ATOM 3031 O O . VAL A 1 384 ? 57.756 14.153 -80.232 1.00 57.91 384 VAL A O 1
ATOM 3034 N N . HIS A 1 385 ? 57.866 12.090 -81.094 1.00 53.94 385 HIS A N 1
ATOM 3035 C CA . HIS A 1 385 ? 59.311 11.898 -80.898 1.00 53.94 385 HIS A CA 1
ATOM 3036 C C . HIS A 1 385 ? 60.058 11.465 -82.177 1.00 53.94 385 HIS A C 1
ATOM 3038 O O . HIS A 1 385 ? 60.647 10.384 -82.220 1.00 53.94 385 HIS A O 1
ATOM 3044 N N . PRO A 1 386 ? 60.171 12.326 -83.200 1.00 49.56 386 PRO A N 1
ATOM 3045 C CA . PRO A 1 386 ? 61.268 12.255 -84.139 1.00 49.56 386 PRO A CA 1
ATOM 3046 C C . PRO A 1 386 ? 62.246 13.375 -83.779 1.00 49.56 386 PRO A C 1
ATOM 3048 O O . PRO A 1 386 ? 62.105 14.465 -84.314 1.00 49.56 386 PRO A O 1
ATOM 3051 N N . PHE A 1 387 ? 63.140 13.134 -82.813 1.00 44.81 387 PHE A N 1
ATOM 3052 C CA . PHE A 1 387 ? 64.523 13.644 -82.709 1.00 44.81 387 PHE A CA 1
ATOM 3053 C C . PHE A 1 387 ? 65.145 13.283 -81.357 1.00 44.81 387 PHE A C 1
ATOM 3055 O O . PHE A 1 387 ? 64.531 13.598 -80.312 1.00 44.81 387 PHE A O 1
#

Foldseek 3Di:
DPPPVVVVVVVVVVVVVVVVVVVVVVVVVVVVVVVVVVVVVVVVVVVVVVVVVVVVVVVVVVVVVVVVVVVVVVVVVVVVVVVVVVVVVVVVVVVVVVVVVVVVVVVVVVVVVVVVVVVVVVVVVVVVVVVVPPDDDDPVVVVVVVVVVVVVVVVVVVVVVVVVVVVVVVVVVVVVVVVVVVVVVVVVVVVVVVVVVVVVVVVVVVVPPPVCVVVLVVVVVVLVVVVVVLVVVVVVLVVVVVVLPDDDDPPDPCNVVVVVVSVVVVVVSVVVVVVSVVVVVVSVVVVVVSVVVVVVVVVVVVVVVVVVVVVVVVVVVVVVVVVVVVVVVVVVVVVVVVVVVVVVVVVVVVVVVVVVVVVVVVVCVVVCVVVVVVVVVVVVVVVVDPD

Radius of gyration: 60.32 Å; Cα contacts (8 Å, |Δi|>4): 21; chains: 1; bounding box: 128×43×197 Å

Sequence (387 aa):
MNSFNEHVTVLPLLAENEALKKQLTTAQEAVQTASESSKVSSSELMAENETLKNRLASAEALQRSFENSKIAELMEETQNLKKQLESANEAYQNAWESGKVAAAELVAENKSLKNQLVSAEEALKRASESNKKASQQSAKEVELHQLVGDLTRKLEIVERARRDQEFGLDRLQAQLGRVTEELTDTQRKLAHSENALQSSQSQLQTENSFQYGEKLNKYLGLLKQLKDSLDEEQSRCNSLGSWLNLTAQSGDVMEFEISELRRLLQEEQEHSVKMKTCLYSAVTMIHEILSDFKSLGEELEKVRADHAVKESHSLAYDEMQKKGFRERLDSLTAKLVEKEEALAISQRHLASLHEAVRLQNAEKEGSGEVKVLKEQVKNLSDEVHPF

pLDDT: mean 80.07, std 12.86, range [42.31, 95.69]

Mean predicted aligned error: 22.63 Å

Solvent-accessible surface area (backbone atoms only — not comparable to full-atom values): 20949 Å² total; per-residue (Å²): 143,71,81,75,64,59,64,70,60,48,55,60,53,51,53,50,50,52,50,50,52,51,52,50,52,53,53,52,50,53,52,50,52,51,52,53,52,50,52,51,53,53,52,51,53,51,51,50,51,52,51,52,52,51,51,51,55,51,51,54,51,52,51,51,52,51,52,52,52,51,52,52,51,53,52,53,52,52,52,50,53,51,52,52,51,53,53,52,49,52,51,50,51,52,51,50,53,51,53,52,50,54,52,52,51,54,52,53,50,52,52,51,52,52,51,50,51,54,53,52,54,51,50,49,50,54,51,56,60,53,62,70,73,72,82,83,72,54,77,67,52,45,54,50,50,50,50,51,50,51,49,49,50,52,48,52,51,49,53,48,53,49,49,53,51,49,54,48,50,54,51,51,52,54,49,52,52,51,54,50,51,52,50,54,51,51,51,52,51,48,54,50,49,53,52,52,49,52,50,52,50,52,51,48,57,72,62,61,62,76,50,63,64,58,49,49,54,50,49,54,51,52,50,50,53,54,49,53,53,52,54,52,50,48,58,53,55,61,56,52,59,61,62,76,69,62,80,79,74,92,90,48,95,54,54,62,61,57,49,50,53,47,51,54,51,50,52,50,51,55,50,50,54,52,55,46,54,54,49,53,51,51,54,50,53,52,51,52,51,52,50,52,52,50,54,52,51,54,50,52,51,49,50,51,53,54,47,53,52,52,50,54,51,50,52,53,50,52,51,52,50,54,49,54,53,47,55,50,48,53,53,51,51,51,54,49,51,56,50,51,52,54,47,53,52,51,51,52,50,50,54,52,50,53,51,51,52,53,50,52,52,50,48,42,59,69,70,37,54,56,53,52,50,50,49,51,51,46,52,53,52,51,69,74,57,85,128

Organism: NCBI:txid320908

Secondary structure (DSSP, 8-state):
--TTSHHHHHHHHHHHHHHHHHHHHHHHHHHHHHHHHHHHHHHHHHHHHHHHHHHHHHHHHHHHHHHHHHHHHHHHHHHHHHHHHHHHHHHHHHHHHHHHHHHHHHHHHHHHHHHHHHHHHHHHHHHHHHHTTS----HHHHHHHHHHHHHHHHHHHHHHHHHHHHHHHHHHHHHHHHHHHHHHHHHHHHHHHHHHHHHHHHHHHHH---HHHHHHHHHHHHHHHHHHHHHHHHHHHHHHHHHHT-PPPTT-TTHHHHHHHHHHHHHHHHHHHHHHHHHHHHHHHHHHHHHHHHHHHHHHHHHHHHHHHHHHHHHHHHHHHHHHHHHHHHHHHHHHHHHHHHHHHHHHHHHHHHHHHHHHHHHHHHTSHHHHHHHHHHHHHHHT---